Protein AF-A0A6L8DSC6-F1 (afdb_monomer)

Nearest PDB structures (foldseek):
  2uyc-assembly1_A  TM=8.800E-01  e=9.452E-11  Haemophilus haemolyticus
  2zcj-assembly1_A  TM=8.428E-01  e=7.486E-11  Haemophilus parahaemolyticus
  2i9k-assembly1_A  TM=8.200E-01  e=2.333E-11  Haemophilus haemolyticus
  2z6q-assembly1_A  TM=8.568E-01  e=1.507E-10  Haemophilus parahaemolyticus
  6w8w-assembly1_B  TM=7.945E-01  e=6.662E-09  Mus musculus

Solvent-accessible surface area (backbone atoms only — not comparable to full-atom values): 23889 Å² total; per-residue (Å²): 132,84,82,82,78,69,89,82,50,58,30,48,51,68,56,46,12,57,76,70,76,46,50,52,67,56,49,53,49,34,32,74,73,60,80,47,71,58,47,63,42,94,88,78,62,46,53,28,34,48,51,68,63,52,50,61,50,48,52,57,50,45,76,73,68,74,85,89,89,87,90,87,91,89,78,82,85,85,63,82,75,73,80,75,76,94,63,82,79,78,88,74,75,81,89,79,67,83,78,51,94,47,50,62,74,71,47,68,33,72,94,45,51,51,26,39,28,81,32,42,24,64,61,68,36,44,62,54,50,73,50,75,38,48,32,27,36,24,42,86,83,67,60,33,35,34,74,62,50,72,53,54,51,27,45,41,47,45,37,68,52,86,66,49,71,61,80,96,57,51,71,66,56,54,38,26,46,55,23,71,36,50,40,30,54,43,28,29,40,49,34,42,24,44,55,74,76,41,85,69,90,35,63,20,24,35,29,40,48,30,47,60,37,17,52,55,50,3,38,45,74,58,66,33,44,61,73,30,38,29,17,69,42,65,70,28,31,53,40,43,41,69,29,81,90,56,61,42,92,31,46,40,72,42,53,78,91,76,57,83,54,67,92,40,44,75,57,26,18,36,38,35,29,50,39,50,58,48,33,68,46,101,88,34,86,73,55,51,92,80,34,89,60,34,52,49,78,49,44,29,58,50,43,54,49,25,48,33,47,29,37,43,39,41,42,59,52,61,52,77,43,68,90,36,40,63,54,46,51,53,48,51,55,36,52,29,45,41,36,100,93,42,45,28,6,58,37,74,50,79,49,48,30,18,27,40,63,21,20,16,59,38,62,30,28,38,43,32,30,33,50,81,40,59,36,66,59,37,48,51,27,53,54,45,33,60,71,62,40,54,19,35,67,74,90,51,81,92,79,88,51,44,61,44,36,22,40,36,82,76,45,69,90,54,88,62,95,84,46,79,38,55,55,48,77,67,82,82,128

Secondary structure (DSSP, 8-state):
------TTSEEEHHHHHHHTTS-HHHHHHHHHHTSSPPEE-TTT--EEEEHHHHHHHHHHHHHTT----------TTS-PPP-----PPP---GGGSPP-SS-HHHHT-GGG--EETTSPEEPPPTTTTSSGGGGEEE-TTSSEEEE--HHHHHHHTT--GGGS--TT--HHHHHHHHHHSPPHHHHHHHHHHHHHH---SS-EEEEES-TTTHHHHHHHHTTPEEEEEEES-HHHHHHHHT-SSS-GGGEEES-TTTS--GGGTT--SEEEE---BTTTSTTS-S-GGG-TTBSSTTHHHHHHHH--SEEEEEE-GGGGSGGGHHHHHHHHHHHH-SBTTB-EEEEEEEEEGGGGT-SEE-EEEEEEEEET--HHHHHHHHHHHHHT--EE-TTSPP-SSEEPPPHHHHHTTS--TT--EEPSS----

Radius of gyration: 24.22 Å; Cα contacts (8 Å, |Δi|>4): 742; chains: 1; bounding box: 76×46×65 Å

Mean predicted aligned error: 13.81 Å

Sequence (429 aa):
MPNLVSGRDFLQIRDAARVLGVTPKTLRNWDRAGHLRAHRHPINGYRLYRVGDLHALLDRLAELTGHEAAPVEQLNFLLEPSAGPSGAPAEVTDAGLPPCHWTRAVALDPKHRPQRWDAPATTVRRDWRKFPQEAHVLDVEEKRYRRLAVDEVALLQGLDPRTFDWGGLTERQRIAALGDAVAPPLAAALVTAIGEEWQWEQRTAVEICAGIGGLARGAVAAGLEHLLLIDASDVCAEILRHQHPWTSSRVIEDDVRKFDFSAFAGRVGLLSGGPPCQPWSQSGHRRGQADRRDLLGMTPELLATIRPEVFLFENVPGLAMFDEGRYLNKLIECLRQPARTLRYGVLVAVLNAADFGVPQVRKRVFVLGFRNQPGSRAARCFERVAGLATHRDPSLPDDGRQPWRTVGEVLAEREDPGGWRRWIGGDPE

pLDDT: mean 79.58, std 20.3, range [24.72, 98.75]

Structure (mmCIF, N/CA/C/O backbone):
data_AF-A0A6L8DSC6-F1
#
_entry.id   AF-A0A6L8DSC6-F1
#
loop_
_atom_site.group_PDB
_atom_site.id
_atom_site.type_symbol
_atom_site.label_atom_id
_atom_site.label_alt_id
_atom_site.label_comp_id
_atom_site.label_asym_id
_atom_site.label_entity_id
_atom_site.label_seq_id
_atom_site.pdbx_PDB_ins_code
_atom_site.Cartn_x
_atom_site.Cartn_y
_atom_site.Cartn_z
_atom_site.occupancy
_atom_site.B_iso_or_equiv
_atom_site.auth_seq_id
_atom_site.auth_comp_id
_atom_site.auth_asym_id
_atom_site.auth_atom_id
_atom_site.pdbx_PDB_model_num
ATOM 1 N N . MET A 1 1 ? 53.290 21.180 -7.704 1.00 26.16 1 MET A N 1
ATOM 2 C CA . MET A 1 1 ? 52.106 20.730 -8.469 1.00 26.16 1 MET A CA 1
ATOM 3 C C . MET A 1 1 ? 50.996 20.433 -7.474 1.00 26.16 1 MET A C 1
ATOM 5 O O . MET A 1 1 ? 51.307 19.783 -6.482 1.00 26.16 1 MET A O 1
ATOM 9 N N . PRO A 1 2 ? 49.767 20.952 -7.628 1.00 28.98 2 PRO A N 1
ATOM 10 C CA . PRO A 1 2 ? 48.716 20.706 -6.649 1.00 28.98 2 PRO A CA 1
ATOM 11 C C . PRO A 1 2 ? 48.209 19.270 -6.804 1.00 28.98 2 PRO A C 1
ATOM 13 O O . PRO A 1 2 ? 47.841 18.863 -7.904 1.00 28.98 2 PRO A O 1
ATOM 16 N N . ASN A 1 3 ? 48.214 18.515 -5.705 1.00 24.72 3 ASN A N 1
ATOM 17 C CA . ASN A 1 3 ? 47.673 17.161 -5.622 1.00 24.72 3 ASN A CA 1
ATOM 18 C C . ASN A 1 3 ? 46.210 17.134 -6.092 1.00 24.72 3 ASN A C 1
ATOM 20 O O . ASN A 1 3 ? 45.346 17.746 -5.461 1.00 24.72 3 ASN A O 1
ATOM 24 N N . LEU A 1 4 ? 45.931 16.397 -7.171 1.00 26.53 4 LEU A N 1
ATOM 25 C CA . LEU A 1 4 ? 44.572 15.990 -7.516 1.00 26.53 4 LEU A CA 1
ATOM 26 C C . LEU A 1 4 ? 44.047 15.067 -6.408 1.00 26.53 4 LEU A C 1
ATOM 28 O O . LEU A 1 4 ? 44.555 13.969 -6.198 1.00 26.53 4 LEU A O 1
ATOM 32 N N . VAL A 1 5 ? 43.038 15.542 -5.683 1.00 30.91 5 VAL A N 1
ATOM 33 C CA . VAL A 1 5 ? 42.317 14.783 -4.657 1.00 30.91 5 VAL A CA 1
ATOM 34 C C . VAL A 1 5 ? 41.437 13.739 -5.352 1.00 30.91 5 VAL A C 1
ATOM 36 O O . VAL A 1 5 ? 40.608 14.093 -6.189 1.00 30.91 5 VAL A O 1
ATOM 39 N N . SER A 1 6 ? 41.619 12.456 -5.022 1.00 34.66 6 SER A N 1
ATOM 40 C CA . SER A 1 6 ? 40.798 11.360 -5.549 1.00 34.66 6 SER A CA 1
ATOM 41 C C . SER A 1 6 ? 39.360 11.451 -5.010 1.00 34.66 6 SER A C 1
ATOM 43 O O . SER A 1 6 ? 39.142 11.728 -3.830 1.00 34.66 6 SER A O 1
ATOM 45 N N . GLY A 1 7 ? 38.357 11.219 -5.862 1.00 42.44 7 GLY A N 1
ATOM 46 C CA . GLY A 1 7 ? 36.928 11.378 -5.547 1.00 42.44 7 GLY A CA 1
ATOM 47 C C . GLY A 1 7 ? 36.319 10.358 -4.571 1.00 42.44 7 GLY A C 1
ATOM 48 O O . GLY A 1 7 ? 35.099 10.241 -4.536 1.00 42.44 7 GLY A O 1
ATOM 49 N N . ARG A 1 8 ? 37.127 9.609 -3.805 1.00 53.66 8 ARG A N 1
ATOM 50 C CA . ARG A 1 8 ? 36.661 8.577 -2.853 1.00 53.66 8 ARG A CA 1
ATOM 51 C C . ARG A 1 8 ? 36.698 8.990 -1.378 1.00 53.66 8 ARG A C 1
ATOM 53 O O . ARG A 1 8 ? 36.137 8.282 -0.553 1.00 53.66 8 ARG A O 1
ATOM 60 N N . ASP A 1 9 ? 37.277 10.144 -1.046 1.00 68.06 9 ASP A N 1
ATOM 61 C CA . ASP A 1 9 ? 37.522 10.502 0.360 1.00 68.06 9 ASP A CA 1
ATOM 62 C C . ASP A 1 9 ? 36.523 11.507 0.947 1.00 68.06 9 ASP A C 1
ATOM 64 O O . ASP A 1 9 ? 36.569 11.779 2.147 1.00 68.06 9 ASP A O 1
ATOM 68 N N . PHE A 1 10 ? 35.619 12.075 0.139 1.00 76.38 10 PHE A N 1
ATOM 69 C CA . PHE A 1 10 ? 34.764 13.192 0.546 1.00 76.38 10 PHE A CA 1
ATOM 70 C C . PHE A 1 10 ? 33.310 13.052 0.078 1.00 76.38 10 PHE A C 1
ATOM 72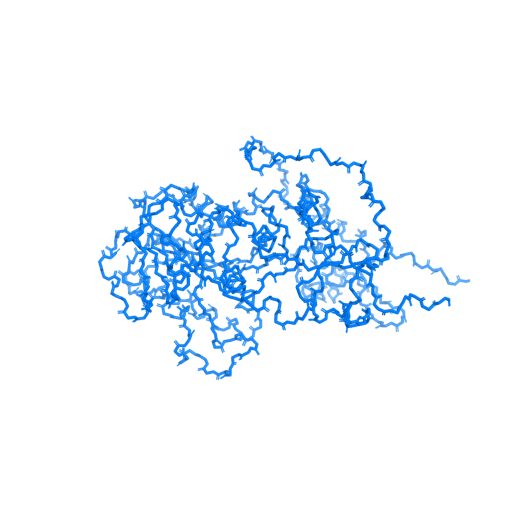 O O . PHE A 1 10 ? 33.044 12.805 -1.094 1.00 76.38 10 PHE A O 1
ATOM 79 N N . LEU A 1 11 ? 32.363 13.311 0.982 1.00 76.19 11 LEU A N 1
ATOM 80 C CA . LEU A 1 11 ? 30.922 13.317 0.727 1.00 76.19 11 LEU A CA 1
ATOM 81 C C . LEU A 1 11 ? 30.347 14.730 0.745 1.00 76.19 11 LEU A C 1
ATOM 83 O O . LEU A 1 11 ? 30.731 15.577 1.555 1.00 76.19 11 LEU A O 1
ATOM 87 N N . GLN A 1 12 ? 29.355 14.975 -0.109 1.00 82.50 12 GLN A N 1
ATOM 88 C CA . GLN A 1 12 ? 28.551 16.189 -0.024 1.00 82.50 12 GLN A CA 1
ATOM 89 C C . GLN A 1 12 ? 27.634 16.147 1.202 1.00 82.50 12 GLN A C 1
ATOM 91 O O . GLN A 1 12 ? 27.277 15.090 1.716 1.00 82.50 12 GLN A O 1
ATOM 96 N N . ILE A 1 13 ? 27.194 17.320 1.660 1.00 83.88 13 ILE A N 1
ATOM 97 C CA . ILE A 1 13 ? 26.449 17.459 2.919 1.00 83.88 13 ILE A CA 1
ATOM 98 C C . ILE A 1 13 ? 25.182 16.601 3.037 1.00 83.88 13 ILE A C 1
ATOM 100 O O . ILE A 1 13 ? 24.794 16.248 4.146 1.00 83.88 13 ILE A O 1
ATOM 104 N N . ARG A 1 14 ? 24.508 16.284 1.924 1.00 71.00 14 ARG A N 1
ATOM 105 C CA . ARG A 1 14 ? 23.310 15.428 1.952 1.00 71.00 14 ARG A CA 1
ATOM 106 C C . ARG A 1 14 ? 23.662 13.978 2.261 1.00 71.00 14 ARG A C 1
ATOM 108 O O . ARG A 1 14 ? 22.920 13.336 2.995 1.00 71.00 14 ARG A O 1
ATOM 115 N N . ASP A 1 15 ? 24.779 13.502 1.735 1.00 69.88 15 ASP A N 1
ATOM 116 C CA . ASP A 1 15 ? 25.212 12.116 1.885 1.00 69.88 15 ASP A CA 1
ATOM 117 C C . ASP A 1 15 ? 25.958 11.933 3.206 1.00 69.88 15 ASP A C 1
ATOM 119 O O . ASP A 1 15 ? 25.666 11.000 3.942 1.00 69.88 15 ASP A O 1
ATOM 123 N N . ALA A 1 16 ? 26.777 12.909 3.610 1.00 77.81 16 ALA A N 1
ATOM 124 C CA . ALA A 1 16 ? 27.388 12.932 4.939 1.00 77.81 16 ALA A CA 1
ATOM 125 C C . ALA A 1 16 ? 26.344 12.968 6.075 1.00 77.81 16 ALA A C 1
ATOM 127 O O . ALA A 1 16 ? 26.509 12.316 7.101 1.00 77.81 16 ALA A O 1
ATOM 128 N N . ALA A 1 17 ? 25.237 13.698 5.890 1.00 70.44 17 ALA A N 1
ATOM 129 C CA . ALA A 1 17 ? 24.150 13.734 6.869 1.00 70.44 17 ALA A CA 1
ATOM 130 C C . ALA A 1 17 ? 23.392 12.400 6.934 1.00 70.44 17 ALA A C 1
ATOM 132 O O . ALA A 1 17 ? 23.003 11.970 8.016 1.00 70.44 17 ALA A O 1
ATOM 133 N N . ARG A 1 18 ? 23.247 11.726 5.785 1.00 67.38 18 ARG A N 1
ATOM 134 C CA . ARG A 1 18 ? 22.664 10.383 5.694 1.00 67.38 18 ARG A CA 1
ATOM 135 C C . ARG A 1 18 ? 23.515 9.353 6.437 1.00 67.38 18 ARG A C 1
ATOM 137 O O . ARG A 1 18 ? 22.952 8.591 7.208 1.00 67.38 18 ARG A O 1
ATOM 144 N N . VAL A 1 19 ? 24.839 9.389 6.258 1.00 67.94 19 VAL A N 1
ATOM 145 C CA . VAL A 1 19 ? 25.795 8.512 6.962 1.00 67.94 19 VAL A CA 1
ATOM 146 C C . VAL A 1 19 ? 25.689 8.675 8.478 1.00 67.94 19 VAL A C 1
ATOM 148 O O . VAL A 1 19 ? 25.665 7.693 9.202 1.00 67.94 19 VAL A O 1
ATOM 151 N N . LEU A 1 20 ? 25.559 9.911 8.963 1.00 72.50 20 LEU A N 1
ATOM 152 C CA . LEU A 1 20 ? 25.471 10.201 10.397 1.00 72.50 20 LEU A CA 1
ATOM 153 C C . LEU A 1 20 ? 24.057 10.067 10.989 1.00 72.50 20 LEU A C 1
ATOM 155 O O . LEU A 1 20 ? 23.868 10.380 12.161 1.00 72.50 20 LEU A O 1
ATOM 159 N N . GLY A 1 21 ? 23.049 9.685 10.197 1.00 64.69 21 GLY A N 1
ATOM 160 C CA . GLY A 1 21 ? 21.664 9.581 10.670 1.00 64.69 21 GLY A CA 1
ATOM 161 C C . GLY A 1 21 ? 21.042 10.914 11.117 1.00 64.69 21 GLY A C 1
ATOM 162 O O . GLY A 1 21 ? 20.102 10.928 11.909 1.00 64.69 21 GLY A O 1
ATOM 163 N N . VAL A 1 22 ? 21.544 12.054 10.627 1.00 79.12 22 VAL A N 1
ATOM 164 C CA . VAL A 1 22 ? 21.067 13.400 10.997 1.00 79.12 22 VAL A CA 1
ATOM 165 C C . VAL A 1 22 ? 20.598 14.198 9.782 1.00 79.12 22 VAL A C 1
ATOM 167 O O . VAL A 1 22 ? 20.839 13.853 8.630 1.00 79.12 22 VAL A O 1
ATOM 170 N N . THR A 1 23 ? 19.919 15.325 10.003 1.00 79.81 23 THR A N 1
ATOM 171 C CA . THR A 1 23 ? 19.525 16.196 8.884 1.00 79.81 23 THR A CA 1
ATOM 172 C C . THR A 1 23 ? 20.722 16.994 8.340 1.00 79.81 23 THR A C 1
ATOM 174 O O . THR A 1 23 ? 21.613 17.370 9.109 1.00 79.81 23 THR A O 1
ATOM 177 N N . PRO A 1 24 ? 20.724 17.406 7.053 1.00 85.44 24 PRO A N 1
ATOM 178 C CA . PRO A 1 24 ? 21.750 18.310 6.527 1.00 85.44 24 PRO A CA 1
ATOM 179 C C . PRO A 1 24 ? 21.843 19.635 7.295 1.00 85.44 24 PRO A C 1
ATOM 181 O O . PRO A 1 24 ? 22.902 20.252 7.329 1.00 85.44 24 PRO A O 1
ATOM 184 N N . LYS A 1 25 ? 20.748 20.097 7.919 1.00 80.31 25 LYS A N 1
ATOM 185 C CA . LYS A 1 25 ? 20.746 21.294 8.777 1.00 80.31 25 LYS A CA 1
ATOM 186 C C . LYS A 1 25 ? 21.496 21.037 10.086 1.00 80.31 25 LYS A C 1
ATOM 188 O O . LYS A 1 25 ? 22.294 21.883 10.481 1.00 80.31 25 LYS A O 1
ATOM 193 N N . THR A 1 26 ? 21.284 19.878 10.709 1.00 79.31 26 THR A N 1
ATOM 194 C CA . THR A 1 26 ? 22.026 19.426 11.896 1.00 79.31 26 THR A CA 1
ATOM 195 C C . THR A 1 26 ? 23.520 19.367 11.594 1.00 79.31 26 THR A C 1
ATOM 197 O O . THR A 1 26 ? 24.312 19.984 12.301 1.00 79.31 26 THR A O 1
ATOM 200 N N . LEU A 1 27 ? 23.896 18.774 10.459 1.00 84.69 27 LEU A N 1
ATOM 201 C CA . LEU A 1 27 ? 25.294 18.685 10.044 1.00 84.69 27 LEU A CA 1
ATOM 202 C C . LEU A 1 27 ? 25.939 20.062 9.769 1.00 84.69 27 LEU A C 1
ATOM 204 O O . LEU A 1 27 ? 27.103 20.282 10.096 1.00 84.69 27 LEU A O 1
ATOM 208 N N . ARG A 1 28 ? 25.182 21.047 9.251 1.00 85.88 28 ARG A N 1
ATOM 209 C CA . ARG A 1 28 ? 25.649 22.453 9.133 1.00 85.88 28 ARG A CA 1
ATOM 210 C C . ARG A 1 28 ? 25.822 23.150 10.476 1.00 85.88 28 ARG A C 1
ATOM 212 O O . ARG A 1 28 ? 26.573 24.123 10.551 1.00 85.88 28 ARG A O 1
ATOM 219 N N . ASN A 1 29 ? 25.037 22.771 11.480 1.00 83.94 29 ASN A N 1
ATOM 220 C CA . ASN A 1 29 ? 25.172 23.320 12.825 1.00 83.94 29 ASN A CA 1
ATOM 221 C C . ASN A 1 29 ? 26.433 22.750 13.484 1.00 83.94 29 ASN A C 1
ATOM 223 O O . ASN A 1 29 ? 27.194 23.517 14.060 1.00 83.94 29 ASN A O 1
ATOM 227 N N . TRP A 1 30 ? 26.701 21.453 13.311 1.00 88.00 30 TRP A N 1
ATOM 228 C CA . TRP A 1 30 ? 27.926 20.800 13.785 1.00 88.00 30 TRP A CA 1
ATOM 229 C C . TRP A 1 30 ? 29.189 21.336 13.098 1.00 88.00 30 TRP A C 1
ATOM 231 O O . TRP A 1 30 ? 30.182 21.572 13.779 1.00 88.00 30 TRP A O 1
ATOM 241 N N . ASP A 1 31 ? 29.123 21.631 11.792 1.00 86.19 31 ASP A N 1
ATOM 242 C CA . ASP A 1 31 ? 30.188 22.336 11.051 1.00 86.19 31 ASP A CA 1
ATOM 243 C C . ASP A 1 31 ? 30.475 23.721 11.647 1.00 86.19 31 ASP A C 1
ATOM 245 O O . ASP A 1 31 ? 31.619 24.047 11.951 1.00 86.19 31 ASP A O 1
ATOM 249 N N . ARG A 1 32 ? 29.434 24.524 11.906 1.00 84.31 32 ARG A N 1
ATOM 250 C CA . ARG A 1 32 ? 29.586 25.857 12.521 1.00 84.31 32 ARG A CA 1
ATOM 251 C C . ARG A 1 32 ? 30.095 25.816 13.961 1.00 84.31 32 ARG A C 1
ATOM 253 O O . ARG A 1 32 ? 30.826 26.715 14.353 1.00 84.31 32 ARG A O 1
ATOM 260 N N . ALA A 1 33 ? 29.702 24.802 14.723 1.00 82.62 33 ALA A N 1
ATOM 261 C CA . ALA A 1 33 ? 30.143 24.596 16.099 1.00 82.62 33 ALA A CA 1
ATOM 262 C C . ALA A 1 33 ? 31.538 23.945 16.195 1.00 82.62 33 ALA A C 1
ATOM 264 O O . ALA A 1 33 ? 32.094 23.847 17.283 1.00 82.62 33 ALA A O 1
ATOM 265 N N . GLY A 1 34 ? 32.118 23.509 15.070 1.00 82.62 34 GLY A N 1
ATOM 266 C CA . GLY A 1 34 ? 33.456 22.921 15.012 1.00 82.62 34 GLY A CA 1
ATOM 267 C C . GLY A 1 34 ? 33.533 21.439 15.388 1.00 82.62 34 GLY A C 1
ATOM 268 O O . GLY A 1 34 ? 34.638 20.908 15.444 1.00 82.62 34 GLY A O 1
ATOM 269 N N . HIS A 1 35 ? 32.399 20.763 15.601 1.00 78.94 35 HIS A N 1
ATOM 270 C CA . HIS A 1 35 ? 32.353 19.332 1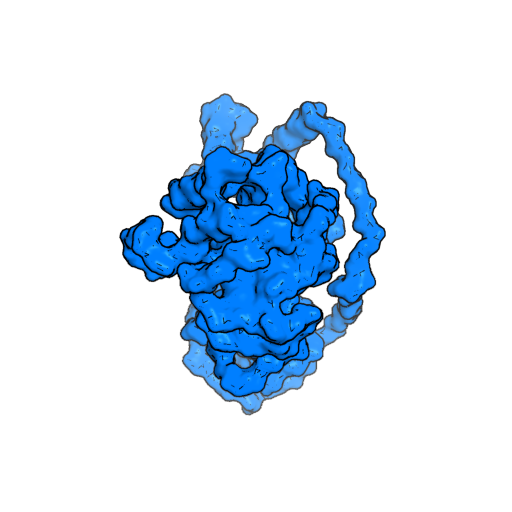5.934 1.00 78.94 35 HIS A CA 1
ATOM 271 C C . HIS A 1 35 ? 32.712 18.429 14.749 1.00 78.94 35 HIS A C 1
ATOM 273 O O . HIS A 1 35 ? 33.190 17.319 14.947 1.00 78.94 35 HIS A O 1
ATOM 279 N N . LEU A 1 36 ? 32.494 18.908 13.521 1.00 84.31 36 LEU A N 1
ATOM 280 C CA . LEU A 1 36 ? 32.878 18.215 12.295 1.00 84.31 36 LEU A CA 1
ATOM 281 C C . LEU A 1 36 ? 33.129 19.243 11.186 1.00 84.31 36 LEU A C 1
ATOM 283 O O . LEU A 1 36 ? 32.182 19.822 10.655 1.00 84.31 36 LEU A O 1
ATOM 287 N N . ARG A 1 37 ? 34.396 19.497 10.839 1.00 84.56 37 ARG A N 1
ATOM 288 C CA . ARG A 1 37 ? 34.756 20.564 9.890 1.00 84.56 37 ARG A CA 1
ATOM 289 C C . ARG A 1 37 ? 34.570 20.135 8.438 1.00 84.56 37 ARG A C 1
ATOM 291 O O . ARG A 1 37 ? 35.189 19.184 7.969 1.00 84.56 37 ARG A O 1
ATOM 298 N N . ALA A 1 38 ? 33.783 20.905 7.692 1.00 89.12 38 ALA A N 1
ATOM 299 C CA . ALA A 1 38 ? 33.638 20.708 6.257 1.00 89.12 38 ALA A CA 1
ATOM 300 C C . ALA A 1 38 ? 34.761 21.387 5.459 1.00 89.12 38 ALA A C 1
ATOM 302 O O . ALA A 1 38 ? 35.020 22.583 5.607 1.00 89.12 38 ALA A O 1
ATOM 303 N N . HIS A 1 39 ? 35.327 20.654 4.507 1.00 87.75 39 HIS A N 1
ATOM 304 C CA . HIS A 1 39 ? 36.191 21.179 3.457 1.00 87.75 39 HIS A CA 1
ATOM 305 C C . HIS A 1 39 ? 35.344 21.932 2.420 1.00 87.75 39 HIS A C 1
ATOM 307 O O . HIS A 1 39 ? 34.149 21.661 2.254 1.00 87.75 39 HIS A O 1
ATOM 313 N N . ARG A 1 40 ? 35.923 22.927 1.743 1.00 82.81 40 ARG A N 1
ATOM 314 C CA . ARG A 1 40 ? 35.235 23.680 0.683 1.00 82.81 40 ARG A CA 1
ATOM 315 C C . ARG A 1 40 ? 35.767 23.237 -0.670 1.00 82.81 40 ARG A C 1
ATOM 317 O O . ARG A 1 40 ? 36.972 23.276 -0.892 1.00 82.81 40 ARG A O 1
ATOM 324 N N . HIS A 1 41 ? 34.872 22.810 -1.559 1.00 77.88 41 HIS A N 1
ATOM 325 C CA . HIS A 1 41 ? 35.253 22.426 -2.913 1.00 77.88 41 HIS A CA 1
ATOM 326 C C . HIS A 1 41 ? 35.838 23.649 -3.647 1.00 77.88 41 HIS A C 1
ATOM 328 O O . HIS A 1 41 ? 35.183 24.695 -3.678 1.00 77.88 41 HIS A O 1
ATOM 334 N N . PRO A 1 42 ? 37.031 23.542 -4.254 1.00 60.31 42 PRO A N 1
ATOM 335 C CA . PRO A 1 42 ? 37.798 24.702 -4.718 1.00 60.31 42 PRO A CA 1
ATOM 336 C C . PRO A 1 42 ? 37.137 25.474 -5.869 1.00 60.31 42 PRO A C 1
ATOM 338 O O . PRO A 1 42 ? 37.437 26.645 -6.056 1.00 60.31 42 PRO A O 1
ATOM 341 N N . ILE A 1 43 ? 36.227 24.841 -6.621 1.00 49.09 43 ILE A N 1
ATOM 342 C CA . ILE A 1 43 ? 35.603 25.442 -7.815 1.00 49.09 43 ILE A CA 1
ATOM 343 C C . ILE A 1 43 ? 34.204 26.015 -7.533 1.00 49.09 43 ILE A C 1
ATOM 345 O O . ILE A 1 43 ? 33.826 27.029 -8.102 1.00 49.09 43 ILE A O 1
ATOM 349 N N . ASN A 1 44 ? 33.411 25.385 -6.662 1.00 65.75 44 ASN A N 1
ATOM 350 C CA . ASN A 1 44 ? 31.992 25.735 -6.465 1.00 65.75 44 ASN A CA 1
ATOM 351 C C . ASN A 1 44 ? 31.638 26.045 -5.000 1.00 65.75 44 ASN A C 1
ATOM 353 O O . ASN A 1 44 ? 30.486 26.330 -4.686 1.00 65.75 44 ASN A O 1
ATOM 357 N N . GLY A 1 45 ? 32.615 25.976 -4.090 1.00 69.88 45 GLY A N 1
ATOM 358 C CA . GLY A 1 45 ? 32.452 26.322 -2.680 1.00 69.88 45 GLY A CA 1
ATOM 359 C C . GLY A 1 45 ? 31.580 25.362 -1.866 1.00 69.88 45 GLY A C 1
ATOM 360 O O . GLY A 1 45 ? 31.297 25.652 -0.699 1.00 69.88 45 GLY A O 1
ATOM 361 N N . TYR A 1 46 ? 31.143 24.227 -2.423 1.00 77.94 46 TYR A N 1
ATOM 362 C CA . TYR A 1 46 ? 30.299 23.286 -1.688 1.00 77.94 46 TYR A CA 1
ATOM 363 C C . TYR A 1 46 ? 31.013 22.665 -0.488 1.00 77.94 46 TYR A C 1
ATOM 365 O O . TYR A 1 46 ? 32.232 22.496 -0.468 1.00 77.94 46 TYR A O 1
ATOM 373 N N . ARG A 1 47 ? 30.217 22.329 0.535 1.00 87.75 47 ARG A N 1
ATOM 374 C CA . ARG A 1 47 ? 30.689 21.660 1.750 1.00 87.75 47 ARG A CA 1
ATOM 375 C C . ARG A 1 47 ? 30.916 20.181 1.474 1.00 87.75 47 ARG A C 1
ATOM 377 O O . ARG A 1 47 ? 29.969 19.482 1.106 1.00 87.75 47 ARG A O 1
ATOM 384 N N . LEU A 1 48 ? 32.139 19.738 1.714 1.00 86.19 48 LEU A N 1
ATOM 385 C CA . LEU A 1 48 ? 32.577 18.359 1.597 1.00 86.19 48 LEU A CA 1
ATOM 386 C C . LEU A 1 48 ? 33.057 17.848 2.956 1.00 86.19 48 LEU A C 1
ATOM 388 O O . LEU A 1 48 ? 33.810 18.531 3.646 1.00 86.19 48 LEU A O 1
ATOM 392 N N . TYR A 1 49 ? 32.627 16.656 3.340 1.00 87.06 49 TYR A N 1
ATOM 393 C CA . TYR A 1 49 ? 32.972 16.016 4.607 1.00 87.06 49 TYR A CA 1
ATOM 394 C C . TYR A 1 49 ? 33.804 14.779 4.322 1.00 87.06 49 TYR A C 1
ATOM 396 O O . TYR A 1 49 ? 33.428 13.987 3.462 1.00 87.06 49 TYR A O 1
ATOM 404 N N . ARG A 1 50 ? 34.936 14.621 5.006 1.00 85.12 50 ARG A N 1
ATOM 405 C CA . ARG A 1 50 ? 35.806 13.470 4.780 1.00 85.12 50 ARG A CA 1
ATOM 406 C C . ARG A 1 50 ? 35.152 12.215 5.352 1.00 85.12 50 ARG A C 1
ATOM 408 O O . ARG A 1 50 ? 34.702 12.234 6.492 1.00 85.12 50 ARG A O 1
ATOM 415 N N . VAL A 1 51 ? 35.126 11.129 4.583 1.00 72.44 51 VAL A N 1
ATOM 416 C CA . VAL A 1 51 ? 34.493 9.860 4.988 1.00 72.44 51 VAL A CA 1
ATOM 417 C C . VAL A 1 51 ? 35.106 9.315 6.283 1.00 72.44 51 VAL A C 1
ATOM 419 O O . VAL A 1 51 ? 34.372 8.933 7.188 1.00 72.44 51 VAL A O 1
ATOM 422 N N . GLY A 1 52 ? 36.435 9.373 6.419 1.00 76.25 52 GLY A N 1
ATOM 423 C CA . GLY A 1 52 ? 37.130 8.945 7.639 1.00 76.25 52 GLY A CA 1
ATOM 424 C C . GLY A 1 52 ? 36.700 9.701 8.904 1.00 76.25 52 GLY A C 1
ATOM 425 O O . GLY A 1 52 ? 36.565 9.089 9.958 1.00 76.25 52 GLY A O 1
ATOM 426 N N . ASP A 1 53 ? 36.397 10.999 8.795 1.00 78.75 53 ASP A N 1
ATOM 427 C CA . ASP A 1 53 ? 35.947 11.806 9.938 1.00 78.75 53 ASP A CA 1
ATOM 428 C C . ASP A 1 53 ? 34.510 11.437 10.358 1.00 78.75 53 ASP A C 1
ATOM 430 O O . ASP A 1 53 ? 34.145 11.571 11.525 1.00 78.75 53 ASP A O 1
ATOM 434 N N . LEU A 1 54 ? 33.688 10.968 9.410 1.00 77.44 54 LEU A N 1
ATOM 435 C CA . LEU A 1 54 ? 32.322 10.504 9.672 1.00 77.44 54 LEU A CA 1
ATOM 436 C C . LEU A 1 54 ? 32.323 9.146 10.376 1.00 77.44 54 LEU A C 1
ATOM 438 O O . LEU A 1 54 ? 31.579 8.970 11.335 1.00 77.44 54 LEU A O 1
ATOM 442 N N . HIS A 1 55 ? 33.173 8.214 9.935 1.00 74.88 55 HIS A N 1
ATOM 443 C CA . HIS A 1 55 ? 33.315 6.907 10.583 1.00 74.88 55 HIS A CA 1
ATOM 444 C C . HIS A 1 55 ? 33.868 7.038 12.002 1.00 74.88 55 HIS A C 1
ATOM 446 O O . HIS A 1 55 ? 33.243 6.543 12.930 1.00 74.88 55 HIS A O 1
ATOM 452 N N . ALA A 1 56 ? 34.927 7.830 12.207 1.00 74.62 56 ALA A N 1
ATOM 453 C CA . ALA A 1 56 ? 35.467 8.071 13.547 1.00 74.62 56 ALA A CA 1
ATOM 454 C C . ALA A 1 56 ? 34.432 8.680 14.515 1.00 74.62 56 ALA A C 1
ATOM 456 O O . ALA A 1 56 ? 34.507 8.475 15.726 1.00 74.62 56 ALA A O 1
ATOM 457 N N . LEU A 1 57 ? 33.464 9.442 13.993 1.00 77.38 57 LEU A N 1
ATOM 458 C CA . LEU A 1 57 ? 32.359 9.981 14.780 1.00 77.38 57 LEU A CA 1
ATOM 459 C C . LEU A 1 57 ? 31.300 8.915 15.095 1.00 77.38 57 LEU A C 1
ATOM 461 O O . LEU A 1 57 ? 30.800 8.892 16.216 1.00 77.38 57 LEU A O 1
ATOM 465 N N . LEU A 1 58 ? 30.964 8.049 14.137 1.00 69.00 58 LEU A N 1
ATOM 466 C CA . LEU A 1 58 ? 30.023 6.942 14.336 1.00 69.00 58 LEU A CA 1
ATOM 467 C C . LEU A 1 58 ? 30.556 5.905 15.318 1.00 69.00 58 LEU A C 1
ATOM 469 O O . LEU A 1 58 ? 29.808 5.503 16.201 1.00 69.00 58 LEU A O 1
ATOM 473 N N . ASP A 1 59 ? 31.836 5.553 15.234 1.00 68.62 59 ASP A N 1
ATOM 474 C CA . ASP A 1 59 ? 32.470 4.612 16.161 1.00 68.62 59 ASP A CA 1
ATOM 475 C C . ASP A 1 59 ? 32.433 5.163 17.592 1.00 68.62 59 ASP A C 1
ATOM 477 O O . ASP A 1 59 ? 32.012 4.478 18.522 1.00 68.62 59 ASP A O 1
ATOM 481 N N . ARG A 1 60 ? 32.712 6.464 17.758 1.00 71.50 60 ARG A N 1
ATOM 482 C CA . ARG A 1 60 ? 32.539 7.161 19.043 1.00 71.50 60 ARG A CA 1
ATOM 483 C C . ARG A 1 60 ? 31.107 7.110 19.569 1.00 71.50 60 ARG A C 1
ATOM 485 O O . ARG A 1 60 ? 30.904 7.082 20.776 1.00 71.50 60 ARG A O 1
ATOM 492 N N . LEU A 1 61 ? 30.111 7.174 18.686 1.00 66.75 61 LEU A N 1
ATOM 493 C CA . LEU A 1 61 ? 28.693 7.124 19.054 1.00 66.75 61 LEU A CA 1
ATOM 494 C C . LEU A 1 61 ? 28.233 5.690 19.354 1.00 66.75 61 LEU A C 1
ATOM 496 O O . LEU A 1 61 ? 27.399 5.493 20.237 1.00 66.75 61 LEU A O 1
ATOM 500 N N . ALA A 1 62 ? 28.790 4.696 18.667 1.00 59.72 62 ALA A N 1
ATOM 501 C CA . ALA A 1 62 ? 28.537 3.277 18.894 1.00 59.72 62 ALA A CA 1
ATOM 502 C C . ALA A 1 62 ? 29.134 2.808 20.232 1.00 59.72 62 ALA A C 1
ATOM 504 O O . ALA A 1 62 ? 28.441 2.156 21.013 1.00 59.72 62 ALA A O 1
ATOM 505 N N . GLU A 1 63 ? 30.355 3.239 20.565 1.00 59.47 63 GLU A N 1
ATOM 506 C CA . GLU A 1 63 ? 30.979 3.020 21.882 1.00 59.47 63 GLU A CA 1
ATOM 507 C C . GLU A 1 63 ? 30.149 3.616 23.033 1.00 59.47 63 GLU A C 1
ATOM 509 O O . GLU A 1 63 ? 30.160 3.102 24.149 1.00 59.47 63 GLU A O 1
ATOM 514 N N . LEU A 1 64 ? 29.378 4.672 22.759 1.00 57.41 64 LEU A N 1
ATOM 515 C CA . LEU A 1 64 ? 28.466 5.292 23.722 1.00 57.41 64 LEU A CA 1
ATOM 516 C C . LEU A 1 64 ? 27.093 4.591 23.818 1.00 57.41 64 LEU A C 1
ATOM 518 O O . LEU A 1 64 ? 26.325 4.937 24.716 1.00 57.41 64 LEU A O 1
ATOM 522 N N . THR A 1 65 ? 26.751 3.653 22.916 1.00 52.81 65 THR A N 1
ATOM 523 C CA . THR A 1 65 ? 25.377 3.107 22.769 1.00 52.81 65 THR A CA 1
ATOM 524 C C . THR A 1 65 ? 25.242 1.570 22.776 1.00 52.81 65 THR A C 1
ATOM 526 O O . THR A 1 65 ? 24.181 1.082 23.152 1.00 52.81 65 THR A O 1
ATOM 529 N N . GLY A 1 66 ? 26.294 0.800 22.466 1.00 42.47 66 GLY A N 1
ATOM 530 C CA . GLY A 1 66 ? 26.527 -0.563 22.982 1.00 42.47 66 GLY A CA 1
ATOM 531 C C . GLY A 1 66 ? 25.685 -1.780 22.522 1.00 42.47 66 GLY A C 1
ATOM 532 O O . GLY A 1 66 ? 25.495 -2.652 23.367 1.00 42.47 66 GLY A O 1
ATOM 533 N N . HIS A 1 67 ? 25.211 -1.939 21.269 1.00 39.16 67 HIS A N 1
ATOM 534 C CA . HIS A 1 67 ? 24.453 -3.150 20.828 1.00 39.16 67 HIS A CA 1
ATOM 535 C C . HIS A 1 67 ? 24.838 -3.741 19.443 1.00 39.16 67 HIS A C 1
ATOM 537 O O . HIS A 1 67 ? 25.049 -2.992 18.492 1.00 39.16 67 HIS A O 1
ATOM 543 N N . GLU A 1 68 ? 24.828 -5.086 19.332 1.00 33.22 68 GLU A N 1
ATOM 544 C CA . GLU A 1 68 ? 24.966 -5.921 18.107 1.00 33.22 68 GLU A CA 1
ATOM 545 C C . GLU A 1 68 ? 23.665 -6.713 17.790 1.00 33.22 68 GLU A C 1
ATOM 547 O O . GLU A 1 68 ? 22.873 -6.986 18.693 1.00 33.22 68 GLU A O 1
ATOM 552 N N . ALA A 1 69 ? 23.438 -7.084 16.515 1.00 31.89 69 ALA A N 1
ATOM 553 C CA . ALA A 1 69 ? 22.177 -7.630 15.963 1.00 31.89 69 ALA A CA 1
ATOM 554 C C . ALA A 1 69 ? 22.240 -9.120 15.533 1.00 31.89 69 ALA A C 1
ATOM 556 O O . ALA A 1 69 ? 23.321 -9.649 15.285 1.00 31.89 69 ALA A O 1
ATOM 557 N N . ALA A 1 70 ? 21.076 -9.785 15.394 1.00 28.11 70 ALA A N 1
ATOM 558 C CA . ALA A 1 70 ? 20.940 -11.225 15.091 1.00 28.11 70 ALA A CA 1
ATOM 559 C C . ALA A 1 70 ? 19.927 -11.555 13.951 1.00 28.11 70 ALA A C 1
ATOM 561 O O . ALA A 1 70 ? 19.078 -10.711 13.658 1.00 28.11 70 ALA A O 1
ATOM 562 N N . PRO A 1 71 ? 19.974 -12.768 13.335 1.00 34.38 71 PRO A N 1
ATOM 563 C CA . PRO A 1 71 ? 19.285 -13.102 12.074 1.00 34.38 71 PRO A CA 1
ATOM 564 C C . PRO A 1 71 ? 18.137 -14.140 12.183 1.00 34.38 71 PRO A C 1
ATOM 566 O O . PRO A 1 71 ? 18.070 -14.912 13.140 1.00 34.38 71 PRO A O 1
ATOM 569 N N . VAL A 1 72 ? 17.252 -14.183 11.169 1.00 29.30 72 VAL A N 1
ATOM 570 C CA . VAL A 1 72 ? 16.068 -15.071 11.072 1.00 29.30 72 VAL A CA 1
ATOM 571 C C . VAL A 1 72 ? 15.895 -15.619 9.645 1.00 29.30 72 VAL A C 1
ATOM 573 O O . VAL A 1 72 ? 15.805 -14.852 8.690 1.00 29.30 72 VAL A O 1
ATOM 576 N N . GLU A 1 73 ? 15.770 -16.942 9.512 1.00 29.00 73 GLU A N 1
ATOM 577 C CA . GLU A 1 73 ? 15.407 -17.669 8.287 1.00 29.00 73 GLU A CA 1
ATOM 578 C C . GLU A 1 73 ? 14.038 -18.346 8.477 1.00 29.00 73 GLU A C 1
ATOM 580 O O . GLU A 1 73 ? 13.898 -19.151 9.393 1.00 29.00 73 GLU A O 1
ATOM 585 N N . GLN A 1 74 ? 13.048 -18.022 7.628 1.00 28.89 74 GLN A N 1
ATOM 586 C CA . GLN A 1 74 ? 11.953 -18.888 7.124 1.00 28.89 74 GLN A CA 1
ATOM 587 C C . GLN A 1 74 ? 10.814 -18.035 6.528 1.00 28.89 74 GLN A C 1
ATOM 589 O O . GLN A 1 74 ? 9.849 -17.708 7.207 1.00 28.89 74 GLN A O 1
ATOM 594 N N . LEU A 1 75 ? 10.914 -17.700 5.233 1.00 26.38 75 LEU A N 1
ATOM 595 C CA . LEU A 1 75 ? 9.820 -17.175 4.387 1.00 26.38 75 LEU A CA 1
ATOM 596 C C . LEU A 1 75 ? 10.076 -17.533 2.897 1.00 26.38 75 LEU A C 1
ATOM 598 O O . LEU A 1 75 ? 9.923 -16.721 1.989 1.00 26.38 75 LEU A O 1
ATOM 602 N N . ASN A 1 76 ? 10.488 -18.780 2.635 1.00 29.70 76 ASN A N 1
ATOM 603 C CA . ASN A 1 76 ? 10.929 -19.259 1.314 1.00 29.70 76 ASN A CA 1
ATOM 604 C C . ASN A 1 76 ? 9.835 -19.977 0.500 1.00 29.70 76 ASN A C 1
ATOM 606 O O . ASN A 1 76 ? 10.036 -21.096 0.046 1.00 29.70 76 ASN A O 1
ATOM 610 N N . PHE A 1 77 ? 8.682 -19.347 0.262 1.00 33.41 77 PHE A N 1
ATOM 611 C CA . PHE A 1 77 ? 7.743 -19.860 -0.759 1.00 33.41 77 PHE A CA 1
ATOM 612 C C . PHE A 1 77 ? 7.359 -18.831 -1.840 1.00 33.41 77 PHE A C 1
ATOM 614 O O . PHE A 1 77 ? 6.576 -19.122 -2.735 1.00 33.41 77 PHE A O 1
ATOM 621 N N . LEU A 1 78 ? 7.953 -17.632 -1.813 1.00 29.86 78 LEU A N 1
ATOM 622 C CA . LEU A 1 78 ? 7.803 -16.610 -2.867 1.00 29.86 78 LEU A CA 1
ATOM 623 C C . LEU A 1 78 ? 9.149 -16.038 -3.357 1.00 29.86 78 LEU A C 1
ATOM 625 O O . LEU A 1 78 ? 9.167 -15.048 -4.084 1.00 29.86 78 LEU A O 1
ATOM 629 N N . LEU A 1 79 ? 10.270 -16.645 -2.953 1.00 34.31 79 LEU A N 1
ATOM 630 C CA . LEU A 1 79 ? 11.631 -16.137 -3.169 1.00 34.31 79 LEU A CA 1
ATOM 631 C C . LEU A 1 79 ? 12.566 -17.167 -3.815 1.00 34.31 79 LEU A C 1
ATOM 633 O O . LEU A 1 79 ? 13.776 -17.047 -3.651 1.00 34.31 79 LEU A O 1
ATOM 637 N N . GLU A 1 80 ? 12.057 -18.179 -4.526 1.00 29.05 80 GLU A N 1
ATOM 638 C CA . GLU A 1 80 ? 12.981 -19.035 -5.274 1.00 29.05 80 GLU A CA 1
ATOM 639 C C . GLU A 1 80 ? 13.686 -18.203 -6.358 1.00 29.05 80 GLU A C 1
ATOM 641 O O . GLU A 1 80 ? 13.018 -17.648 -7.237 1.00 29.05 80 GLU A O 1
ATOM 646 N N . PRO A 1 81 ? 15.026 -18.080 -6.305 1.00 31.12 81 PRO A N 1
ATOM 647 C CA . PRO A 1 81 ? 15.785 -17.517 -7.399 1.00 31.12 81 PRO A CA 1
ATOM 648 C C . PRO A 1 81 ? 15.762 -18.550 -8.523 1.00 31.12 81 PRO A C 1
ATOM 650 O O . PRO A 1 81 ? 16.292 -19.651 -8.367 1.00 31.12 81 PRO A O 1
ATOM 653 N N . SER A 1 82 ? 15.200 -18.201 -9.679 1.00 29.41 82 SER A N 1
ATOM 654 C CA . SER A 1 82 ? 15.609 -18.866 -10.913 1.00 29.41 82 SER A CA 1
ATOM 655 C C . SER A 1 82 ? 17.118 -18.655 -11.036 1.00 29.41 82 SER A C 1
ATOM 657 O O . SER A 1 82 ? 17.582 -17.510 -11.049 1.00 29.41 82 SER A O 1
ATOM 659 N N . ALA A 1 83 ? 17.893 -19.740 -11.073 1.00 31.56 83 ALA A N 1
ATOM 660 C CA . ALA A 1 83 ? 19.306 -19.676 -11.413 1.00 31.56 83 ALA A CA 1
ATOM 661 C C . ALA A 1 83 ? 19.437 -18.879 -12.718 1.00 31.56 83 ALA A C 1
ATOM 663 O O . ALA A 1 83 ? 18.934 -19.301 -13.758 1.00 31.56 83 ALA A O 1
ATOM 664 N N . GLY A 1 84 ? 20.024 -17.684 -12.629 1.00 32.56 84 GLY A N 1
ATOM 665 C CA . GLY A 1 84 ? 20.085 -16.761 -13.752 1.00 32.56 84 GLY A CA 1
ATOM 666 C C . GLY A 1 84 ? 20.764 -17.427 -14.950 1.00 32.56 84 GLY A C 1
ATOM 667 O O . GLY A 1 84 ? 21.851 -17.991 -14.789 1.00 32.56 84 GLY A O 1
ATOM 668 N N . PRO A 1 85 ? 20.178 -17.377 -16.156 1.00 31.17 85 PRO A N 1
ATOM 669 C CA . PRO A 1 85 ? 20.889 -17.823 -17.333 1.00 31.17 85 PRO A CA 1
ATOM 670 C C . PRO A 1 85 ? 21.972 -16.794 -17.669 1.00 31.17 85 PRO A C 1
ATOM 672 O O . PRO A 1 85 ? 21.696 -15.639 -17.997 1.00 31.17 85 PRO A O 1
ATOM 675 N N . SER A 1 86 ? 23.229 -17.235 -17.646 1.00 32.53 86 SER A N 1
ATOM 676 C CA . SER A 1 86 ? 24.296 -16.628 -18.435 1.00 32.53 86 SER A CA 1
ATOM 677 C C . SER A 1 86 ? 24.011 -16.919 -19.912 1.00 32.53 86 SER A C 1
ATOM 679 O O . SER A 1 86 ? 24.499 -17.898 -20.475 1.00 32.53 86 SER A O 1
ATOM 681 N N . GLY A 1 87 ? 23.157 -16.116 -20.535 1.00 28.47 87 GLY A N 1
ATOM 682 C CA . GLY A 1 87 ? 22.826 -16.257 -21.947 1.00 28.47 87 GLY A CA 1
ATOM 683 C C . GLY A 1 87 ? 22.451 -14.907 -22.523 1.00 28.47 87 GLY A C 1
ATOM 684 O O . GLY A 1 87 ? 21.374 -14.389 -22.242 1.00 28.47 87 GLY A O 1
ATOM 685 N N . ALA A 1 88 ? 23.345 -14.325 -23.322 1.00 29.62 88 ALA A N 1
ATOM 686 C CA . ALA A 1 88 ? 22.981 -13.210 -24.184 1.00 29.62 88 ALA A CA 1
ATOM 687 C C . ALA A 1 88 ? 21.804 -13.649 -25.082 1.00 29.62 88 ALA A C 1
ATOM 689 O O . ALA A 1 88 ? 21.837 -14.770 -25.599 1.00 29.62 88 ALA A O 1
ATOM 690 N N . PRO A 1 89 ? 20.757 -12.823 -25.262 1.00 34.88 89 PRO A N 1
ATOM 691 C CA . PRO A 1 89 ? 19.651 -13.180 -26.139 1.00 34.88 89 PRO A CA 1
ATOM 692 C C . PRO A 1 89 ? 20.166 -13.400 -27.566 1.00 34.88 89 PRO A C 1
ATOM 694 O O . PRO A 1 89 ? 21.033 -12.661 -28.035 1.00 34.88 89 PRO A O 1
ATOM 697 N N . ALA A 1 90 ? 19.626 -14.423 -28.235 1.00 33.25 90 ALA A N 1
ATOM 698 C CA . ALA A 1 90 ? 19.946 -14.766 -29.616 1.00 33.25 90 ALA A CA 1
ATOM 699 C C . ALA A 1 90 ? 19.838 -13.538 -30.540 1.00 33.25 90 ALA A C 1
ATOM 701 O O . ALA A 1 90 ? 18.897 -12.747 -30.430 1.00 33.25 90 ALA A O 1
ATOM 702 N N . GLU A 1 91 ? 20.804 -13.390 -31.450 1.00 34.09 91 GLU A N 1
ATOM 703 C CA . GLU A 1 91 ? 20.827 -12.332 -32.461 1.00 34.09 91 GLU A CA 1
ATOM 704 C C . GLU A 1 91 ? 19.601 -12.439 -33.378 1.00 34.09 91 GLU A C 1
ATOM 706 O O . GLU A 1 91 ? 19.562 -13.221 -34.326 1.00 34.09 91 GLU A O 1
ATOM 711 N N . VAL A 1 92 ? 18.586 -11.620 -33.112 1.00 39.44 92 VAL A N 1
ATOM 712 C CA . VAL A 1 92 ? 17.550 -11.306 -34.095 1.00 39.44 92 VAL A CA 1
ATOM 713 C C . VAL A 1 92 ? 18.103 -10.185 -34.967 1.00 39.44 92 VAL A C 1
ATOM 715 O O . VAL A 1 92 ? 18.304 -9.065 -34.502 1.00 39.44 92 VAL A O 1
ATOM 718 N N . THR A 1 93 ? 18.391 -10.495 -36.230 1.00 38.53 93 THR A N 1
ATOM 719 C CA . THR A 1 93 ? 18.898 -9.529 -37.211 1.00 38.53 93 THR A CA 1
ATOM 720 C C . THR A 1 93 ? 17.909 -8.375 -37.413 1.00 38.53 93 THR A C 1
ATOM 722 O O . THR A 1 93 ? 16.719 -8.603 -37.629 1.00 38.53 93 THR A O 1
ATOM 725 N N . ASP A 1 94 ? 18.418 -7.140 -37.405 1.00 40.19 94 ASP A N 1
ATOM 726 C CA . ASP A 1 94 ? 17.678 -5.864 -37.326 1.00 40.19 94 ASP A CA 1
ATOM 727 C C . ASP A 1 94 ? 16.684 -5.560 -38.463 1.00 40.19 94 ASP A C 1
ATOM 729 O O . ASP A 1 94 ? 15.976 -4.553 -38.420 1.00 40.19 94 ASP A O 1
ATOM 733 N N . ALA A 1 95 ? 16.625 -6.393 -39.501 1.00 40.25 95 ALA A N 1
ATOM 734 C CA . ALA A 1 95 ? 15.987 -6.067 -40.775 1.00 40.25 95 ALA A CA 1
ATOM 735 C C . ALA A 1 95 ? 14.441 -6.081 -40.767 1.00 40.25 95 ALA A C 1
ATOM 737 O O . ALA A 1 95 ? 13.832 -5.744 -41.779 1.00 40.25 95 ALA A O 1
ATOM 738 N N . GLY A 1 96 ? 13.791 -6.465 -39.660 1.00 38.03 96 GLY A N 1
ATOM 739 C CA . GLY A 1 96 ? 12.338 -6.703 -39.615 1.00 38.03 96 GLY A CA 1
ATOM 740 C C . GLY A 1 96 ? 11.513 -5.809 -38.682 1.00 38.03 96 GLY A C 1
ATOM 741 O O . GLY A 1 96 ? 10.296 -5.974 -38.617 1.00 38.03 96 GLY A O 1
ATOM 742 N N . LEU A 1 97 ? 12.124 -4.889 -37.931 1.00 42.84 97 LEU A N 1
ATOM 743 C CA . LEU A 1 97 ? 11.417 -4.152 -36.876 1.00 42.84 97 LEU A CA 1
ATOM 744 C C . LEU A 1 97 ? 10.936 -2.767 -37.354 1.00 42.84 97 LEU A C 1
ATOM 746 O O . LEU A 1 97 ? 11.740 -1.997 -37.881 1.00 42.84 97 LEU A O 1
ATOM 750 N N . PRO A 1 98 ? 9.652 -2.395 -37.144 1.00 42.12 98 PRO A N 1
ATOM 751 C CA . PRO A 1 98 ? 9.144 -1.077 -37.519 1.00 42.12 98 PRO A CA 1
ATOM 752 C C . PRO A 1 98 ? 9.932 0.053 -36.835 1.00 42.12 98 PRO A C 1
ATOM 754 O O . PRO A 1 98 ? 10.166 -0.034 -35.620 1.00 42.12 98 PRO A O 1
ATOM 757 N N . PRO A 1 99 ? 10.297 1.123 -37.568 1.00 46.06 99 PRO A N 1
ATOM 758 C CA . PRO A 1 99 ? 11.134 2.196 -37.052 1.00 46.06 99 PRO A CA 1
ATOM 759 C C . PRO A 1 99 ? 10.429 3.009 -35.957 1.00 46.06 99 PRO A C 1
ATOM 761 O O . PRO A 1 99 ? 9.217 3.198 -35.942 1.00 46.06 99 PRO A O 1
ATOM 764 N N . CYS A 1 100 ? 11.238 3.509 -35.030 1.00 55.59 100 CYS A N 1
ATOM 765 C CA . CYS A 1 100 ? 10.857 4.003 -33.713 1.00 55.59 100 CYS A CA 1
ATOM 766 C C . CYS A 1 100 ? 9.939 5.247 -33.589 1.00 55.59 100 CYS A C 1
ATOM 768 O O . CYS A 1 100 ? 9.527 5.515 -32.487 1.00 55.59 100 CYS A O 1
ATOM 770 N N . HIS A 1 101 ? 9.525 6.029 -34.580 1.00 57.25 101 HIS A N 1
ATOM 771 C CA . HIS A 1 101 ? 8.850 7.350 -34.426 1.00 57.25 101 HIS A CA 1
ATOM 772 C C . HIS A 1 101 ? 9.491 8.406 -33.473 1.00 57.25 101 HIS A C 1
ATOM 774 O O . HIS A 1 101 ? 9.113 9.573 -33.564 1.00 57.25 101 HIS A O 1
ATOM 780 N N . TRP A 1 102 ? 10.449 8.067 -32.596 1.00 61.28 102 TRP A N 1
ATOM 781 C CA . TRP A 1 102 ? 11.035 8.957 -31.581 1.00 61.28 102 TRP A CA 1
ATOM 782 C C . TRP A 1 102 ? 12.566 9.032 -31.674 1.00 61.28 102 TRP A C 1
ATOM 784 O O . TRP A 1 102 ? 13.231 8.096 -32.113 1.00 61.28 102 TRP A O 1
ATOM 794 N N . THR A 1 103 ? 13.138 10.148 -31.215 1.00 69.44 103 THR A N 1
ATOM 795 C CA . THR A 1 103 ? 14.593 10.338 -31.123 1.00 69.44 103 THR A CA 1
ATOM 796 C C . THR A 1 103 ? 15.128 9.883 -29.762 1.00 69.44 103 THR A C 1
ATOM 798 O O . THR A 1 103 ? 14.441 9.999 -28.742 1.00 69.44 103 THR A O 1
ATOM 801 N N . ARG A 1 104 ? 16.392 9.435 -29.719 1.00 72.88 104 ARG A N 1
ATOM 802 C CA . ARG A 1 104 ? 17.098 9.033 -28.484 1.00 72.88 104 ARG A CA 1
ATOM 803 C C . ARG A 1 104 ? 17.041 10.115 -27.395 1.00 72.88 104 ARG A C 1
ATOM 805 O O . ARG A 1 104 ? 16.746 9.818 -26.243 1.00 72.88 104 ARG A O 1
ATOM 812 N N . ALA A 1 105 ? 17.232 11.382 -27.769 1.00 75.12 105 ALA A N 1
ATOM 813 C CA . ALA A 1 105 ? 17.199 12.517 -26.840 1.00 75.12 105 ALA A CA 1
ATOM 814 C C . ALA A 1 105 ? 15.851 12.674 -26.113 1.00 75.12 105 ALA A C 1
ATOM 816 O O . ALA A 1 105 ? 15.814 13.021 -24.937 1.00 75.12 105 ALA A O 1
ATOM 817 N N . VAL A 1 106 ? 14.739 12.402 -26.801 1.00 70.12 106 VAL A N 1
ATOM 818 C CA . VAL A 1 106 ? 13.398 12.481 -26.210 1.00 70.12 106 VAL A CA 1
ATOM 819 C C . VAL A 1 106 ? 13.148 11.311 -25.256 1.00 70.12 106 VAL A C 1
ATOM 821 O O . VAL A 1 106 ? 12.497 11.492 -24.228 1.00 70.12 106 VAL A O 1
ATOM 824 N N . ALA A 1 107 ? 13.647 10.120 -25.586 1.00 68.81 107 ALA A N 1
ATOM 825 C CA . ALA A 1 107 ? 13.426 8.918 -24.792 1.00 68.81 107 ALA A CA 1
ATOM 826 C C . ALA A 1 107 ? 14.284 8.848 -23.521 1.00 68.81 107 ALA A C 1
ATOM 828 O O . ALA A 1 107 ? 13.825 8.318 -22.512 1.00 68.81 107 ALA A O 1
ATOM 829 N N . LEU A 1 10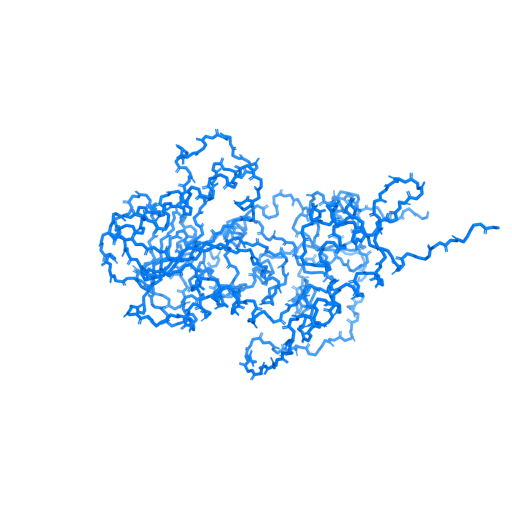8 ? 15.489 9.421 -23.552 1.00 76.44 108 LEU A N 1
ATOM 830 C CA . LEU A 1 108 ? 16.390 9.497 -22.398 1.00 76.44 108 LEU A CA 1
ATOM 831 C C . LEU A 1 108 ? 16.118 10.705 -21.487 1.00 76.44 108 LEU A C 1
ATOM 833 O O . LEU A 1 108 ? 16.811 10.878 -20.487 1.00 76.44 108 LEU A O 1
ATOM 837 N N . ASP A 1 109 ? 15.128 11.546 -21.807 1.00 76.94 109 ASP A N 1
ATOM 838 C CA . ASP A 1 109 ? 14.812 12.729 -21.006 1.00 76.94 109 ASP A CA 1
ATOM 839 C C . ASP A 1 109 ? 14.389 12.321 -19.576 1.00 76.94 109 ASP A C 1
ATOM 841 O O . ASP A 1 109 ? 13.334 11.694 -19.395 1.00 76.94 109 ASP A O 1
ATOM 845 N N . PRO A 1 110 ? 15.151 12.709 -18.531 1.00 73.69 110 PRO A N 1
ATOM 846 C CA . PRO A 1 110 ? 14.859 12.325 -17.152 1.00 73.69 110 PRO A CA 1
ATOM 847 C C . PRO A 1 110 ? 13.476 12.768 -16.665 1.00 73.69 110 PRO A C 1
ATOM 849 O O . PRO A 1 110 ? 12.923 12.156 -15.745 1.00 73.69 110 PRO A O 1
ATOM 852 N N . LYS A 1 111 ? 12.881 13.808 -17.273 1.00 72.94 111 LYS A N 1
ATOM 853 C CA . LYS A 1 111 ? 11.536 14.285 -16.906 1.00 72.94 111 LYS A CA 1
ATOM 854 C C . LYS A 1 111 ? 10.464 13.218 -17.130 1.00 72.94 111 LYS A C 1
ATOM 856 O O . LYS A 1 111 ? 9.454 13.217 -16.426 1.00 72.94 111 LYS A O 1
ATOM 861 N N . HIS A 1 112 ? 10.717 12.300 -18.061 1.00 69.19 112 HIS A N 1
ATOM 862 C CA . HIS A 1 112 ? 9.807 11.229 -18.445 1.00 69.19 112 HIS A CA 1
ATOM 863 C C . HIS A 1 112 ? 10.154 9.875 -17.830 1.00 69.19 112 HIS A C 1
ATOM 865 O O . HIS A 1 112 ? 9.484 8.895 -18.131 1.00 69.19 112 HIS A O 1
ATOM 871 N N . ARG A 1 113 ? 11.168 9.822 -16.955 1.00 74.50 113 ARG A N 1
ATOM 872 C CA . ARG A 1 113 ? 11.490 8.652 -16.123 1.00 74.50 113 ARG A CA 1
ATOM 873 C C . ARG A 1 113 ? 11.530 7.340 -16.926 1.00 74.50 113 ARG A C 1
ATOM 875 O O . ARG A 1 113 ? 10.720 6.455 -16.648 1.00 74.50 113 ARG A O 1
ATOM 882 N N . PRO A 1 114 ? 12.418 7.207 -17.925 1.00 80.38 114 PRO A N 1
ATOM 883 C CA . PRO A 1 114 ? 12.535 5.958 -18.672 1.00 80.38 114 PRO A CA 1
ATOM 884 C C . PRO A 1 114 ? 12.832 4.787 -17.725 1.00 80.38 114 PRO A C 1
ATOM 886 O O . PRO A 1 114 ? 13.573 4.948 -16.751 1.00 80.38 114 PRO A O 1
ATOM 889 N N . GLN A 1 115 ? 12.249 3.615 -17.994 1.00 88.62 115 GLN A N 1
ATOM 890 C CA . GLN A 1 115 ? 12.589 2.406 -17.241 1.00 88.62 115 GLN A CA 1
ATOM 891 C C . GLN A 1 115 ? 13.891 1.825 -17.794 1.00 88.62 115 GLN A C 1
ATOM 893 O O . GLN A 1 115 ? 14.127 1.886 -19.000 1.00 88.62 115 GLN A O 1
ATOM 898 N N . ARG A 1 116 ? 14.722 1.233 -16.937 1.00 90.69 116 ARG A N 1
ATOM 899 C CA . ARG A 1 116 ? 15.958 0.554 -17.348 1.00 90.69 116 ARG A CA 1
ATOM 900 C C . ARG A 1 116 ? 15.867 -0.924 -17.013 1.00 90.69 116 ARG A C 1
ATOM 902 O O . ARG A 1 116 ? 15.330 -1.273 -15.966 1.00 90.69 116 ARG A O 1
ATOM 909 N N . TRP A 1 117 ? 16.389 -1.771 -17.890 1.00 91.88 117 TRP A N 1
ATOM 910 C CA . TRP A 1 117 ? 16.389 -3.220 -17.706 1.00 91.88 117 TRP A CA 1
ATOM 911 C C . TRP A 1 117 ? 17.169 -3.652 -16.457 1.00 91.88 117 TRP A C 1
ATOM 913 O O . TRP A 1 117 ? 16.732 -4.538 -15.737 1.00 91.88 117 TRP A O 1
ATOM 923 N N . ASP A 1 118 ? 18.281 -2.987 -16.160 1.00 93.25 118 ASP A N 1
ATOM 924 C CA . ASP A 1 118 ? 19.201 -3.272 -15.052 1.00 93.25 118 ASP A CA 1
ATOM 925 C C . ASP A 1 118 ? 18.895 -2.494 -13.762 1.00 93.25 118 ASP A C 1
ATOM 927 O O . ASP A 1 118 ? 19.703 -2.479 -12.836 1.00 93.25 118 ASP A O 1
ATOM 931 N N . ALA A 1 119 ? 17.736 -1.840 -13.676 1.00 92.88 119 ALA A N 1
ATOM 932 C CA . ALA A 1 119 ? 17.322 -1.103 -12.487 1.00 92.88 119 ALA A CA 1
ATOM 933 C C . ALA A 1 119 ? 15.888 -1.465 -12.087 1.00 92.88 119 ALA A C 1
ATOM 935 O O . ALA A 1 119 ? 15.104 -1.908 -12.930 1.00 92.88 119 ALA A O 1
ATOM 936 N N . PRO A 1 120 ? 15.496 -1.260 -10.818 1.00 94.69 120 PRO A N 1
ATOM 937 C CA . PRO A 1 120 ? 14.093 -1.330 -10.439 1.00 94.69 120 PRO A CA 1
ATOM 938 C C . PRO A 1 120 ? 13.281 -0.284 -11.209 1.00 94.69 120 PRO A C 1
ATOM 940 O O . PRO A 1 120 ? 13.757 0.826 -11.474 1.00 94.69 120 PRO A O 1
ATOM 943 N N . ALA A 1 121 ? 12.029 -0.603 -11.524 1.00 92.94 121 ALA A N 1
ATOM 944 C CA . ALA A 1 121 ? 11.140 0.338 -12.185 1.00 92.94 121 ALA A CA 1
ATOM 945 C C . ALA A 1 121 ? 10.914 1.593 -11.324 1.00 92.94 121 ALA A C 1
ATOM 947 O O . ALA A 1 121 ? 10.888 1.570 -10.091 1.00 92.94 121 ALA A O 1
ATOM 948 N N . THR A 1 122 ? 10.679 2.725 -11.970 1.00 90.06 122 THR A N 1
ATOM 949 C CA . THR A 1 122 ? 10.089 3.887 -11.307 1.00 90.06 122 THR A CA 1
ATOM 950 C C . THR A 1 122 ? 8.614 3.634 -10.992 1.00 90.06 122 THR A C 1
ATOM 952 O O . THR A 1 122 ? 8.005 2.692 -11.491 1.00 90.06 122 THR A O 1
ATOM 955 N N . THR A 1 123 ? 8.019 4.492 -10.161 1.00 88.19 123 THR A N 1
ATOM 956 C CA . THR A 1 123 ? 6.633 4.320 -9.715 1.00 88.19 123 THR A CA 1
ATOM 957 C C . THR A 1 123 ? 5.629 4.175 -10.874 1.00 88.19 123 THR A C 1
ATOM 959 O O . THR A 1 123 ? 5.450 5.128 -11.633 1.00 88.19 123 THR A O 1
ATOM 962 N N . VAL A 1 124 ? 4.892 3.055 -10.913 1.00 86.38 124 VAL A N 1
ATOM 963 C CA . VAL A 1 124 ? 3.678 2.860 -11.729 1.00 86.38 124 VAL A CA 1
ATOM 964 C C . VAL A 1 124 ? 2.665 3.934 -11.342 1.00 86.38 124 VAL A C 1
ATOM 966 O O . VAL A 1 124 ? 2.206 3.975 -10.194 1.00 86.38 124 VAL A O 1
ATOM 969 N N . ARG A 1 125 ? 2.309 4.823 -12.268 1.00 83.81 125 ARG A N 1
ATOM 970 C CA . ARG A 1 125 ? 1.276 5.848 -12.048 1.00 83.81 125 ARG A CA 1
ATOM 971 C C . ARG A 1 125 ? -0.032 5.468 -12.729 1.00 83.81 125 ARG A C 1
ATOM 973 O O . ARG A 1 125 ? -0.051 4.662 -13.648 1.00 83.81 125 ARG A O 1
ATOM 980 N N . ARG A 1 126 ? -1.147 6.069 -12.314 1.00 84.38 126 ARG A N 1
ATOM 981 C CA . ARG A 1 126 ? -2.438 5.816 -12.976 1.00 84.38 126 ARG A CA 1
ATOM 982 C C . ARG A 1 126 ? -2.433 6.239 -14.449 1.00 84.38 126 ARG A C 1
ATOM 984 O O . ARG A 1 126 ? -3.163 5.707 -15.276 1.00 84.38 126 ARG A O 1
ATOM 991 N N . ASP A 1 127 ? -1.632 7.248 -14.763 1.00 77.00 127 ASP A N 1
ATOM 992 C CA . ASP A 1 127 ? -1.397 7.759 -16.103 1.00 77.00 127 ASP A CA 1
ATOM 993 C C . ASP A 1 127 ? -0.083 7.238 -16.685 1.00 77.00 127 ASP A C 1
ATOM 995 O O . ASP A 1 127 ? 0.432 7.822 -17.637 1.00 77.00 127 ASP A O 1
ATOM 999 N N . TRP A 1 128 ? 0.439 6.121 -16.157 1.00 72.50 128 TRP A N 1
ATOM 1000 C CA . TRP A 1 128 ? 1.568 5.446 -16.779 1.00 72.50 128 TRP A CA 1
ATOM 1001 C C . TRP A 1 128 ? 1.192 5.155 -18.234 1.00 72.50 128 TRP A C 1
ATOM 1003 O O . TRP A 1 128 ? 0.081 4.710 -18.516 1.00 72.50 128 TRP A O 1
ATOM 1013 N N . ARG A 1 129 ? 2.083 5.461 -19.180 1.00 68.62 129 ARG A N 1
ATOM 1014 C CA . ARG A 1 129 ? 1.830 5.431 -20.637 1.00 68.62 129 ARG A CA 1
ATOM 1015 C C . ARG A 1 129 ? 1.059 6.627 -21.225 1.00 68.62 129 ARG A C 1
ATOM 1017 O O . ARG A 1 129 ? 0.850 6.641 -22.436 1.00 68.62 129 ARG A O 1
ATOM 1024 N N . LYS A 1 130 ? 0.685 7.652 -20.444 1.00 65.94 130 LYS A N 1
ATOM 1025 C CA . LYS A 1 130 ? 0.164 8.931 -20.981 1.00 65.94 130 LYS A CA 1
ATOM 1026 C C . LYS A 1 130 ? 1.233 9.676 -21.773 1.00 65.94 130 LYS A C 1
ATOM 1028 O O . LYS A 1 130 ? 0.934 10.255 -22.815 1.00 65.94 130 LYS A O 1
ATOM 1033 N N . PHE A 1 131 ? 2.468 9.647 -21.281 1.00 61.06 131 PHE A N 1
ATOM 1034 C CA . PHE A 1 131 ? 3.637 10.059 -22.043 1.00 61.06 131 PHE A CA 1
ATOM 1035 C C . PHE A 1 131 ? 4.285 8.810 -22.642 1.00 61.06 131 PHE A C 1
ATOM 1037 O O . PHE A 1 131 ? 4.473 7.832 -21.910 1.00 61.06 131 PHE A O 1
ATOM 1044 N N . PRO A 1 132 ? 4.620 8.809 -23.945 1.00 54.72 132 PRO A N 1
ATOM 1045 C CA . PRO A 1 132 ? 5.148 7.630 -24.623 1.00 54.72 132 PRO A CA 1
ATOM 1046 C C . PRO A 1 132 ? 6.301 6.976 -23.857 1.00 54.72 132 PRO A C 1
ATOM 1048 O O . PRO A 1 132 ? 6.335 5.764 -23.723 1.00 54.72 132 PRO A O 1
ATOM 1051 N N . GLN A 1 133 ? 7.210 7.764 -23.288 1.00 59.94 133 GLN A N 1
ATOM 1052 C CA . GLN A 1 133 ? 8.473 7.318 -22.694 1.00 59.94 133 GLN A CA 1
ATOM 1053 C C . GLN A 1 133 ? 8.300 6.622 -21.342 1.00 59.94 133 GLN A C 1
ATOM 1055 O O . GLN A 1 133 ? 9.079 5.732 -21.019 1.00 59.94 133 GLN A O 1
ATOM 1060 N N . GLU A 1 134 ? 7.246 6.946 -20.588 1.00 61.84 134 GLU A N 1
ATOM 1061 C CA . GLU A 1 134 ? 6.984 6.249 -19.330 1.00 61.84 134 GLU A CA 1
ATOM 1062 C C . GLU A 1 134 ? 6.584 4.780 -19.588 1.00 61.84 134 GLU A C 1
ATOM 1064 O O . GLU A 1 134 ? 6.743 3.941 -18.713 1.00 61.84 134 GLU A O 1
ATOM 1069 N N . ALA A 1 135 ? 6.117 4.440 -20.797 1.00 61.38 135 ALA A N 1
ATOM 1070 C CA . ALA A 1 135 ? 5.678 3.092 -21.171 1.00 61.38 135 ALA A CA 1
ATOM 1071 C C . ALA A 1 135 ? 6.794 2.136 -21.625 1.00 61.38 135 ALA A C 1
ATOM 1073 O O . ALA A 1 135 ? 6.482 0.990 -21.974 1.00 61.38 135 ALA A O 1
ATOM 1074 N N . HIS A 1 136 ? 8.041 2.605 -21.717 1.00 79.12 136 HIS A N 1
ATOM 1075 C CA . HIS A 1 136 ? 9.136 1.845 -22.314 1.00 79.12 136 HIS A CA 1
ATOM 1076 C C . HIS A 1 136 ? 10.212 1.478 -21.299 1.00 79.12 136 HIS A C 1
ATOM 1078 O O . HIS A 1 136 ? 10.467 2.207 -20.339 1.00 79.12 136 HIS A O 1
ATOM 1084 N N . VAL A 1 137 ? 10.864 0.354 -21.573 1.00 86.69 137 VAL A N 1
ATOM 1085 C CA . VAL A 1 137 ? 12.091 -0.082 -20.918 1.00 86.69 137 VAL A CA 1
ATOM 1086 C C . VAL A 1 137 ? 13.241 -0.032 -21.913 1.00 86.69 137 VAL A C 1
ATOM 1088 O O . VAL A 1 137 ? 13.079 -0.410 -23.074 1.00 86.69 137 VAL A O 1
ATOM 1091 N N . LEU A 1 138 ? 14.374 0.482 -21.451 1.00 87.50 138 LEU A N 1
ATOM 1092 C CA . LEU A 1 138 ? 15.643 0.548 -22.162 1.00 87.50 138 LEU A CA 1
ATOM 1093 C C . LEU A 1 138 ? 16.489 -0.670 -21.810 1.00 87.50 138 LEU A C 1
ATOM 1095 O O . LEU A 1 138 ? 16.465 -1.108 -20.658 1.00 87.50 138 LEU A O 1
ATOM 1099 N N . ASP A 1 139 ? 17.244 -1.195 -22.770 1.00 86.19 139 ASP A N 1
ATOM 1100 C CA . ASP A 1 139 ? 18.249 -2.209 -22.474 1.00 86.19 139 ASP A CA 1
ATOM 1101 C C . ASP A 1 139 ? 19.424 -1.605 -21.691 1.00 86.19 139 ASP A C 1
ATOM 1103 O O . ASP A 1 139 ? 19.517 -0.390 -21.509 1.00 86.19 139 ASP A O 1
ATOM 1107 N N . VAL A 1 140 ? 20.317 -2.465 -21.201 1.00 86.56 140 VAL A N 1
ATOM 1108 C CA . VAL A 1 140 ? 21.441 -2.064 -20.334 1.00 86.56 140 VAL A CA 1
ATOM 1109 C C . VAL A 1 140 ? 22.337 -1.013 -21.003 1.00 86.56 140 VAL A C 1
ATOM 1111 O O . VAL A 1 140 ? 22.808 -0.085 -20.351 1.00 86.56 140 VAL A O 1
ATOM 1114 N N . GLU A 1 141 ? 22.530 -1.126 -22.319 1.00 83.12 141 GLU A N 1
ATOM 1115 C CA . GLU A 1 141 ? 23.358 -0.211 -23.115 1.00 83.12 141 GLU A CA 1
ATOM 1116 C C . GLU A 1 141 ? 22.614 1.055 -23.578 1.00 83.12 141 GLU A C 1
ATOM 1118 O O . GLU A 1 141 ? 23.215 1.914 -24.225 1.00 83.12 141 GLU A O 1
ATOM 1123 N N . GLU A 1 142 ? 21.315 1.178 -23.283 1.00 82.81 142 GLU A N 1
ATOM 1124 C CA . GLU A 1 142 ? 20.429 2.256 -23.749 1.00 82.81 142 GLU A CA 1
ATOM 1125 C C . GLU A 1 142 ? 20.384 2.403 -25.288 1.00 82.81 142 GLU A C 1
ATOM 1127 O O . GLU A 1 142 ? 20.091 3.476 -25.833 1.00 82.81 142 GLU A O 1
ATOM 1132 N N . LYS A 1 143 ? 20.669 1.318 -26.013 1.00 78.00 143 LYS A N 1
ATOM 1133 C CA . LYS A 1 143 ? 20.664 1.254 -27.486 1.00 78.00 143 LYS A CA 1
ATOM 1134 C C . LYS A 1 143 ? 19.348 0.735 -28.035 1.00 78.00 143 LYS A C 1
ATOM 1136 O O . LYS A 1 143 ? 18.982 1.052 -29.171 1.00 78.00 143 LYS A O 1
ATOM 1141 N N . ARG A 1 144 ? 18.652 -0.077 -27.245 1.00 79.81 144 ARG A N 1
ATOM 1142 C CA . ARG A 1 144 ? 17.366 -0.661 -27.600 1.00 79.81 144 ARG A CA 1
ATOM 1143 C C . ARG A 1 144 ? 16.318 -0.307 -26.565 1.00 79.81 144 ARG A C 1
ATOM 1145 O O . ARG A 1 144 ? 16.611 -0.071 -25.396 1.00 79.81 144 ARG A O 1
ATOM 1152 N N . TYR A 1 145 ? 15.073 -0.309 -27.004 1.00 81.56 145 TYR A N 1
ATOM 1153 C CA . TYR A 1 145 ? 13.927 -0.099 -26.139 1.00 81.56 145 TYR A CA 1
ATOM 1154 C C . TYR A 1 145 ? 12.773 -1.019 -26.538 1.00 81.56 145 TYR A C 1
ATOM 1156 O O . TYR A 1 145 ? 12.663 -1.432 -27.692 1.00 81.56 145 TYR A O 1
ATOM 1164 N N . ARG A 1 146 ? 11.879 -1.317 -25.599 1.00 82.44 146 ARG A N 1
ATOM 1165 C CA . ARG A 1 146 ? 10.602 -1.987 -25.880 1.00 82.44 146 ARG A CA 1
ATOM 1166 C C . ARG A 1 146 ? 9.494 -1.446 -24.993 1.00 82.44 146 ARG A C 1
ATOM 1168 O O . ARG A 1 146 ? 9.759 -0.776 -23.997 1.00 82.44 146 ARG A O 1
ATOM 1175 N N . ARG A 1 147 ? 8.240 -1.700 -25.365 1.00 79.88 147 ARG A N 1
ATOM 1176 C CA . ARG A 1 147 ? 7.064 -1.243 -24.611 1.00 79.88 147 ARG A CA 1
ATOM 1177 C C . ARG A 1 147 ? 6.632 -2.333 -23.627 1.00 79.88 147 ARG A C 1
ATOM 1179 O O . ARG A 1 147 ? 6.486 -3.477 -24.034 1.00 79.88 147 ARG A O 1
ATOM 1186 N N . LEU A 1 148 ? 6.383 -1.973 -22.369 1.00 83.75 148 LEU A N 1
ATOM 1187 C CA . LEU A 1 148 ? 5.995 -2.925 -21.314 1.00 83.75 148 LEU A CA 1
ATOM 1188 C C . LEU A 1 148 ? 4.516 -3.294 -21.400 1.00 83.75 148 LEU A C 1
ATOM 1190 O O . LEU A 1 148 ? 3.697 -2.415 -21.142 1.00 83.75 148 LEU A O 1
ATOM 1194 N N . ALA A 1 149 ? 4.135 -4.525 -21.724 1.00 84.25 149 ALA A N 1
ATOM 1195 C CA . ALA A 1 149 ? 2.731 -4.951 -21.735 1.00 84.25 149 ALA A CA 1
ATOM 1196 C C . ALA A 1 149 ? 2.036 -4.714 -20.375 1.00 84.25 149 ALA A C 1
ATOM 1198 O O . ALA A 1 149 ? 2.688 -4.613 -19.339 1.00 84.25 149 ALA A O 1
ATOM 1199 N N . VAL A 1 150 ? 0.700 -4.621 -20.359 1.00 84.81 150 VAL A N 1
ATOM 1200 C CA . VAL A 1 150 ? -0.063 -4.384 -19.111 1.00 84.81 150 VAL A CA 1
ATOM 1201 C C . VAL A 1 150 ? 0.237 -5.448 -18.055 1.00 84.81 150 VAL A C 1
ATOM 1203 O O . VAL A 1 150 ? 0.401 -5.121 -16.884 1.00 84.81 150 VAL A O 1
ATOM 1206 N N . ASP A 1 151 ? 0.376 -6.702 -18.473 1.00 87.44 151 ASP A N 1
ATOM 1207 C CA . ASP A 1 151 ? 0.695 -7.809 -17.574 1.00 87.44 151 ASP A CA 1
ATOM 1208 C C . ASP A 1 151 ? 2.090 -7.659 -16.956 1.00 87.44 151 ASP A C 1
ATOM 1210 O O . ASP A 1 151 ? 2.287 -7.934 -15.776 1.00 87.44 151 ASP A O 1
ATOM 1214 N N . GLU A 1 152 ? 3.055 -7.156 -17.729 1.00 89.81 152 GLU A N 1
ATOM 1215 C CA . GLU A 1 152 ? 4.390 -6.833 -17.221 1.00 89.81 152 GLU A CA 1
ATOM 1216 C C . GLU A 1 152 ? 4.327 -5.664 -16.235 1.00 89.81 152 GLU A C 1
ATOM 1218 O O . GLU A 1 152 ? 4.975 -5.696 -15.195 1.00 89.81 152 GLU A O 1
ATOM 1223 N N . VAL A 1 153 ? 3.491 -4.658 -16.505 1.00 89.69 153 VAL A N 1
ATOM 1224 C CA . VAL A 1 153 ? 3.230 -3.553 -15.571 1.00 89.69 153 VAL A CA 1
ATOM 1225 C C . VAL A 1 153 ? 2.625 -4.058 -14.256 1.00 89.69 153 VAL A C 1
ATOM 1227 O O . VAL A 1 153 ? 3.006 -3.569 -13.191 1.00 89.69 153 VAL A O 1
ATOM 1230 N N . ALA A 1 154 ? 1.726 -5.045 -14.302 1.00 90.44 154 ALA A N 1
ATOM 1231 C CA . ALA A 1 154 ? 1.175 -5.671 -13.102 1.00 90.44 154 ALA A CA 1
ATOM 1232 C C . ALA A 1 154 ? 2.270 -6.369 -12.281 1.00 90.44 154 ALA A C 1
ATOM 1234 O O . ALA A 1 154 ? 2.380 -6.118 -11.078 1.00 90.44 154 ALA A O 1
ATOM 1235 N N . LEU A 1 155 ? 3.148 -7.136 -12.936 1.00 91.94 155 LEU A N 1
ATOM 1236 C CA . LEU A 1 155 ? 4.300 -7.769 -12.285 1.00 91.94 155 LEU A CA 1
ATOM 1237 C C . LEU A 1 155 ? 5.233 -6.737 -11.647 1.00 91.94 155 LEU A C 1
ATOM 1239 O O . LEU A 1 155 ? 5.670 -6.920 -10.511 1.00 91.94 155 LEU A O 1
ATOM 1243 N N . LEU A 1 156 ? 5.481 -5.612 -12.326 1.00 92.19 156 LEU A N 1
ATOM 1244 C CA . LEU A 1 156 ? 6.293 -4.529 -11.770 1.00 92.19 156 LEU A CA 1
ATOM 1245 C C . LEU A 1 156 ? 5.660 -3.877 -10.530 1.00 92.19 156 LEU A C 1
ATOM 1247 O O . LEU A 1 156 ? 6.369 -3.334 -9.683 1.00 92.19 156 LEU A O 1
ATOM 1251 N N . GLN A 1 157 ? 4.336 -3.946 -10.396 1.00 90.69 157 GLN A N 1
ATOM 1252 C CA . GLN A 1 157 ? 3.582 -3.504 -9.219 1.00 90.69 157 GLN A CA 1
ATOM 1253 C C . GLN A 1 157 ? 3.494 -4.585 -8.120 1.00 90.69 157 GLN A C 1
ATOM 1255 O O . GLN A 1 157 ? 2.923 -4.341 -7.057 1.00 90.69 157 GLN A O 1
ATOM 1260 N N . GLY A 1 158 ? 4.082 -5.766 -8.341 1.00 90.88 158 GLY A N 1
ATOM 1261 C CA . GLY A 1 158 ? 4.014 -6.901 -7.418 1.00 90.88 158 GLY A CA 1
ATOM 1262 C C . GLY A 1 158 ? 2.662 -7.618 -7.440 1.00 90.88 158 GLY A C 1
ATOM 1263 O O . GLY A 1 158 ? 2.280 -8.227 -6.443 1.00 90.88 158 GLY A O 1
ATOM 1264 N N . LEU A 1 159 ? 1.919 -7.512 -8.545 1.00 89.12 159 LEU A N 1
ATOM 1265 C CA . LEU A 1 159 ? 0.622 -8.151 -8.754 1.00 89.12 159 LEU A CA 1
ATOM 1266 C C . LEU A 1 159 ? 0.761 -9.261 -9.802 1.00 89.12 159 LEU A C 1
ATOM 1268 O O . LEU A 1 159 ? 1.365 -9.055 -10.852 1.00 89.12 159 LEU A O 1
ATOM 1272 N N . ASP A 1 160 ? 0.171 -10.429 -9.543 1.00 87.06 160 ASP A N 1
ATOM 1273 C CA . ASP A 1 160 ? 0.115 -11.505 -10.536 1.00 87.06 160 ASP A CA 1
ATOM 1274 C C . ASP A 1 160 ? -0.982 -11.190 -11.569 1.00 87.06 160 ASP A C 1
ATOM 1276 O O . ASP A 1 160 ? -2.165 -11.201 -11.207 1.00 87.06 160 ASP A O 1
ATOM 1280 N N . PRO A 1 161 ? -0.641 -10.928 -12.846 1.00 83.94 161 PRO A N 1
ATOM 1281 C CA . PRO A 1 161 ? -1.616 -10.556 -13.869 1.00 83.94 161 PRO A CA 1
ATOM 1282 C C . PRO A 1 161 ? -2.697 -11.618 -14.100 1.00 83.94 161 PRO A C 1
ATOM 1284 O O . PRO A 1 161 ? -3.786 -11.266 -14.544 1.00 83.94 161 PRO A O 1
ATOM 1287 N N . ARG A 1 162 ? -2.439 -12.888 -13.753 1.00 83.31 162 ARG A N 1
ATOM 1288 C CA . ARG A 1 162 ? -3.405 -13.997 -13.872 1.00 83.31 162 ARG A CA 1
ATOM 1289 C C . ARG A 1 162 ? -4.529 -13.925 -12.841 1.00 83.31 162 ARG A C 1
ATOM 1291 O O . ARG A 1 162 ? -5.530 -14.614 -12.984 1.00 83.31 162 ARG A O 1
ATOM 1298 N N . THR A 1 163 ? -4.368 -13.113 -11.796 1.00 77.81 163 THR A N 1
ATOM 1299 C CA . THR A 1 163 ? -5.368 -12.951 -10.726 1.00 77.81 163 THR A CA 1
ATOM 1300 C C . THR A 1 163 ? -6.452 -11.925 -11.055 1.00 77.81 163 THR A C 1
ATOM 1302 O O . THR A 1 163 ? -7.274 -11.605 -10.198 1.00 77.81 163 THR A O 1
ATOM 1305 N N . PHE A 1 164 ? -6.451 -11.389 -12.273 1.00 81.75 164 PHE A N 1
ATOM 1306 C CA . PHE A 1 164 ? -7.379 -10.365 -12.726 1.00 81.75 164 PHE A CA 1
ATOM 1307 C C . PHE A 1 164 ? -8.112 -10.854 -13.967 1.00 81.75 164 PHE A C 1
ATOM 1309 O O . PHE A 1 164 ? -7.478 -11.228 -14.955 1.00 81.75 164 PHE A O 1
ATOM 1316 N N . ASP A 1 165 ? -9.439 -10.777 -13.942 1.00 79.00 165 ASP A N 1
ATOM 1317 C CA . ASP A 1 165 ? -10.202 -10.788 -15.181 1.00 79.00 165 ASP A CA 1
ATOM 1318 C C . ASP A 1 165 ? -10.153 -9.386 -15.792 1.00 79.00 165 ASP A C 1
ATOM 1320 O O . ASP A 1 165 ? -10.751 -8.430 -15.298 1.00 79.00 165 ASP A O 1
ATOM 1324 N N . TRP A 1 166 ? -9.369 -9.249 -16.857 1.00 79.69 166 TRP A N 1
ATOM 1325 C CA . TRP A 1 166 ? -9.224 -7.990 -17.578 1.00 79.69 166 TRP A CA 1
ATOM 1326 C C . TRP A 1 166 ? -10.230 -7.831 -18.731 1.00 79.69 166 TRP A C 1
ATOM 1328 O O . TRP A 1 166 ? -10.129 -6.861 -19.499 1.00 79.69 166 TRP A O 1
ATOM 1338 N N . GLY A 1 167 ? -11.150 -8.784 -18.908 1.00 77.75 167 GLY A N 1
ATOM 1339 C CA . GLY A 1 167 ? -12.147 -8.800 -19.974 1.00 77.75 167 GLY A CA 1
ATOM 1340 C C . GLY A 1 167 ? -12.917 -7.481 -20.073 1.00 77.75 167 GLY A C 1
ATOM 1341 O O . GLY A 1 167 ? -13.314 -6.890 -19.077 1.00 77.75 167 GLY A O 1
ATOM 1342 N N . GLY A 1 168 ? -13.071 -6.955 -21.291 1.00 80.69 168 GLY A N 1
ATOM 1343 C CA . GLY A 1 168 ? -13.816 -5.711 -21.542 1.00 80.69 168 GLY A CA 1
ATOM 1344 C C . GLY A 1 168 ? -13.129 -4.404 -21.111 1.00 80.69 168 GLY A C 1
ATOM 1345 O O . GLY A 1 168 ? -13.540 -3.337 -21.565 1.00 80.69 168 GLY A O 1
ATOM 1346 N N . LEU A 1 169 ? -12.056 -4.447 -20.311 1.00 85.50 169 LEU A N 1
ATOM 1347 C CA . LEU A 1 169 ? -11.340 -3.247 -19.866 1.00 85.50 169 LEU A CA 1
ATOM 1348 C C . LEU A 1 169 ? -10.321 -2.762 -20.898 1.00 85.50 169 LEU A C 1
ATOM 1350 O O . LEU A 1 169 ? -9.488 -3.533 -21.385 1.00 85.50 169 LEU A O 1
ATOM 1354 N N . THR A 1 170 ? -10.311 -1.455 -21.158 1.00 86.69 170 THR A N 1
ATOM 1355 C CA . THR A 1 170 ? -9.281 -0.808 -21.984 1.00 86.69 170 THR A CA 1
ATOM 1356 C C . THR A 1 170 ? -7.920 -0.830 -21.293 1.00 86.69 170 THR A C 1
ATOM 1358 O O . THR A 1 170 ? -7.822 -0.773 -20.069 1.00 86.69 170 THR A O 1
ATOM 1361 N N . GLU A 1 171 ? -6.842 -0.807 -22.076 1.00 82.88 171 GLU A N 1
ATOM 1362 C CA . GLU A 1 171 ? -5.469 -0.726 -21.559 1.00 82.88 171 GLU A CA 1
ATOM 1363 C C . GLU A 1 171 ? -5.285 0.413 -20.539 1.00 82.88 171 GLU A C 1
ATOM 1365 O O . GLU A 1 171 ? -4.678 0.234 -19.485 1.00 82.88 171 GLU A O 1
ATOM 1370 N N . ARG A 1 172 ? -5.882 1.579 -20.820 1.00 84.06 172 ARG A N 1
ATOM 1371 C CA . ARG A 1 172 ? -5.834 2.753 -19.943 1.00 84.06 172 ARG A CA 1
ATOM 1372 C C . ARG A 1 172 ? -6.516 2.503 -18.598 1.00 84.06 172 ARG A C 1
ATOM 1374 O O . ARG A 1 172 ? -5.992 2.945 -17.581 1.00 84.06 172 ARG A O 1
ATOM 1381 N N . GLN A 1 173 ? -7.663 1.821 -18.586 1.00 87.81 173 GLN A N 1
ATOM 1382 C CA . GLN A 1 173 ? -8.359 1.460 -17.345 1.00 87.81 173 GLN A CA 1
ATOM 1383 C C . GLN A 1 173 ? -7.520 0.493 -16.509 1.00 87.81 173 GLN A C 1
ATOM 1385 O O . GLN A 1 173 ? -7.351 0.719 -15.314 1.00 87.81 173 GLN A O 1
ATOM 1390 N N . ARG A 1 174 ? -6.923 -0.524 -17.142 1.00 89.06 174 ARG A N 1
ATOM 1391 C CA . ARG A 1 174 ? -6.062 -1.500 -16.454 1.00 89.06 174 ARG A CA 1
ATOM 1392 C C . ARG A 1 174 ? -4.849 -0.824 -15.815 1.00 89.06 174 ARG A C 1
ATOM 1394 O O . ARG A 1 174 ? -4.578 -1.025 -14.638 1.00 89.06 174 ARG A O 1
ATOM 1401 N N . ILE A 1 175 ? -4.153 0.039 -16.556 1.00 86.88 175 ILE A N 1
ATOM 1402 C CA . ILE A 1 175 ? -2.995 0.775 -16.030 1.00 86.88 175 ILE A CA 1
ATOM 1403 C C . ILE A 1 175 ? -3.392 1.747 -14.916 1.00 86.88 175 ILE A C 1
ATOM 1405 O O . ILE A 1 175 ? -2.675 1.848 -13.922 1.00 86.88 175 ILE A O 1
ATOM 1409 N N . ALA A 1 176 ? -4.534 2.430 -15.043 1.00 88.06 176 ALA A N 1
ATOM 1410 C CA . ALA A 1 176 ? -5.038 3.297 -13.983 1.00 88.06 176 ALA A CA 1
ATOM 1411 C C . ALA A 1 176 ? -5.261 2.518 -12.680 1.00 88.06 176 ALA A C 1
ATOM 1413 O O . ALA A 1 176 ? -4.761 2.922 -11.630 1.00 88.06 176 ALA A O 1
ATOM 1414 N N . ALA A 1 177 ? -5.926 1.367 -12.780 1.00 90.69 177 ALA A N 1
ATOM 1415 C CA . ALA A 1 177 ? -6.198 0.474 -11.663 1.00 90.69 177 ALA A CA 1
ATOM 1416 C C . ALA A 1 177 ? -4.905 -0.059 -11.010 1.00 90.69 177 ALA A C 1
ATOM 1418 O O . ALA A 1 177 ? -4.760 -0.020 -9.789 1.00 90.69 177 ALA A O 1
ATOM 1419 N N . LEU A 1 178 ? -3.921 -0.472 -11.818 1.00 91.12 178 LEU A N 1
ATOM 1420 C CA . LEU A 1 178 ? -2.600 -0.896 -11.338 1.00 91.12 178 LEU A CA 1
ATOM 1421 C C . LEU A 1 178 ? -1.842 0.247 -10.652 1.00 91.12 178 LEU A C 1
ATOM 1423 O O . LEU A 1 178 ? -1.267 0.055 -9.583 1.00 91.12 178 LEU A O 1
ATOM 1427 N N . GLY A 1 179 ? -1.843 1.443 -11.243 1.00 89.31 179 GLY A N 1
ATOM 1428 C CA . GLY A 1 179 ? -1.118 2.615 -10.752 1.00 89.31 179 GLY A CA 1
ATOM 1429 C C . GLY A 1 179 ? -1.581 3.111 -9.387 1.00 89.31 179 GLY A C 1
ATOM 1430 O O . GLY A 1 179 ? -0.747 3.558 -8.589 1.00 89.31 179 GLY A O 1
ATOM 1431 N N . ASP A 1 180 ? -2.877 2.988 -9.107 1.00 89.50 180 ASP A N 1
ATOM 1432 C CA . ASP A 1 180 ? -3.488 3.389 -7.837 1.00 89.50 180 ASP A CA 1
ATOM 1433 C C . ASP A 1 180 ? -3.356 2.306 -6.746 1.00 89.50 180 ASP A C 1
ATOM 1435 O O . ASP A 1 180 ? -3.440 2.619 -5.563 1.00 89.50 180 ASP A O 1
ATOM 1439 N N . ALA A 1 181 ? -3.061 1.053 -7.106 1.00 90.38 181 ALA A N 1
ATOM 1440 C CA . ALA A 1 181 ? -2.937 -0.043 -6.147 1.00 90.38 181 ALA A CA 1
ATOM 1441 C C . ALA A 1 181 ? -1.743 0.108 -5.184 1.00 90.38 181 ALA A C 1
ATOM 1443 O O . ALA A 1 181 ? -0.661 0.586 -5.546 1.00 90.38 181 ALA A O 1
ATOM 1444 N N . VAL A 1 182 ? -1.907 -0.382 -3.955 1.00 92.25 182 VAL A N 1
ATOM 1445 C CA . VAL A 1 182 ? -0.784 -0.651 -3.047 1.00 92.25 182 VAL A CA 1
ATOM 1446 C C . VAL A 1 182 ? -0.144 -1.980 -3.440 1.00 92.25 182 VAL A C 1
ATOM 1448 O O . VAL A 1 182 ? -0.844 -2.934 -3.769 1.00 92.25 182 VAL A O 1
ATOM 1451 N N . ALA A 1 183 ? 1.187 -2.050 -3.423 1.00 92.81 183 ALA A N 1
ATOM 1452 C CA . ALA A 1 183 ? 1.891 -3.274 -3.784 1.00 92.81 183 ALA A CA 1
ATOM 1453 C C . ALA A 1 183 ? 1.644 -4.369 -2.719 1.00 92.81 183 ALA A C 1
ATOM 1455 O O . ALA A 1 183 ? 1.959 -4.129 -1.546 1.00 92.81 183 ALA A O 1
ATOM 1456 N N . PRO A 1 184 ? 1.126 -5.558 -3.087 1.00 90.94 184 PRO A N 1
ATOM 1457 C CA . PRO A 1 184 ? 0.762 -6.596 -2.122 1.00 90.94 184 PRO A CA 1
ATOM 1458 C C . PRO A 1 184 ? 1.891 -7.056 -1.194 1.00 90.94 184 PRO A C 1
ATOM 1460 O O . PRO A 1 184 ? 1.599 -7.232 -0.016 1.00 90.94 184 PRO A O 1
ATOM 1463 N N . PRO A 1 185 ? 3.162 -7.206 -1.632 1.00 92.31 185 PRO A N 1
ATOM 1464 C CA . PRO A 1 185 ? 4.232 -7.612 -0.715 1.00 92.31 185 PRO A CA 1
ATOM 1465 C C . PRO A 1 185 ? 4.441 -6.621 0.439 1.00 92.31 185 PRO A C 1
ATOM 1467 O O . PRO A 1 185 ? 4.570 -7.018 1.595 1.00 92.31 185 PRO A O 1
ATOM 1470 N N . LEU A 1 186 ? 4.380 -5.319 0.143 1.00 94.75 186 LEU A N 1
ATOM 1471 C CA . LEU A 1 186 ? 4.457 -4.267 1.157 1.00 94.75 186 LEU A CA 1
ATOM 1472 C C . LEU A 1 186 ? 3.209 -4.256 2.056 1.00 94.75 186 LEU A C 1
ATOM 1474 O O . LEU A 1 186 ? 3.330 -4.107 3.271 1.00 94.75 186 LEU A O 1
ATOM 1478 N N . ALA A 1 187 ? 2.016 -4.435 1.481 1.00 94.44 187 ALA A N 1
ATOM 1479 C CA . ALA A 1 187 ? 0.779 -4.539 2.254 1.00 94.44 187 ALA A CA 1
ATOM 1480 C C . ALA A 1 187 ? 0.797 -5.745 3.208 1.00 94.44 187 ALA A C 1
ATOM 1482 O O . ALA A 1 187 ? 0.419 -5.616 4.369 1.00 94.44 187 ALA A O 1
ATOM 1483 N N . ALA A 1 188 ? 1.280 -6.900 2.748 1.00 91.81 188 ALA A N 1
ATOM 1484 C CA . ALA A 1 188 ? 1.417 -8.101 3.561 1.00 91.81 188 ALA A CA 1
ATOM 1485 C C . ALA A 1 188 ? 2.397 -7.889 4.723 1.00 91.81 188 ALA A C 1
ATOM 1487 O O . ALA A 1 188 ? 2.057 -8.221 5.856 1.00 91.81 188 ALA A O 1
ATOM 1488 N N . ALA A 1 189 ? 3.560 -7.272 4.482 1.00 94.62 189 ALA A N 1
ATOM 1489 C CA . ALA A 1 189 ? 4.513 -6.946 5.546 1.00 94.62 189 ALA A CA 1
ATOM 1490 C C . ALA A 1 189 ? 3.905 -6.001 6.599 1.00 94.62 189 ALA A C 1
ATOM 1492 O O . ALA A 1 189 ? 4.047 -6.234 7.799 1.00 94.62 189 ALA A O 1
ATOM 1493 N N . LEU A 1 190 ? 3.167 -4.976 6.157 1.00 96.56 190 LEU A N 1
ATOM 1494 C CA . LEU A 1 190 ? 2.447 -4.054 7.040 1.00 96.56 190 LEU A CA 1
ATOM 1495 C C . LEU A 1 190 ? 1.440 -4.779 7.931 1.00 96.56 190 LEU A C 1
ATOM 1497 O O . LEU A 1 190 ? 1.496 -4.633 9.150 1.00 96.56 190 LEU A O 1
ATOM 1501 N N . VAL A 1 191 ? 0.524 -5.560 7.353 1.00 94.44 191 VAL A N 1
ATOM 1502 C CA . VAL A 1 191 ? -0.529 -6.201 8.154 1.00 94.44 191 VAL A CA 1
ATOM 1503 C C . VAL A 1 191 ? 0.017 -7.355 9.002 1.00 94.44 191 VAL A C 1
ATOM 1505 O O . VAL A 1 191 ? -0.457 -7.552 10.120 1.00 94.44 191 VAL A O 1
ATOM 1508 N N . THR A 1 192 ? 1.065 -8.048 8.551 1.00 91.81 192 THR A N 1
ATOM 1509 C CA . THR A 1 192 ? 1.781 -9.047 9.368 1.00 91.81 192 THR A CA 1
ATOM 1510 C C . THR A 1 192 ? 2.359 -8.401 10.625 1.00 91.81 192 THR A C 1
ATOM 1512 O O . THR A 1 192 ? 2.053 -8.836 11.733 1.00 91.81 192 THR A O 1
ATOM 1515 N N . ALA A 1 193 ? 3.096 -7.296 10.481 1.00 95.62 193 ALA A N 1
ATOM 1516 C CA . ALA A 1 193 ? 3.646 -6.567 11.621 1.00 95.62 193 ALA A CA 1
ATOM 1517 C C . ALA A 1 193 ? 2.557 -6.022 12.564 1.00 95.62 193 ALA A C 1
ATOM 1519 O O . ALA A 1 193 ? 2.747 -6.004 13.781 1.00 95.62 193 ALA A O 1
ATOM 1520 N N . ILE A 1 194 ? 1.400 -5.612 12.024 1.00 96.38 194 ILE A N 1
ATOM 1521 C CA . ILE A 1 194 ? 0.239 -5.230 12.840 1.00 96.38 194 ILE A CA 1
ATOM 1522 C C . ILE A 1 194 ? -0.247 -6.429 13.660 1.00 96.38 194 ILE A C 1
ATOM 1524 O O . ILE A 1 194 ? -0.455 -6.281 14.861 1.00 96.38 194 ILE A O 1
ATOM 1528 N N . GLY A 1 195 ? -0.406 -7.603 13.041 1.00 93.00 195 GLY A N 1
ATOM 1529 C CA . GLY A 1 195 ? -0.845 -8.828 13.717 1.00 93.00 195 GLY A CA 1
ATOM 1530 C C . GLY A 1 195 ? 0.131 -9.339 14.784 1.00 93.00 195 GLY A C 1
ATOM 1531 O O . GLY A 1 195 ? -0.297 -9.978 15.740 1.00 93.00 195 GLY A O 1
ATOM 1532 N N . GLU A 1 196 ? 1.421 -9.021 14.670 1.00 91.44 196 GLU A N 1
ATOM 1533 C CA . GLU A 1 196 ? 2.416 -9.306 15.714 1.00 91.44 196 GLU A CA 1
ATOM 1534 C C . GLU A 1 196 ? 2.335 -8.340 16.909 1.00 91.44 196 GLU A C 1
ATOM 1536 O O . GLU A 1 196 ? 2.608 -8.731 18.044 1.00 91.44 196 GLU A O 1
ATOM 1541 N N . GLU A 1 197 ? 1.954 -7.078 16.683 1.00 92.19 197 GLU A N 1
ATOM 1542 C CA . GLU A 1 197 ? 1.795 -6.063 17.741 1.00 92.19 197 GLU A CA 1
ATOM 1543 C C . GLU A 1 197 ? 0.374 -5.998 18.327 1.00 92.19 197 GLU A C 1
ATOM 1545 O O . GLU A 1 197 ? 0.133 -5.289 19.317 1.00 92.19 197 GLU A O 1
ATOM 1550 N N . TRP A 1 198 ? -0.584 -6.704 17.722 1.00 94.50 198 TRP A N 1
ATOM 15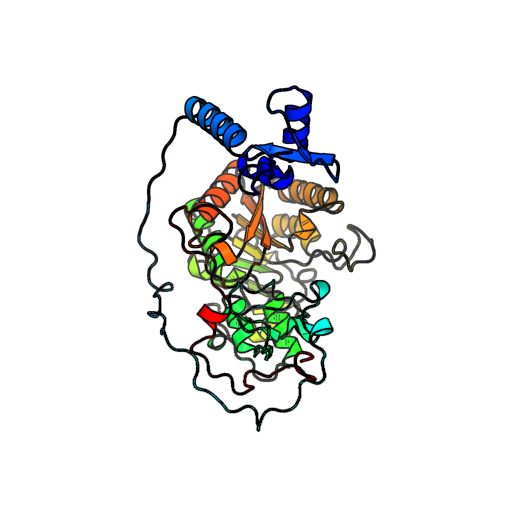51 C CA . TRP A 1 198 ? -1.995 -6.603 18.063 1.00 94.50 198 TRP A CA 1
ATOM 1552 C C . TRP A 1 198 ? -2.718 -7.943 18.027 1.00 94.50 198 TRP A C 1
ATOM 1554 O O . TRP A 1 198 ? -2.776 -8.631 17.013 1.00 94.50 198 TRP A O 1
ATOM 1564 N N . GLN A 1 199 ? -3.349 -8.273 19.152 1.00 92.94 199 GLN A N 1
ATOM 1565 C CA . GLN A 1 199 ? -4.266 -9.399 19.238 1.00 92.94 199 GLN A CA 1
ATOM 1566 C C . GLN A 1 199 ? -5.663 -8.932 18.835 1.00 92.94 199 GLN A C 1
ATOM 1568 O O . GLN A 1 199 ? -6.298 -8.177 19.566 1.00 92.94 199 GLN A O 1
ATOM 1573 N N . TRP A 1 200 ? -6.113 -9.381 17.666 1.00 94.38 200 TRP A N 1
ATOM 1574 C CA . TRP A 1 200 ? -7.422 -9.046 17.111 1.00 94.38 200 TRP A CA 1
ATOM 1575 C C . TRP A 1 200 ? -8.565 -9.574 17.986 1.00 94.38 200 TRP A C 1
ATOM 1577 O O . TRP A 1 200 ? -8.698 -10.789 18.152 1.00 94.38 200 TRP A O 1
ATOM 1587 N N . GLU A 1 201 ? -9.424 -8.682 18.483 1.00 95.50 201 GLU A N 1
ATOM 1588 C CA . GLU A 1 201 ? -10.720 -9.074 19.062 1.00 95.50 201 GLU A CA 1
ATOM 1589 C C . GLU A 1 201 ? -11.694 -9.451 17.933 1.00 95.50 201 GLU A C 1
ATOM 1591 O O . GLU A 1 201 ? -12.441 -10.425 18.031 1.00 95.50 201 GLU A O 1
ATOM 1596 N N . GLN A 1 202 ? -11.647 -8.700 16.833 1.00 96.19 202 GLN A N 1
ATOM 1597 C CA . GLN A 1 202 ? -12.396 -8.907 15.603 1.00 96.19 202 GLN A CA 1
ATOM 1598 C C . GLN A 1 202 ? -11.432 -9.294 14.476 1.00 96.19 202 GLN A C 1
ATOM 1600 O O . GLN A 1 202 ? -10.611 -8.493 14.030 1.00 96.19 202 GLN A O 1
ATOM 1605 N N . ARG A 1 203 ? -11.554 -10.516 13.945 1.00 96.38 203 ARG A N 1
ATOM 1606 C CA . ARG A 1 203 ? -10.770 -10.983 12.781 1.00 96.38 203 ARG A CA 1
ATOM 1607 C C . ARG A 1 203 ? -11.382 -10.541 11.450 1.00 96.38 203 ARG A C 1
ATOM 1609 O O . ARG A 1 203 ? -11.530 -11.325 10.517 1.00 96.38 203 ARG A O 1
ATOM 1616 N N . THR A 1 204 ? -11.770 -9.277 11.382 1.00 97.81 204 THR A N 1
ATOM 1617 C CA . THR A 1 204 ? -12.532 -8.702 10.275 1.00 97.81 204 THR A CA 1
ATOM 1618 C C . THR A 1 204 ? -11.898 -7.413 9.773 1.00 97.81 204 THR A C 1
ATOM 1620 O O . THR A 1 204 ? -11.256 -6.676 10.525 1.00 97.81 204 THR A O 1
ATOM 1623 N N . ALA A 1 205 ? -12.118 -7.111 8.498 1.00 98.12 205 ALA A N 1
ATOM 1624 C CA . ALA A 1 205 ? -11.616 -5.920 7.839 1.00 98.12 205 ALA A CA 1
ATOM 1625 C C . ALA A 1 205 ? -12.715 -5.179 7.066 1.00 98.12 205 ALA A C 1
ATOM 1627 O O . ALA A 1 205 ? -13.665 -5.778 6.557 1.00 98.12 205 ALA A O 1
ATOM 1628 N N . VAL A 1 206 ? -12.563 -3.863 6.964 1.00 98.56 206 VAL A N 1
ATOM 1629 C CA . VAL A 1 206 ? -13.278 -3.005 6.014 1.00 98.56 206 VAL A CA 1
ATOM 1630 C C . VAL A 1 206 ? -12.231 -2.232 5.226 1.00 98.56 206 VAL A C 1
ATOM 1632 O O . VAL A 1 206 ? -11.336 -1.632 5.823 1.00 98.56 206 VAL A O 1
ATOM 1635 N N . GLU A 1 207 ? -12.346 -2.227 3.901 1.00 98.19 207 GLU A N 1
ATOM 1636 C CA . GLU A 1 207 ? -11.453 -1.464 3.031 1.00 98.19 207 GLU A CA 1
ATOM 1637 C C . GLU A 1 207 ? -12.218 -0.399 2.249 1.00 98.19 207 GLU A C 1
ATOM 1639 O O . GLU A 1 207 ? -13.153 -0.708 1.509 1.00 98.19 207 GLU A O 1
ATOM 1644 N N . ILE A 1 208 ? -11.819 0.860 2.431 1.00 98.00 208 ILE A N 1
ATOM 1645 C CA . ILE A 1 208 ? -12.363 2.018 1.716 1.00 98.00 208 ILE A CA 1
ATOM 1646 C C . ILE A 1 208 ? -11.424 2.437 0.590 1.00 98.00 208 ILE A C 1
ATOM 1648 O O . ILE A 1 208 ? -10.207 2.404 0.761 1.00 98.00 208 ILE A O 1
ATOM 1652 N N . CYS A 1 209 ? -11.976 2.904 -0.533 1.00 96.31 209 CYS A N 1
ATOM 1653 C CA . CYS A 1 209 ? -11.169 3.218 -1.721 1.00 96.31 209 CYS A CA 1
ATOM 1654 C C . CYS A 1 209 ? -10.261 2.024 -2.073 1.00 96.31 209 CYS A C 1
ATOM 1656 O O . CYS A 1 209 ? -9.041 2.170 -2.181 1.00 96.31 209 CYS A O 1
ATOM 1658 N N . ALA A 1 210 ? -10.866 0.833 -2.121 1.00 95.94 210 ALA A N 1
ATOM 1659 C CA . ALA A 1 210 ? -10.161 -0.446 -2.170 1.00 95.94 210 ALA A CA 1
ATOM 1660 C C . ALA A 1 210 ? -9.339 -0.648 -3.454 1.00 95.94 210 ALA A C 1
ATOM 1662 O O . ALA A 1 210 ? -8.441 -1.495 -3.504 1.00 95.94 210 ALA A O 1
ATOM 1663 N N . GLY A 1 211 ? -9.623 0.122 -4.509 1.00 94.50 211 GLY A N 1
ATOM 1664 C CA . GLY A 1 211 ? -8.998 -0.042 -5.810 1.00 94.50 211 GLY A CA 1
ATOM 1665 C C . GLY A 1 211 ? -9.137 -1.487 -6.280 1.00 94.50 211 GLY A C 1
ATOM 1666 O O . GLY A 1 211 ? -10.219 -2.058 -6.263 1.00 94.50 211 GLY A O 1
ATOM 1667 N N . ILE A 1 212 ? -8.019 -2.105 -6.646 1.00 93.44 212 ILE A N 1
ATOM 1668 C CA . ILE A 1 212 ? -7.972 -3.518 -7.047 1.00 93.44 212 ILE A CA 1
ATOM 1669 C C . ILE A 1 212 ? -7.512 -4.466 -5.925 1.00 93.44 212 ILE A C 1
ATOM 1671 O O . ILE A 1 212 ? -7.006 -5.553 -6.202 1.00 93.44 212 ILE A O 1
ATOM 1675 N N . GLY A 1 213 ? -7.628 -4.045 -4.660 1.00 92.75 213 GLY A N 1
ATOM 1676 C CA . GLY A 1 213 ? -7.434 -4.916 -3.494 1.00 92.75 213 GLY A CA 1
ATOM 1677 C C . GLY A 1 213 ? -5.978 -5.142 -3.090 1.00 92.75 213 GLY A C 1
ATOM 1678 O O . GLY A 1 213 ? -5.637 -6.192 -2.547 1.00 92.75 213 GLY A O 1
ATOM 1679 N N . GLY A 1 214 ? -5.094 -4.181 -3.365 1.00 92.06 214 GLY A N 1
ATOM 1680 C CA . GLY A 1 214 ? -3.681 -4.267 -2.984 1.00 92.06 214 GLY A CA 1
ATOM 1681 C C . GLY A 1 214 ? -3.469 -4.374 -1.468 1.00 92.06 214 GLY A C 1
ATOM 1682 O O . GLY A 1 214 ? -2.743 -5.257 -1.011 1.00 92.06 214 GLY A O 1
ATOM 1683 N N . LEU A 1 215 ? -4.141 -3.514 -0.687 1.00 93.75 215 LEU A N 1
ATOM 1684 C CA . LEU A 1 215 ? -4.154 -3.595 0.781 1.00 93.75 215 LEU A CA 1
ATOM 1685 C C . LEU A 1 215 ? -4.984 -4.791 1.265 1.00 93.75 215 LEU A C 1
ATOM 1687 O O . LEU A 1 215 ? -4.532 -5.508 2.161 1.00 93.75 215 LEU A O 1
ATOM 1691 N N . ALA A 1 216 ? -6.112 -5.070 0.604 1.00 94.12 216 ALA A N 1
ATOM 1692 C CA . ALA A 1 216 ? -7.014 -6.165 0.963 1.00 94.12 216 ALA A CA 1
ATOM 1693 C C . ALA A 1 216 ? -6.302 -7.518 0.977 1.00 94.12 216 ALA A C 1
ATOM 1695 O O . ALA A 1 216 ? -6.478 -8.327 1.888 1.00 94.12 216 ALA A O 1
ATOM 1696 N N . ARG A 1 217 ? -5.425 -7.761 -0.002 1.00 91.31 217 ARG A N 1
ATOM 1697 C CA . ARG A 1 217 ? -4.590 -8.971 -0.052 1.00 91.31 217 ARG A CA 1
ATOM 1698 C C . ARG A 1 217 ? -3.647 -9.083 1.147 1.00 91.31 217 ARG A C 1
ATOM 1700 O O . ARG A 1 217 ? -3.438 -10.189 1.637 1.00 91.31 217 ARG A O 1
ATOM 1707 N N . GLY A 1 218 ? -3.128 -7.965 1.653 1.00 90.00 218 GLY A N 1
ATOM 1708 C CA . GLY A 1 218 ? -2.351 -7.939 2.895 1.00 90.00 218 GLY A CA 1
ATOM 1709 C C . GLY A 1 218 ? -3.192 -8.327 4.115 1.00 90.00 218 GLY A C 1
ATOM 1710 O O . GLY A 1 218 ? -2.759 -9.138 4.928 1.00 90.00 218 GLY A O 1
ATOM 1711 N N . ALA A 1 219 ? -4.425 -7.820 4.210 1.00 91.44 219 ALA A N 1
ATOM 1712 C CA . ALA A 1 219 ? -5.354 -8.184 5.283 1.00 91.44 219 ALA A CA 1
ATOM 1713 C C . ALA A 1 219 ? -5.754 -9.668 5.245 1.00 91.44 219 ALA A C 1
ATOM 1715 O O . ALA A 1 219 ? -5.761 -10.337 6.279 1.00 91.44 219 ALA A O 1
ATOM 1716 N N . VAL A 1 220 ? -5.993 -10.206 4.048 1.00 90.50 220 VAL A N 1
ATOM 1717 C CA . VAL A 1 220 ? -6.215 -11.642 3.824 1.00 90.50 220 VAL A CA 1
ATOM 1718 C C . VAL A 1 220 ? -5.016 -12.473 4.279 1.00 90.50 220 VAL A C 1
ATOM 1720 O O . VAL A 1 220 ? -5.205 -13.478 4.960 1.00 90.50 220 VAL A O 1
ATOM 1723 N N . ALA A 1 221 ? -3.791 -12.062 3.935 1.00 84.31 221 ALA A N 1
ATOM 1724 C CA . ALA A 1 221 ? -2.573 -12.774 4.327 1.00 84.31 221 ALA A CA 1
ATOM 1725 C C . ALA A 1 221 ? -2.392 -12.834 5.857 1.00 84.31 221 ALA A C 1
ATOM 1727 O O . ALA A 1 221 ? -1.833 -13.797 6.372 1.00 84.31 221 ALA A O 1
ATOM 1728 N N . ALA A 1 222 ? -2.931 -11.851 6.586 1.00 83.06 222 ALA A N 1
ATOM 1729 C CA . ALA A 1 222 ? -2.978 -11.835 8.048 1.00 83.06 222 ALA A CA 1
ATOM 1730 C C . ALA A 1 222 ? -4.190 -12.584 8.649 1.00 83.06 222 ALA A C 1
ATOM 1732 O O . ALA A 1 222 ? -4.405 -12.552 9.863 1.00 83.06 222 ALA A O 1
ATOM 1733 N N . GLY A 1 223 ? -4.994 -13.257 7.821 1.00 89.88 223 GLY A N 1
ATOM 1734 C CA . GLY A 1 223 ? -6.151 -14.041 8.250 1.00 89.88 223 GLY A CA 1
ATOM 1735 C C . GLY A 1 223 ? -7.372 -13.209 8.653 1.00 89.88 223 GLY A C 1
ATOM 1736 O O . GLY A 1 223 ? -8.163 -13.676 9.476 1.00 89.88 223 GLY A O 1
ATOM 1737 N N . LEU A 1 224 ? -7.521 -11.988 8.122 1.00 93.38 224 LEU A N 1
ATOM 1738 C CA . LEU A 1 224 ? -8.702 -11.144 8.330 1.00 93.38 224 LEU A CA 1
ATOM 1739 C C . LEU A 1 224 ? -9.746 -11.357 7.224 1.00 93.38 224 LEU A C 1
ATOM 1741 O O . LEU A 1 224 ? -9.422 -11.388 6.034 1.00 93.38 224 LEU A O 1
ATOM 1745 N N . GLU A 1 225 ? -11.018 -11.442 7.612 1.00 95.69 225 GLU A N 1
ATOM 1746 C CA . GLU A 1 225 ? -12.150 -11.552 6.686 1.00 95.69 225 GLU A CA 1
ATOM 1747 C C . GLU A 1 225 ? -12.720 -10.170 6.334 1.00 95.69 225 GLU A C 1
ATOM 1749 O O . GLU A 1 225 ? -13.053 -9.377 7.214 1.00 95.69 225 GLU A O 1
ATOM 1754 N N . HIS A 1 226 ? -12.904 -9.872 5.047 1.00 97.56 226 HIS A N 1
ATOM 1755 C CA . HIS A 1 226 ? -13.490 -8.596 4.636 1.00 97.56 226 HIS A CA 1
ATOM 1756 C C . HIS A 1 226 ? -15.013 -8.587 4.813 1.00 97.56 226 HIS A C 1
ATOM 1758 O O . HIS A 1 226 ? -15.743 -9.314 4.138 1.00 97.56 226 HIS A O 1
ATOM 1764 N N . LEU A 1 227 ? -15.504 -7.695 5.675 1.00 98.06 227 LEU A N 1
ATOM 1765 C CA . LEU A 1 227 ? -16.929 -7.388 5.810 1.00 98.06 227 LEU A CA 1
ATOM 1766 C C . LEU A 1 227 ? -17.427 -6.446 4.711 1.00 98.06 227 LEU A C 1
ATOM 1768 O O . LEU A 1 227 ? -18.627 -6.439 4.431 1.00 98.06 227 LEU A O 1
ATOM 1772 N N . LEU A 1 228 ? -16.524 -5.651 4.133 1.00 98.44 228 LEU A N 1
ATOM 1773 C CA . LEU A 1 228 ? -16.797 -4.698 3.063 1.00 98.44 228 LEU A CA 1
ATOM 1774 C C . LEU A 1 228 ? -15.498 -4.335 2.331 1.00 98.44 228 LEU A C 1
ATOM 1776 O O . LEU A 1 228 ? -14.505 -3.989 2.974 1.00 98.44 228 LEU A O 1
ATOM 1780 N N . LEU A 1 229 ? -15.542 -4.348 1.002 1.00 98.44 229 LEU A N 1
ATOM 1781 C CA . LEU A 1 229 ? -14.614 -3.625 0.135 1.00 98.44 229 LEU A CA 1
ATOM 1782 C C . LEU A 1 229 ? -15.440 -2.620 -0.669 1.00 98.44 229 LEU A C 1
ATOM 1784 O O . LEU A 1 229 ? -16.343 -3.026 -1.398 1.00 98.44 229 LEU A O 1
ATOM 1788 N N . ILE A 1 230 ? -15.172 -1.326 -0.515 1.00 97.94 230 ILE A N 1
ATOM 1789 C CA . ILE A 1 230 ? -15.933 -0.264 -1.185 1.00 97.94 230 ILE A CA 1
ATOM 1790 C C . ILE A 1 230 ? -15.020 0.609 -2.044 1.00 97.94 230 ILE A C 1
ATOM 1792 O O . ILE A 1 230 ? -13.997 1.122 -1.577 1.00 97.94 230 ILE A O 1
ATOM 1796 N N . ASP A 1 231 ? -15.411 0.805 -3.300 1.00 97.00 231 ASP A N 1
ATOM 1797 C CA . ASP A 1 231 ? -14.754 1.718 -4.232 1.00 97.00 231 ASP A CA 1
ATOM 1798 C C . ASP A 1 231 ? -15.792 2.421 -5.116 1.00 97.00 231 ASP A C 1
ATOM 1800 O O . ASP A 1 231 ? -16.829 1.852 -5.440 1.00 97.00 231 ASP A O 1
ATOM 1804 N N . ALA A 1 232 ? -15.519 3.665 -5.509 1.00 95.06 232 ALA A N 1
ATOM 1805 C CA . ALA A 1 232 ? -16.424 4.442 -6.357 1.00 95.06 232 ALA A CA 1
ATOM 1806 C C . ALA A 1 232 ? -16.232 4.155 -7.857 1.00 95.06 232 ALA A C 1
ATOM 1808 O O . ALA A 1 232 ? -17.007 4.648 -8.677 1.00 95.06 232 ALA A O 1
ATOM 1809 N N . SER A 1 233 ? -15.170 3.439 -8.235 1.00 93.19 233 SER A N 1
ATOM 1810 C CA . SER A 1 233 ? -14.917 3.036 -9.613 1.00 93.19 233 SER A CA 1
ATOM 1811 C C . SER A 1 233 ? -15.561 1.686 -9.908 1.00 93.19 233 SER A C 1
ATOM 1813 O O . SER A 1 233 ? -15.160 0.666 -9.352 1.00 93.19 233 SER A O 1
ATOM 1815 N N . ASP A 1 234 ? -16.461 1.689 -10.886 1.00 92.62 234 ASP A N 1
ATOM 1816 C CA . ASP A 1 234 ? -17.017 0.504 -11.546 1.00 92.62 234 ASP A CA 1
ATOM 1817 C C . ASP A 1 234 ? -15.931 -0.499 -11.975 1.00 92.62 234 ASP A C 1
ATOM 1819 O O . ASP A 1 234 ? -16.029 -1.684 -11.674 1.00 92.62 234 ASP A O 1
ATOM 1823 N N . VAL A 1 235 ? -14.841 -0.026 -12.592 1.00 91.75 235 VAL A N 1
ATOM 1824 C CA . VAL A 1 235 ? -13.691 -0.851 -13.005 1.00 91.75 235 VAL A CA 1
ATOM 1825 C C . VAL A 1 235 ? -13.053 -1.577 -11.820 1.00 91.75 235 VAL A C 1
ATOM 1827 O O . VAL A 1 235 ? -12.790 -2.775 -11.898 1.00 91.75 235 VAL A O 1
ATOM 1830 N N . CYS A 1 236 ? -12.774 -0.859 -10.730 1.00 93.62 236 CYS A N 1
ATOM 1831 C CA . CYS A 1 236 ? -12.159 -1.433 -9.535 1.00 93.62 236 CYS A CA 1
ATOM 1832 C C . CYS A 1 236 ? -13.095 -2.435 -8.854 1.00 93.62 236 CYS A C 1
ATOM 1834 O O . CYS A 1 236 ? -12.674 -3.546 -8.534 1.00 93.62 236 CYS A O 1
ATOM 1836 N N . ALA A 1 237 ? -14.367 -2.064 -8.681 1.00 93.44 237 ALA A N 1
ATOM 1837 C CA . ALA A 1 237 ? -15.378 -2.930 -8.090 1.00 93.44 237 ALA A CA 1
ATOM 1838 C C . ALA A 1 237 ? -15.573 -4.210 -8.913 1.00 93.44 237 ALA A C 1
ATOM 1840 O O . ALA A 1 237 ? -15.629 -5.297 -8.343 1.00 93.44 237 ALA A O 1
ATOM 1841 N N . GLU A 1 238 ? -15.612 -4.107 -10.241 1.00 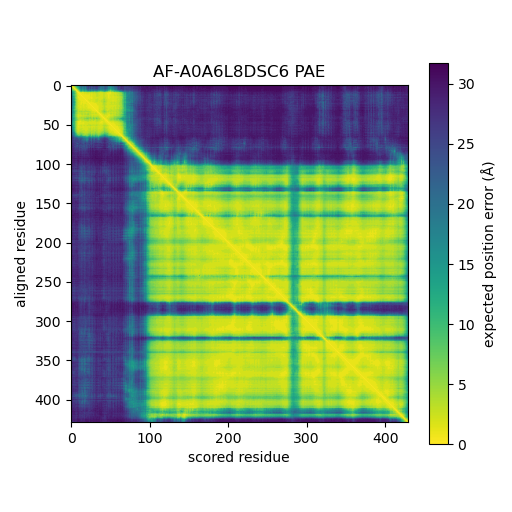91.50 238 GLU A N 1
ATOM 1842 C CA . GLU A 1 238 ? -15.740 -5.271 -11.113 1.00 91.50 238 GLU A CA 1
ATOM 1843 C C . GLU A 1 238 ? -14.529 -6.199 -10.998 1.00 91.50 238 GLU A C 1
ATOM 1845 O O . GLU A 1 238 ? -14.698 -7.389 -10.747 1.00 91.50 238 GLU A O 1
ATOM 1850 N N . ILE A 1 239 ? -13.307 -5.658 -11.052 1.00 91.31 239 ILE A N 1
ATOM 1851 C CA . ILE A 1 239 ? -12.085 -6.445 -10.825 1.00 91.31 239 ILE A CA 1
ATOM 1852 C C . ILE A 1 239 ? -12.140 -7.164 -9.471 1.00 91.31 239 ILE A C 1
ATOM 1854 O O . ILE A 1 239 ? -11.851 -8.356 -9.395 1.00 91.31 239 ILE A O 1
ATOM 1858 N N . LEU A 1 240 ? -12.518 -6.461 -8.402 1.00 92.81 240 LEU A N 1
ATOM 1859 C CA . LEU A 1 240 ? -12.609 -7.034 -7.061 1.00 92.81 240 LEU A CA 1
ATOM 1860 C C . LEU A 1 240 ? -13.654 -8.155 -6.970 1.00 92.81 240 LEU A C 1
ATOM 1862 O O . LEU A 1 240 ? -13.416 -9.131 -6.262 1.00 92.81 240 LEU A O 1
ATOM 1866 N N . ARG A 1 241 ? -14.796 -8.058 -7.665 1.00 92.06 241 ARG A N 1
ATOM 1867 C CA . ARG A 1 241 ? -15.843 -9.100 -7.643 1.00 92.06 241 ARG A CA 1
ATOM 1868 C C . ARG A 1 241 ? -15.368 -10.433 -8.218 1.00 92.06 241 ARG A C 1
ATOM 1870 O O . ARG A 1 241 ? -15.839 -11.471 -7.758 1.00 92.06 241 ARG A O 1
ATOM 1877 N N . HIS A 1 242 ? -14.434 -10.403 -9.168 1.00 88.19 242 HIS A N 1
ATOM 1878 C CA . HIS A 1 242 ? -13.832 -11.595 -9.784 1.00 88.19 242 HIS A CA 1
ATOM 1879 C C . HIS A 1 242 ? -12.564 -12.076 -9.070 1.00 88.19 242 HIS A C 1
ATOM 1881 O O . HIS A 1 242 ? -11.882 -12.982 -9.545 1.00 88.19 242 HIS A O 1
ATOM 1887 N N . GLN A 1 243 ? -12.232 -11.484 -7.921 1.00 84.38 243 GLN A N 1
ATOM 1888 C CA . GLN A 1 243 ? -11.075 -11.864 -7.121 1.00 84.38 243 GLN A CA 1
ATOM 1889 C C . GLN A 1 243 ? -11.455 -12.662 -5.878 1.00 84.38 243 GLN A C 1
ATOM 1891 O O . GLN A 1 243 ? -12.495 -12.468 -5.256 1.00 84.38 243 GLN A O 1
ATOM 1896 N N . HIS A 1 244 ? -10.539 -13.544 -5.492 1.00 78.19 244 HIS A N 1
ATOM 1897 C CA . HIS A 1 244 ? -10.590 -14.334 -4.268 1.00 78.19 244 HIS A CA 1
ATOM 1898 C C . HIS A 1 244 ? -9.480 -13.879 -3.308 1.00 78.19 244 HIS A C 1
ATOM 1900 O O . HIS A 1 244 ? -8.440 -13.393 -3.771 1.00 78.19 244 HIS A O 1
ATOM 1906 N N . PRO A 1 245 ? -9.656 -14.043 -1.980 1.00 85.25 245 PRO A N 1
ATOM 1907 C CA . PRO A 1 245 ? -10.638 -14.912 -1.310 1.00 85.25 245 PRO A CA 1
ATOM 1908 C C . PRO A 1 245 ? -11.875 -14.231 -0.707 1.00 85.25 245 PRO A C 1
ATOM 1910 O O . PRO A 1 245 ? -12.659 -14.907 -0.044 1.00 85.25 245 PRO A O 1
ATOM 1913 N N . TRP A 1 246 ? -12.085 -12.927 -0.891 1.00 90.62 246 TRP A N 1
ATOM 1914 C CA . TRP A 1 246 ? -13.321 -12.300 -0.409 1.00 90.62 246 TRP A CA 1
ATOM 1915 C C . TRP A 1 246 ? -14.534 -12.721 -1.249 1.00 90.62 246 TRP A C 1
ATOM 1917 O O . TRP A 1 246 ? -14.423 -13.147 -2.398 1.00 90.62 246 TRP A O 1
ATOM 1927 N N . THR A 1 247 ? -15.722 -12.616 -0.658 1.00 89.31 247 THR A N 1
ATOM 1928 C CA . THR A 1 247 ? -16.979 -12.887 -1.363 1.00 89.31 247 THR A CA 1
ATOM 1929 C C . THR A 1 247 ? -17.383 -11.670 -2.189 1.00 89.31 247 THR A C 1
ATOM 1931 O O . THR A 1 247 ? -17.381 -10.553 -1.677 1.00 89.31 247 THR A O 1
ATOM 1934 N N . SER A 1 248 ? -17.801 -11.873 -3.439 1.00 90.81 248 SER A N 1
ATOM 1935 C CA . SER A 1 248 ? -18.219 -10.789 -4.342 1.00 90.81 248 SER A CA 1
ATOM 1936 C C . SER A 1 248 ? -19.355 -9.921 -3.782 1.00 90.81 248 SER A C 1
ATOM 1938 O O . SER A 1 248 ? -19.375 -8.718 -4.018 1.00 90.81 248 SER A O 1
ATOM 1940 N N . SER A 1 249 ? -20.252 -10.482 -2.962 1.00 94.12 249 SER A N 1
ATOM 1941 C CA . SER A 1 249 ? -21.324 -9.740 -2.273 1.00 94.12 249 SER A CA 1
ATOM 1942 C C . SER A 1 249 ? -20.830 -8.752 -1.208 1.00 94.12 249 SER A C 1
ATOM 1944 O O . SER A 1 249 ? -21.603 -7.921 -0.736 1.00 94.12 249 SER A O 1
ATOM 1946 N N . ARG A 1 250 ? -19.551 -8.829 -0.820 1.00 96.44 250 ARG A N 1
ATOM 1947 C CA . ARG A 1 250 ? -18.883 -7.869 0.071 1.00 96.44 250 ARG A CA 1
ATOM 1948 C C . ARG A 1 250 ? -18.282 -6.688 -0.692 1.00 96.44 250 ARG A C 1
ATOM 1950 O O . ARG A 1 250 ? -17.817 -5.751 -0.050 1.00 96.44 250 ARG A O 1
ATOM 1957 N N . VAL A 1 251 ? -18.271 -6.734 -2.026 1.00 97.69 251 VAL A N 1
ATOM 1958 C CA . VAL A 1 251 ? -17.726 -5.682 -2.888 1.00 97.69 251 VAL A CA 1
ATOM 1959 C C . VAL A 1 251 ? -18.847 -4.734 -3.302 1.00 97.69 251 VAL A C 1
ATOM 1961 O O . VAL A 1 251 ? -19.762 -5.117 -4.035 1.00 97.69 251 VAL A O 1
ATOM 1964 N N . ILE A 1 252 ? -18.765 -3.487 -2.847 1.00 97.81 252 ILE A N 1
ATOM 1965 C CA . ILE A 1 252 ? -19.765 -2.450 -3.100 1.00 97.81 252 ILE A CA 1
ATOM 1966 C C . ILE A 1 252 ? -19.163 -1.362 -3.985 1.00 97.81 252 ILE A C 1
ATOM 1968 O O . ILE A 1 252 ? -18.122 -0.787 -3.673 1.00 97.81 252 ILE A O 1
ATOM 1972 N N . GLU A 1 253 ? -19.848 -1.076 -5.089 1.00 97.50 253 GLU A N 1
ATOM 1973 C CA . GLU A 1 253 ? -19.554 0.075 -5.936 1.00 97.50 253 GLU A CA 1
ATOM 1974 C C . GLU A 1 253 ? -20.365 1.267 -5.427 1.00 97.50 253 GLU A C 1
ATOM 1976 O O . GLU A 1 253 ? -21.547 1.401 -5.743 1.00 97.50 253 GLU A O 1
ATOM 1981 N N . ASP A 1 254 ? -19.762 2.092 -4.576 1.00 96.56 254 ASP A N 1
ATOM 1982 C CA . ASP A 1 254 ? -20.416 3.288 -4.053 1.00 96.56 254 ASP A CA 1
ATOM 1983 C C . ASP A 1 254 ? -19.387 4.330 -3.596 1.00 96.56 254 ASP A C 1
ATOM 1985 O O . ASP A 1 254 ? -18.211 4.063 -3.334 1.00 96.56 254 ASP A O 1
ATOM 1989 N N . ASP A 1 255 ? -19.851 5.565 -3.499 1.00 94.06 255 ASP A N 1
ATOM 1990 C CA . ASP A 1 255 ? -19.119 6.675 -2.929 1.00 94.06 255 ASP A CA 1
ATOM 1991 C C . ASP A 1 255 ? -19.093 6.554 -1.402 1.00 94.06 255 ASP A C 1
ATOM 1993 O O . ASP A 1 255 ? -20.120 6.679 -0.733 1.00 94.06 255 ASP A O 1
ATOM 1997 N N . VAL A 1 256 ? -17.895 6.410 -0.834 1.00 94.94 256 VAL A N 1
ATOM 1998 C CA . VAL A 1 256 ? -17.678 6.303 0.620 1.00 94.94 256 VAL A CA 1
ATOM 1999 C C . VAL A 1 256 ? -18.289 7.458 1.425 1.00 94.94 256 VAL A C 1
ATOM 2001 O O . VAL A 1 256 ? -18.532 7.310 2.614 1.00 94.94 256 VAL A O 1
ATOM 2004 N N . ARG A 1 257 ? -18.571 8.614 0.811 1.00 90.75 257 ARG A N 1
ATOM 2005 C CA . ARG A 1 257 ? -19.242 9.750 1.477 1.00 90.75 257 ARG A CA 1
ATOM 2006 C C . ARG A 1 257 ? -20.743 9.544 1.679 1.00 90.75 257 ARG A C 1
ATOM 2008 O O . ARG A 1 257 ? -21.348 10.276 2.455 1.00 90.75 257 ARG A O 1
ATOM 2015 N N . LYS A 1 258 ? -21.353 8.640 0.915 1.00 93.50 258 LYS A N 1
ATOM 2016 C CA . LYS A 1 258 ? -22.804 8.398 0.888 1.00 93.50 258 LYS A CA 1
ATOM 2017 C C . LYS A 1 258 ? -23.185 7.085 1.556 1.00 93.50 258 LYS A C 1
ATOM 2019 O O . LYS A 1 258 ? -24.337 6.919 1.942 1.00 93.50 258 LYS A O 1
ATOM 2024 N N . PHE A 1 259 ? -22.225 6.179 1.673 1.00 96.44 259 PHE A N 1
ATOM 2025 C CA . PHE A 1 259 ? -22.427 4.869 2.253 1.00 96.44 259 PHE A CA 1
ATOM 2026 C C . PHE A 1 259 ? -22.572 4.944 3.781 1.00 96.44 259 PHE A C 1
ATOM 2028 O O . PHE A 1 259 ? -21.788 5.609 4.461 1.00 96.44 259 PHE A O 1
ATOM 2035 N N . ASP A 1 260 ? -23.569 4.248 4.333 1.00 96.56 260 ASP A N 1
ATOM 2036 C CA . ASP A 1 260 ? -23.771 4.174 5.780 1.00 96.56 260 ASP A CA 1
ATOM 2037 C C . ASP A 1 260 ? -22.890 3.084 6.406 1.00 96.56 260 ASP A C 1
ATOM 2039 O O . ASP A 1 260 ? -23.109 1.883 6.235 1.00 96.56 260 ASP A O 1
ATOM 2043 N N . PHE A 1 261 ? -21.903 3.514 7.191 1.00 98.12 261 PHE A N 1
ATOM 2044 C CA . PHE A 1 261 ? -20.990 2.620 7.897 1.00 98.12 261 PHE A CA 1
ATOM 2045 C C . PHE A 1 261 ? -21.484 2.190 9.289 1.00 98.12 261 PHE A C 1
ATOM 2047 O O . PHE A 1 261 ? -20.782 1.445 9.981 1.00 98.12 261 PHE A O 1
ATOM 2054 N N . SER A 1 262 ? -22.674 2.620 9.724 1.00 97.12 262 SER A N 1
ATOM 2055 C CA . SER A 1 262 ? -23.214 2.323 11.059 1.00 97.12 262 SER A CA 1
ATOM 2056 C C . SER A 1 262 ? -23.309 0.818 11.350 1.00 97.12 262 SER A C 1
ATOM 2058 O O . SER A 1 262 ? -23.020 0.383 12.466 1.00 97.12 262 SER A O 1
ATOM 2060 N N . ALA A 1 263 ? -23.595 -0.000 10.331 1.00 97.12 263 ALA A N 1
ATOM 2061 C CA . ALA A 1 263 ? -23.693 -1.460 10.431 1.00 97.12 263 ALA A CA 1
ATOM 2062 C C . ALA A 1 263 ? -22.369 -2.172 10.796 1.00 97.12 263 ALA A C 1
ATOM 2064 O O . ALA A 1 263 ? -22.377 -3.354 11.171 1.00 97.12 263 ALA A O 1
ATOM 2065 N N . PHE A 1 264 ? -21.236 -1.469 10.692 1.00 98.06 264 PHE A N 1
ATOM 2066 C CA . PHE A 1 264 ? -19.893 -1.978 10.988 1.00 98.06 264 PHE A CA 1
ATOM 2067 C C . PHE A 1 264 ? -19.365 -1.507 12.351 1.00 98.06 264 PHE A C 1
ATOM 2069 O O . PHE A 1 264 ? -18.285 -1.931 12.766 1.00 98.06 264 PHE A O 1
ATOM 2076 N N . ALA A 1 265 ? -20.112 -0.662 13.069 1.00 97.50 265 ALA A N 1
ATOM 2077 C CA . ALA A 1 265 ? -19.697 -0.115 14.356 1.00 97.50 265 ALA A CA 1
ATOM 2078 C C . ALA A 1 265 ? -19.322 -1.226 15.355 1.00 97.50 265 ALA A C 1
ATOM 2080 O O . ALA A 1 265 ? -20.138 -2.081 15.696 1.00 97.50 265 ALA A O 1
ATOM 2081 N N . GLY A 1 266 ? -18.069 -1.214 15.823 1.00 95.31 266 GLY A N 1
ATOM 2082 C CA . GLY A 1 266 ? -17.553 -2.174 16.806 1.00 95.31 266 GLY A CA 1
ATOM 2083 C C . GLY A 1 266 ? -17.301 -3.592 16.277 1.00 95.31 266 GLY A C 1
ATOM 2084 O O . GLY A 1 266 ? -16.977 -4.471 17.068 1.00 95.31 266 GLY A O 1
ATOM 2085 N N . ARG A 1 267 ? -17.429 -3.822 14.964 1.00 97.94 267 ARG A N 1
ATOM 2086 C CA . ARG A 1 267 ? -17.275 -5.142 14.324 1.00 97.94 267 ARG A CA 1
ATOM 2087 C C . ARG A 1 267 ? -16.036 -5.257 13.444 1.00 97.94 267 ARG A C 1
ATOM 2089 O O . ARG A 1 267 ? -15.918 -6.238 12.719 1.00 97.94 267 ARG A O 1
ATOM 2096 N N . VAL A 1 268 ? -15.171 -4.244 13.434 1.00 98.56 268 VAL A N 1
ATOM 2097 C CA . VAL A 1 268 ? -14.044 -4.132 12.499 1.00 98.56 268 VAL A CA 1
ATOM 2098 C C . VAL A 1 268 ? -12.731 -4.185 13.264 1.00 98.56 268 VAL A C 1
ATOM 2100 O O . VAL A 1 268 ? -12.443 -3.292 14.061 1.00 98.56 268 VAL A O 1
ATOM 2103 N N . GLY A 1 269 ? -11.924 -5.205 12.981 1.00 98.31 269 GLY A N 1
ATOM 2104 C CA . GLY A 1 269 ? -10.539 -5.264 13.436 1.00 98.31 269 GLY A CA 1
ATOM 2105 C C . GLY A 1 269 ? -9.713 -4.211 12.710 1.00 98.31 269 GLY A C 1
ATOM 2106 O O . GLY A 1 269 ? -9.213 -3.271 13.326 1.00 98.31 269 GLY A O 1
ATOM 2107 N N . LEU A 1 270 ? -9.637 -4.318 11.383 1.00 98.62 270 LEU A N 1
ATOM 2108 C CA . LEU A 1 270 ? -8.849 -3.423 10.535 1.00 98.62 270 LEU A CA 1
ATOM 2109 C C . LEU A 1 270 ? -9.733 -2.563 9.625 1.00 98.62 270 LEU A C 1
ATOM 2111 O O . LEU A 1 270 ? -10.435 -3.083 8.762 1.00 98.62 270 LEU A O 1
ATOM 2115 N N . LEU A 1 271 ? -9.648 -1.239 9.757 1.00 98.75 271 LEU A N 1
ATOM 2116 C CA . LEU A 1 271 ? -10.095 -0.316 8.709 1.00 98.75 271 LEU A CA 1
ATOM 2117 C C . LEU A 1 271 ? -8.892 0.088 7.858 1.00 98.75 271 LEU A C 1
ATOM 2119 O O . LEU A 1 271 ? -7.960 0.701 8.375 1.00 98.75 271 LEU A O 1
ATOM 2123 N N . SER A 1 272 ? -8.903 -0.205 6.564 1.00 98.38 272 SER A N 1
ATOM 2124 C CA . SER A 1 272 ? -7.807 0.188 5.676 1.00 98.38 272 SER A CA 1
ATOM 2125 C C . SER A 1 272 ? -8.281 0.912 4.421 1.00 98.38 272 SER A C 1
ATOM 2127 O O . SER A 1 272 ? -9.479 0.966 4.146 1.00 98.38 272 SER A O 1
ATOM 2129 N N . GLY A 1 273 ? -7.357 1.537 3.695 1.00 96.94 273 GLY A N 1
ATOM 2130 C CA . GLY A 1 273 ? -7.666 2.161 2.411 1.00 96.94 273 GLY A CA 1
ATOM 2131 C C . GLY A 1 273 ? -6.587 3.106 1.900 1.00 96.94 273 GLY A C 1
ATOM 2132 O O . GLY A 1 273 ? -5.758 3.593 2.670 1.00 96.94 273 GLY A O 1
ATOM 2133 N N . GLY A 1 274 ? -6.634 3.417 0.605 1.00 94.00 274 GLY A N 1
ATOM 2134 C CA . GLY A 1 274 ? -5.817 4.459 -0.031 1.00 94.00 274 GLY A CA 1
ATOM 2135 C C . GLY A 1 274 ? -6.647 5.688 -0.422 1.00 94.00 274 GLY A C 1
ATOM 2136 O O . GLY A 1 274 ? -6.769 5.975 -1.615 1.00 94.00 274 GLY A O 1
ATOM 2137 N N . PRO A 1 275 ? -7.291 6.402 0.525 1.00 92.06 275 PRO A N 1
ATOM 2138 C CA . PRO A 1 275 ? -8.204 7.479 0.173 1.00 92.06 275 PRO A CA 1
ATOM 2139 C C . PRO A 1 275 ? -7.454 8.653 -0.492 1.00 92.06 275 PRO A C 1
ATOM 2141 O O . PRO A 1 275 ? -6.441 9.132 0.029 1.00 92.06 275 PRO A O 1
ATOM 2144 N N . PRO A 1 276 ? -7.935 9.171 -1.635 1.00 83.19 276 PRO A N 1
ATOM 2145 C CA . PRO A 1 276 ? -7.280 10.270 -2.336 1.00 83.19 276 PRO A CA 1
ATOM 2146 C C . PRO A 1 276 ? -7.245 11.567 -1.507 1.00 83.19 276 PRO A C 1
ATOM 2148 O O . PRO A 1 276 ? -8.238 11.965 -0.900 1.00 83.19 276 PRO A O 1
ATOM 2151 N N . CYS A 1 277 ? -6.107 12.271 -1.565 1.00 66.56 277 CYS A N 1
ATOM 2152 C CA . CYS A 1 277 ? -5.851 13.563 -0.904 1.00 66.56 277 CYS A CA 1
ATOM 2153 C C . CYS A 1 277 ? -5.736 14.718 -1.934 1.00 66.56 277 CYS A C 1
ATOM 2155 O O . CYS A 1 277 ? -4.834 15.560 -1.908 1.00 66.56 277 CYS A O 1
ATOM 2157 N N . GLN A 1 278 ? -6.635 14.754 -2.926 1.00 53.34 278 GLN A N 1
ATOM 2158 C CA . GLN A 1 278 ? -6.491 15.608 -4.118 1.00 53.34 278 GLN A CA 1
ATOM 2159 C C . GLN A 1 278 ? -6.408 17.145 -3.931 1.00 53.34 278 GLN A C 1
ATOM 2161 O O . GLN A 1 278 ? -5.926 17.778 -4.878 1.00 53.34 278 GLN A O 1
ATOM 2166 N N . PRO A 1 279 ? -6.784 17.808 -2.811 1.00 48.97 279 PRO A N 1
ATOM 2167 C CA . PRO A 1 279 ? -6.560 19.256 -2.702 1.00 48.97 279 PRO A CA 1
ATOM 2168 C C . PRO A 1 279 ? -5.096 19.708 -2.598 1.00 48.97 279 PRO A C 1
ATOM 2170 O O . PRO A 1 279 ? -4.862 20.914 -2.716 1.00 48.97 279 PRO A O 1
ATOM 2173 N N . TRP A 1 280 ? -4.135 18.798 -2.397 1.00 49.47 280 TRP A N 1
ATOM 2174 C CA . TRP A 1 280 ? -2.756 19.179 -2.059 1.00 49.47 280 TRP A CA 1
ATOM 2175 C C . TRP A 1 280 ? -1.679 18.709 -3.044 1.00 49.47 280 TRP A C 1
ATOM 2177 O O . TRP A 1 280 ? -0.675 19.398 -3.198 1.00 49.47 280 TRP A O 1
ATOM 2187 N N . SER A 1 281 ? -1.934 17.646 -3.818 1.00 39.47 281 SER A N 1
ATOM 2188 C CA . SER A 1 281 ? -1.011 17.201 -4.875 1.00 39.47 281 SER A CA 1
ATOM 2189 C C . SER A 1 281 ? -0.681 18.330 -5.870 1.00 39.47 281 SER A C 1
ATOM 2191 O O . SER A 1 281 ? -1.528 19.180 -6.142 1.00 39.47 281 SER A O 1
ATOM 2193 N N . GLN A 1 282 ? 0.513 18.311 -6.484 1.00 38.09 282 GLN A N 1
ATOM 2194 C CA . GLN A 1 282 ? 1.010 19.330 -7.440 1.00 38.09 282 GLN A CA 1
ATOM 2195 C C . GLN A 1 282 ? 0.044 19.715 -8.589 1.00 38.09 282 GLN A C 1
ATOM 2197 O O . GLN A 1 282 ? 0.282 20.701 -9.281 1.00 38.09 282 GLN A O 1
ATOM 2202 N N . SER A 1 283 ? -1.034 18.957 -8.808 1.00 38.38 283 SER A N 1
ATOM 2203 C CA . SER A 1 283 ? -2.063 19.172 -9.833 1.00 38.38 283 SER A CA 1
ATOM 2204 C C . SER A 1 283 ? -3.404 19.735 -9.303 1.00 38.38 283 SER A C 1
ATOM 2206 O O . SER A 1 283 ? -4.301 20.028 -10.097 1.00 38.38 283 SER A O 1
ATOM 2208 N N . GLY A 1 284 ? -3.567 19.937 -7.987 1.00 39.84 284 GLY A N 1
ATOM 2209 C CA . GLY A 1 284 ? -4.796 20.426 -7.345 1.00 39.84 284 GLY A CA 1
ATOM 2210 C C . GLY A 1 284 ? -4.804 21.941 -7.092 1.00 39.84 284 GLY A C 1
ATOM 2211 O O . GLY A 1 284 ? -3.932 22.490 -6.427 1.00 39.84 284 GLY A O 1
ATOM 2212 N N . HIS A 1 285 ? -5.819 22.648 -7.595 1.00 39.19 285 HIS A N 1
ATOM 2213 C CA . HIS A 1 285 ? -5.997 24.100 -7.435 1.00 39.19 285 HIS A CA 1
ATOM 2214 C C . HIS A 1 285 ? -6.429 24.516 -6.006 1.00 39.19 285 HIS A C 1
ATOM 2216 O O . HIS A 1 285 ? -7.553 24.974 -5.822 1.00 39.19 285 HIS A O 1
ATOM 2222 N N . ARG A 1 286 ? -5.553 24.356 -4.999 1.00 43.16 286 ARG A N 1
ATOM 2223 C CA . ARG A 1 286 ? -5.550 25.017 -3.666 1.00 43.16 286 ARG A CA 1
ATOM 2224 C C . ARG A 1 286 ? -6.926 25.413 -3.081 1.00 43.16 286 ARG A C 1
ATOM 2226 O O . ARG A 1 286 ? -7.141 26.576 -2.747 1.00 43.16 286 ARG A O 1
ATOM 2233 N N . ARG A 1 287 ? -7.855 24.464 -2.915 1.00 41.91 287 ARG A N 1
ATOM 2234 C CA . ARG A 1 287 ? -9.119 24.681 -2.164 1.00 41.91 287 ARG A CA 1
ATOM 2235 C C . ARG A 1 287 ? -9.074 24.174 -0.717 1.00 41.91 287 ARG A C 1
ATOM 2237 O O . ARG A 1 287 ? -10.033 24.356 0.028 1.00 41.91 287 ARG A O 1
ATOM 2244 N N . GLY A 1 288 ? -7.945 23.603 -0.297 1.00 52.53 288 GLY A N 1
ATOM 2245 C CA . GLY A 1 288 ? -7.718 23.162 1.077 1.00 52.53 288 GLY A CA 1
ATOM 2246 C C . GLY A 1 288 ? -8.730 22.115 1.557 1.00 52.53 288 GLY A C 1
ATOM 2247 O O . GLY A 1 288 ? -9.183 21.285 0.779 1.00 52.53 288 GLY A O 1
ATOM 2248 N N . GLN A 1 289 ? -9.098 22.170 2.842 1.00 46.38 289 GLN A N 1
ATOM 2249 C CA . GLN A 1 289 ? -9.989 21.199 3.507 1.00 46.38 289 GLN A CA 1
ATOM 2250 C C . GLN A 1 289 ? -11.462 21.249 3.062 1.00 46.38 289 GLN A C 1
ATOM 2252 O O . GLN A 1 289 ? -12.229 20.365 3.416 1.00 46.38 289 GLN A O 1
ATOM 2257 N N . ALA A 1 290 ? -11.874 22.269 2.303 1.00 50.19 290 ALA A N 1
ATOM 2258 C CA . ALA A 1 290 ? -13.239 22.381 1.779 1.00 50.19 290 ALA A CA 1
ATOM 2259 C C . ALA A 1 290 ? -13.413 21.684 0.414 1.00 50.19 290 ALA A C 1
ATOM 2261 O O . ALA A 1 290 ? -14.476 21.768 -0.208 1.00 50.19 290 ALA A O 1
ATOM 2262 N N . ASP A 1 291 ? -12.365 21.033 -0.100 1.00 57.06 291 ASP A N 1
ATOM 2263 C CA . ASP A 1 291 ? -12.431 20.327 -1.370 1.00 57.06 291 ASP A CA 1
ATOM 2264 C C . ASP A 1 291 ? -13.136 18.981 -1.197 1.00 57.06 291 ASP A C 1
ATOM 2266 O O . ASP A 1 291 ? -12.650 18.080 -0.520 1.00 57.06 291 ASP A O 1
ATOM 2270 N N . ARG A 1 292 ? -14.271 18.822 -1.882 1.00 56.94 292 ARG A N 1
ATOM 2271 C CA . ARG A 1 292 ? -15.065 17.585 -1.878 1.00 56.94 292 ARG A CA 1
ATOM 2272 C C . ARG A 1 292 ? -14.269 16.355 -2.337 1.00 56.94 292 ARG A C 1
ATOM 2274 O O . ARG A 1 292 ? -14.758 15.246 -2.160 1.00 56.94 292 ARG A O 1
ATOM 2281 N N . ARG A 1 293 ? -13.098 16.521 -2.959 1.00 64.81 293 ARG A N 1
ATOM 2282 C CA . ARG A 1 293 ? -12.217 15.436 -3.424 1.00 64.81 293 ARG A CA 1
ATOM 2283 C C . ARG A 1 293 ? -11.226 14.941 -2.361 1.00 64.81 293 ARG A C 1
ATOM 2285 O O . ARG A 1 293 ? -10.440 14.048 -2.664 1.00 64.81 293 ARG A O 1
ATOM 2292 N N . ASP A 1 294 ? -11.234 15.517 -1.158 1.00 77.75 294 ASP A N 1
ATOM 2293 C CA . ASP A 1 294 ? -10.458 15.027 -0.017 1.00 77.75 294 ASP A CA 1
ATOM 2294 C C . ASP A 1 294 ? -11.200 13.902 0.713 1.00 77.75 294 ASP A C 1
ATOM 2296 O O . ASP A 1 294 ? -12.018 14.152 1.599 1.00 77.75 294 ASP A O 1
ATOM 2300 N N . LEU A 1 295 ? -10.927 12.654 0.333 1.00 88.19 295 LEU A N 1
ATOM 2301 C CA . LEU A 1 295 ? -11.473 11.493 1.042 1.00 88.19 295 LEU A CA 1
ATOM 2302 C C . LEU A 1 295 ? -10.615 11.107 2.251 1.00 88.19 295 LEU A C 1
ATOM 2304 O O . LEU A 1 295 ? -11.085 10.414 3.148 1.00 88.19 295 LEU A O 1
ATOM 2308 N N . LEU A 1 296 ? -9.365 11.569 2.316 1.00 90.06 296 LEU A N 1
ATOM 2309 C CA . LEU A 1 296 ? -8.526 11.340 3.485 1.00 90.06 296 LEU A CA 1
ATOM 2310 C C . LEU A 1 296 ? -9.021 12.183 4.677 1.00 90.06 296 LEU A C 1
ATOM 2312 O O . LEU A 1 296 ? -9.060 11.695 5.806 1.00 90.06 296 LEU A O 1
ATOM 2316 N N . GLY A 1 297 ? -9.499 13.404 4.429 1.00 89.44 297 GLY A N 1
ATOM 2317 C CA . GLY A 1 297 ? -10.018 14.321 5.449 1.00 89.44 297 GLY A CA 1
ATOM 2318 C C . GLY A 1 297 ? -11.282 13.851 6.183 1.00 89.44 297 GLY A C 1
ATOM 2319 O O . GLY A 1 297 ? -11.494 14.263 7.320 1.00 89.44 297 GLY A O 1
ATOM 2320 N N . MET A 1 298 ? -12.089 12.964 5.587 1.00 91.56 298 MET A N 1
ATOM 2321 C CA . MET A 1 298 ? -13.290 12.387 6.226 1.00 91.56 298 MET A CA 1
ATOM 2322 C C . MET A 1 298 ? -12.997 11.152 7.090 1.00 91.56 298 MET A C 1
ATOM 2324 O O . MET A 1 298 ? -13.863 10.682 7.826 1.00 91.56 298 MET A O 1
ATOM 2328 N N . THR A 1 299 ? -11.775 10.614 7.034 1.00 96.25 299 THR A N 1
ATOM 2329 C CA . THR A 1 299 ? -11.418 9.407 7.793 1.00 96.25 299 THR A CA 1
ATOM 2330 C C . THR A 1 299 ? -11.616 9.528 9.313 1.00 96.25 299 THR A C 1
ATOM 2332 O O . THR A 1 299 ? -12.024 8.527 9.902 1.00 96.25 299 THR A O 1
ATOM 2335 N N . PRO A 1 300 ? -11.459 10.693 9.985 1.00 97.00 300 PRO A N 1
ATOM 2336 C CA . PRO A 1 300 ? -11.816 10.815 11.401 1.00 97.00 300 PRO A CA 1
ATOM 2337 C C . PRO A 1 300 ? -13.302 10.534 11.684 1.00 97.00 300 PRO A C 1
ATOM 2339 O O . PRO A 1 300 ? -13.620 9.900 12.688 1.00 97.00 300 PRO A O 1
ATOM 2342 N N . GLU A 1 301 ? -14.215 10.938 10.796 1.00 96.12 301 GLU A N 1
ATOM 2343 C CA . GLU A 1 301 ? -15.656 10.671 10.940 1.00 96.12 301 GLU A CA 1
ATOM 2344 C C . GLU A 1 301 ? -15.973 9.182 10.741 1.00 96.12 301 GLU A C 1
ATOM 2346 O O . GLU A 1 301 ? -16.761 8.598 11.494 1.00 96.12 301 GLU A O 1
ATOM 2351 N N . LEU A 1 302 ? -15.291 8.534 9.789 1.00 97.62 302 LEU A N 1
ATOM 2352 C CA . LEU A 1 302 ? -15.366 7.082 9.615 1.00 97.62 302 LEU A CA 1
ATOM 2353 C C . LEU A 1 302 ? -14.856 6.346 10.859 1.00 97.62 302 LEU A C 1
ATOM 2355 O O . LEU A 1 302 ? -15.509 5.412 11.319 1.00 97.62 302 LEU A O 1
ATOM 2359 N N . LEU A 1 303 ? -13.746 6.786 11.462 1.00 98.50 303 LEU A N 1
ATOM 2360 C CA . LEU A 1 303 ? -13.245 6.207 12.713 1.00 98.50 303 LEU A CA 1
ATOM 2361 C C . LEU A 1 303 ? -14.224 6.401 13.875 1.00 98.50 303 LEU A C 1
ATOM 2363 O O . LEU A 1 303 ? -14.406 5.481 14.670 1.00 98.50 303 LEU A O 1
ATOM 2367 N N . ALA A 1 304 ? -14.878 7.561 13.978 1.00 98.12 304 ALA A N 1
ATOM 2368 C CA . ALA A 1 304 ? -15.886 7.818 15.007 1.00 98.12 304 ALA A CA 1
ATOM 2369 C C . ALA A 1 304 ? -17.108 6.885 14.889 1.00 98.12 304 ALA A C 1
ATOM 2371 O O . ALA A 1 304 ? -17.663 6.469 15.916 1.00 98.12 304 ALA A O 1
ATOM 2372 N N . THR A 1 305 ? -17.481 6.547 13.650 1.00 98.25 305 THR A N 1
ATOM 2373 C CA . THR A 1 305 ? -18.614 5.676 13.302 1.00 98.25 305 THR A CA 1
ATOM 2374 C C . THR A 1 305 ? -18.267 4.192 13.446 1.00 98.25 305 THR A C 1
ATOM 2376 O O . THR A 1 305 ? -18.904 3.481 14.218 1.00 98.25 305 THR A O 1
ATOM 2379 N N . ILE A 1 306 ? -17.224 3.727 12.754 1.00 98.56 306 ILE A N 1
ATOM 2380 C CA . ILE A 1 306 ? -16.833 2.309 12.670 1.00 98.56 306 ILE A CA 1
ATOM 2381 C C . ILE A 1 306 ? -16.139 1.848 13.959 1.00 98.56 306 ILE A C 1
ATOM 2383 O O . ILE A 1 306 ? -16.340 0.722 14.415 1.00 98.56 306 ILE A O 1
ATOM 2387 N N . ARG A 1 307 ? -15.341 2.731 14.574 1.00 98.38 307 ARG A N 1
ATOM 2388 C CA . ARG A 1 307 ? -14.531 2.467 15.777 1.00 98.38 307 ARG A CA 1
ATOM 2389 C C . ARG A 1 307 ? -13.638 1.222 15.654 1.00 98.38 307 ARG A C 1
ATOM 2391 O O . ARG A 1 307 ? -13.665 0.391 16.568 1.00 98.38 307 ARG A O 1
ATOM 2398 N N . PRO A 1 308 ? -12.850 1.075 14.570 1.00 98.56 308 PRO A N 1
ATOM 2399 C CA . PRO A 1 308 ? -12.038 -0.119 14.353 1.00 98.56 308 PRO A CA 1
ATOM 2400 C C . PRO A 1 308 ? -10.962 -0.280 15.436 1.00 98.56 308 PRO A C 1
ATOM 2402 O O . PRO A 1 308 ? -10.558 0.708 16.059 1.00 98.56 308 PRO A O 1
ATOM 2405 N N . GLU A 1 309 ? -10.476 -1.497 15.665 1.00 98.56 309 GLU A N 1
ATOM 2406 C CA . GLU A 1 309 ? -9.340 -1.731 16.574 1.00 98.56 309 GLU A CA 1
ATOM 2407 C C . GLU A 1 309 ? -8.054 -1.082 16.057 1.00 98.56 309 GLU A C 1
ATOM 2409 O O . GLU A 1 309 ? -7.337 -0.418 16.811 1.00 98.56 309 GLU A O 1
ATOM 2414 N N . VAL A 1 310 ? -7.801 -1.228 14.759 1.00 98.69 310 VAL A N 1
ATOM 2415 C CA . VAL A 1 310 ? -6.635 -0.697 14.057 1.00 98.69 310 VAL A CA 1
ATOM 2416 C C . VAL A 1 310 ? -7.096 -0.029 12.768 1.00 98.69 310 VAL A C 1
ATOM 2418 O O . VAL A 1 310 ? -8.027 -0.499 12.111 1.00 98.69 310 VAL A O 1
ATOM 2421 N N . PHE A 1 311 ? -6.443 1.062 12.377 1.00 98.75 311 PHE A N 1
ATOM 2422 C CA . PHE A 1 311 ? -6.602 1.609 11.034 1.00 98.75 311 PHE A CA 1
ATOM 2423 C C . PHE A 1 311 ? -5.264 1.768 10.315 1.00 98.75 311 PHE A C 1
ATOM 2425 O O . PHE A 1 311 ? -4.255 2.084 10.947 1.00 98.75 311 PHE A O 1
ATOM 2432 N N . LEU A 1 312 ? -5.272 1.586 8.994 1.00 98.62 312 LEU A N 1
ATOM 2433 C CA . LEU A 1 312 ? -4.112 1.735 8.115 1.00 98.62 312 LEU A CA 1
ATOM 2434 C C . LEU A 1 312 ? -4.508 2.489 6.842 1.00 98.62 312 LEU A C 1
ATOM 2436 O O . LEU A 1 312 ? -5.182 1.936 5.976 1.00 98.62 312 LEU A O 1
ATOM 2440 N N . PHE A 1 313 ? -4.053 3.732 6.701 1.00 97.94 313 PHE A N 1
ATOM 2441 C CA . PHE A 1 313 ? -4.288 4.520 5.491 1.00 97.94 313 PHE A CA 1
ATOM 2442 C C . PHE A 1 313 ? -3.007 4.717 4.691 1.00 97.94 313 PHE A C 1
ATOM 2444 O O . PHE A 1 313 ? -1.972 5.075 5.254 1.00 97.94 313 PHE A O 1
ATOM 2451 N N . GLU A 1 314 ? -3.087 4.514 3.381 1.00 95.56 314 GLU A N 1
ATOM 2452 C CA . GLU A 1 314 ? -1.996 4.748 2.437 1.00 95.56 314 GLU A CA 1
ATOM 2453 C C . GLU A 1 314 ? -2.166 6.092 1.713 1.00 95.56 314 GLU A C 1
ATOM 2455 O O . GLU A 1 314 ? -3.280 6.584 1.498 1.00 95.56 314 GLU A O 1
ATOM 2460 N N . ASN A 1 315 ? -1.041 6.729 1.377 1.00 91.69 315 ASN A N 1
ATOM 2461 C CA . ASN A 1 315 ? -1.025 7.857 0.456 1.00 91.69 315 ASN A CA 1
ATOM 2462 C C . ASN A 1 315 ? 0.318 8.056 -0.256 1.00 91.69 315 ASN A C 1
ATOM 2464 O O . ASN A 1 315 ? 1.345 7.451 0.068 1.00 91.69 315 ASN A O 1
ATOM 2468 N N . VAL A 1 316 ? 0.348 8.992 -1.207 1.00 87.06 316 VAL A N 1
ATOM 2469 C CA . VAL A 1 316 ? 1.574 9.367 -1.922 1.00 87.06 316 VAL A CA 1
ATOM 2470 C C . VAL A 1 316 ? 2.580 10.093 -1.010 1.00 87.06 316 VAL A C 1
ATOM 2472 O O . VAL A 1 316 ? 2.177 10.805 -0.091 1.00 87.06 316 VAL A O 1
ATOM 2475 N N . PRO A 1 317 ? 3.901 10.019 -1.291 1.00 81.75 317 PRO A N 1
ATOM 2476 C CA . PRO A 1 317 ? 4.932 10.695 -0.494 1.00 81.75 317 PRO A CA 1
ATOM 2477 C C . PRO A 1 317 ? 4.757 12.206 -0.353 1.00 81.75 317 PRO A C 1
ATOM 2479 O O . PRO A 1 317 ? 5.227 12.771 0.628 1.00 81.75 317 PRO A O 1
ATOM 2482 N N . GLY A 1 318 ? 4.088 12.849 -1.319 1.00 77.56 318 GLY A N 1
ATOM 2483 C CA . GLY A 1 318 ? 3.778 14.282 -1.281 1.00 77.56 318 GLY A CA 1
ATOM 2484 C C . GLY A 1 318 ? 3.076 14.708 0.010 1.00 77.56 318 GLY A C 1
ATOM 2485 O O . GLY A 1 318 ? 3.437 15.746 0.551 1.00 77.56 318 GLY A O 1
ATOM 2486 N N . LEU A 1 319 ? 2.228 13.836 0.574 1.00 76.44 319 LEU A N 1
ATOM 2487 C CA . LEU A 1 319 ? 1.483 14.083 1.813 1.00 76.44 319 LEU A CA 1
ATOM 2488 C C . LEU A 1 319 ? 2.383 14.437 3.006 1.00 76.44 319 LEU A C 1
ATOM 2490 O O . LEU A 1 319 ? 2.004 15.225 3.870 1.00 76.44 319 LEU A O 1
ATOM 2494 N N . ALA A 1 320 ? 3.581 13.852 3.058 1.00 71.56 320 ALA A N 1
ATOM 2495 C CA . ALA A 1 320 ? 4.554 14.075 4.125 1.00 71.56 320 ALA A CA 1
ATOM 2496 C C . ALA A 1 320 ? 5.599 15.159 3.783 1.00 71.56 320 ALA A C 1
ATOM 2498 O O . ALA A 1 320 ? 6.506 15.410 4.579 1.00 71.56 320 ALA A O 1
ATOM 2499 N N . MET A 1 321 ? 5.510 15.798 2.610 1.00 63.50 321 MET A N 1
ATOM 2500 C CA . MET A 1 321 ? 6.524 16.711 2.072 1.00 63.50 321 MET A CA 1
ATOM 2501 C C . MET A 1 321 ? 5.956 18.137 1.889 1.00 63.50 321 MET A C 1
ATOM 2503 O O . MET A 1 321 ? 4.895 18.329 1.314 1.00 63.50 321 MET A O 1
ATOM 2507 N N . PHE A 1 322 ? 6.702 19.169 2.308 1.00 52.97 322 PHE A N 1
ATOM 2508 C CA . PHE A 1 322 ? 6.373 20.603 2.117 1.00 52.97 322 PHE A CA 1
ATOM 2509 C C . PHE A 1 322 ? 4.979 21.042 2.644 1.00 52.97 322 PHE A C 1
ATOM 2511 O O . PHE A 1 322 ? 4.569 20.546 3.685 1.00 52.97 322 PHE A O 1
ATOM 2518 N N . ASP A 1 323 ? 4.317 22.051 2.046 1.00 51.19 323 ASP A N 1
ATOM 2519 C CA . ASP A 1 323 ? 3.173 22.837 2.590 1.00 51.19 323 ASP A CA 1
ATOM 2520 C C . ASP A 1 323 ? 1.964 21.983 3.063 1.00 51.19 323 ASP A C 1
ATOM 2522 O O . ASP A 1 323 ? 1.135 22.443 3.853 1.00 51.19 323 ASP A O 1
ATOM 2526 N N . GLU A 1 324 ? 1.920 20.708 2.661 1.00 58.25 324 GLU A N 1
ATOM 2527 C CA . GLU A 1 324 ? 0.974 19.672 3.101 1.00 58.25 324 GLU A CA 1
ATOM 2528 C C . GLU A 1 324 ? 1.213 19.190 4.544 1.00 58.25 324 GLU A C 1
ATOM 2530 O O . GLU A 1 324 ? 0.302 18.666 5.181 1.00 58.25 324 GLU A O 1
ATOM 2535 N N . GLY A 1 325 ? 2.394 19.430 5.126 1.00 65.50 325 GLY A N 1
ATOM 2536 C CA . GLY A 1 325 ? 2.707 19.037 6.504 1.00 65.50 325 GLY A CA 1
ATOM 2537 C C . GLY A 1 325 ? 1.754 19.649 7.536 1.00 65.50 325 GLY A C 1
ATOM 2538 O O . GLY A 1 325 ? 1.441 19.013 8.539 1.00 65.50 325 GLY A O 1
ATOM 2539 N N . ARG A 1 326 ? 1.209 20.849 7.275 1.00 75.44 326 ARG A N 1
ATOM 2540 C CA . ARG A 1 326 ? 0.148 21.427 8.124 1.00 75.44 326 ARG A CA 1
ATOM 2541 C C . ARG A 1 326 ? -1.154 20.633 8.034 1.00 75.44 326 ARG A C 1
ATOM 2543 O O . ARG A 1 326 ? -1.813 20.445 9.053 1.00 75.44 326 ARG A O 1
ATOM 2550 N N . TYR A 1 327 ? -1.518 20.180 6.835 1.00 81.31 327 TYR A N 1
ATOM 2551 C CA . TYR A 1 327 ? -2.696 19.344 6.632 1.00 81.31 327 TYR A CA 1
ATOM 2552 C C . TYR A 1 327 ? -2.519 17.990 7.320 1.00 81.31 327 TYR A C 1
ATOM 2554 O O . TYR A 1 327 ? -3.368 17.616 8.126 1.00 81.31 327 TYR A O 1
ATOM 2562 N N . LEU A 1 328 ? -1.395 17.308 7.078 1.00 83.94 328 LEU A N 1
ATOM 2563 C CA . LEU A 1 328 ? -1.109 16.011 7.684 1.00 83.94 328 LEU A CA 1
ATOM 2564 C C . LEU A 1 328 ? -1.085 16.098 9.216 1.00 83.94 328 LEU A C 1
ATOM 2566 O O . LEU A 1 328 ? -1.691 15.261 9.875 1.00 83.94 328 LEU A O 1
ATOM 2570 N N . ASN A 1 329 ? -0.468 17.133 9.795 1.00 85.81 329 ASN A N 1
ATOM 2571 C CA . ASN A 1 329 ? -0.463 17.326 11.249 1.00 85.81 329 ASN A CA 1
ATOM 2572 C C . ASN A 1 329 ? -1.880 17.493 11.813 1.00 85.81 329 ASN A C 1
ATOM 2574 O O . ASN A 1 329 ? -2.235 16.811 12.773 1.00 85.81 329 ASN A O 1
ATOM 2578 N N . LYS A 1 330 ? -2.710 18.338 11.186 1.00 88.19 330 LYS A N 1
ATOM 2579 C CA . LYS A 1 330 ? -4.107 18.526 11.603 1.00 88.19 330 LYS A CA 1
ATOM 2580 C C . LYS A 1 330 ? -4.924 17.241 11.450 1.00 88.19 330 LYS A C 1
ATOM 2582 O O . LYS A 1 330 ? -5.709 16.905 12.329 1.00 88.19 330 LYS A O 1
ATOM 2587 N N . LEU A 1 331 ? -4.725 16.503 10.360 1.00 90.31 331 LEU A N 1
ATOM 2588 C CA . LEU A 1 331 ? -5.357 15.204 10.161 1.00 90.31 331 LEU A CA 1
ATOM 2589 C C . LEU A 1 331 ? -4.949 14.222 11.267 1.00 90.31 331 LEU A C 1
ATOM 2591 O O . LEU A 1 331 ? -5.821 13.599 11.860 1.00 90.31 331 LEU A O 1
ATOM 2595 N N . ILE A 1 332 ? -3.657 14.115 11.594 1.00 93.25 332 ILE A N 1
ATOM 2596 C CA . ILE A 1 332 ? -3.161 13.246 12.674 1.00 93.25 332 ILE A CA 1
ATOM 2597 C C . ILE A 1 332 ? -3.800 13.619 14.017 1.00 93.25 332 ILE A C 1
ATOM 2599 O O . ILE A 1 332 ? -4.170 12.725 14.775 1.00 93.25 332 ILE A O 1
ATOM 2603 N N . GLU A 1 333 ? -3.959 14.907 14.325 1.00 93.38 333 GLU A N 1
ATOM 2604 C CA . GLU A 1 333 ? -4.660 15.358 15.537 1.00 93.38 333 GLU A CA 1
ATOM 2605 C C . GLU A 1 333 ? -6.116 14.871 15.563 1.00 93.38 333 GLU A C 1
ATOM 2607 O O . GLU A 1 333 ? -6.551 14.294 16.563 1.00 93.38 333 GLU A O 1
ATOM 2612 N N . CYS A 1 334 ? -6.843 15.012 14.452 1.00 96.25 334 CYS A N 1
ATOM 2613 C CA . CYS A 1 334 ? -8.208 14.499 14.324 1.00 96.25 334 CYS A CA 1
ATOM 2614 C C . CYS A 1 334 ? -8.266 12.965 14.413 1.00 96.25 334 CYS A C 1
ATOM 2616 O O . CYS A 1 334 ? -9.144 12.426 15.078 1.00 96.25 334 CYS A O 1
ATOM 2618 N N . LEU A 1 335 ? -7.317 12.248 13.808 1.00 97.56 335 LEU A N 1
ATOM 2619 C CA . LEU A 1 335 ? -7.235 10.785 13.865 1.00 97.56 335 LEU A CA 1
ATOM 2620 C C . LEU A 1 335 ? -6.879 10.264 15.264 1.00 97.56 335 LEU A C 1
ATOM 2622 O O . LEU A 1 335 ? -7.319 9.183 15.648 1.00 97.56 335 LEU A O 1
ATOM 2626 N N . ARG A 1 336 ? -6.101 11.018 16.053 1.00 97.75 336 ARG A N 1
ATOM 2627 C CA . ARG A 1 336 ? -5.797 10.684 17.456 1.00 97.75 336 ARG A CA 1
ATOM 2628 C C . ARG A 1 336 ? -7.018 10.803 18.357 1.00 97.75 336 ARG A C 1
ATOM 2630 O O . ARG A 1 336 ? -7.101 10.082 19.352 1.00 97.75 336 ARG A O 1
ATOM 2637 N N . GLN A 1 337 ? -7.950 11.693 18.027 1.00 97.50 337 GLN A N 1
ATOM 2638 C CA . GLN A 1 337 ? -9.173 11.933 18.789 1.00 97.50 337 GLN A CA 1
ATOM 2639 C C . GLN A 1 337 ? -10.381 12.164 17.856 1.00 97.50 337 GLN A C 1
ATOM 2641 O O . GLN A 1 337 ? -10.915 13.271 17.793 1.00 97.50 337 GLN A O 1
ATOM 2646 N N . PRO A 1 338 ? -10.856 11.120 17.152 1.00 97.25 338 PRO A N 1
ATOM 2647 C CA . PRO A 1 338 ? -11.951 11.253 16.186 1.00 97.25 338 PRO A CA 1
ATOM 2648 C C . PRO A 1 338 ? -13.310 11.503 16.857 1.00 97.25 338 PRO A C 1
ATOM 2650 O O . PRO A 1 338 ? -14.224 12.041 16.245 1.00 97.25 338 PRO A O 1
ATOM 2653 N N . ALA A 1 339 ? -13.451 11.141 18.137 1.00 96.69 339 ALA A N 1
ATOM 2654 C CA . ALA A 1 339 ? -14.626 11.435 18.952 1.00 96.69 339 ALA A CA 1
ATOM 2655 C C . ALA A 1 339 ? -14.226 11.695 20.412 1.00 96.69 339 ALA A C 1
ATOM 2657 O O . ALA A 1 339 ? -13.140 11.318 20.859 1.00 96.69 339 ALA A O 1
ATOM 2658 N N . ARG A 1 340 ? -15.125 12.298 21.205 1.00 95.44 340 ARG A N 1
ATOM 2659 C CA . ARG A 1 340 ? -14.859 12.658 22.614 1.00 95.44 340 ARG A CA 1
ATOM 2660 C C . ARG A 1 340 ? -14.350 11.479 23.451 1.00 95.44 340 ARG A C 1
ATOM 2662 O O . ARG A 1 340 ? -13.439 11.667 24.256 1.00 95.44 340 ARG A O 1
ATOM 2669 N N . THR A 1 341 ? -14.895 10.286 23.235 1.00 95.62 341 THR A N 1
ATOM 2670 C CA . THR A 1 341 ? -14.600 9.057 23.991 1.00 95.62 341 THR A CA 1
ATOM 2671 C C . THR A 1 341 ? -13.687 8.077 23.253 1.00 95.62 341 THR A C 1
ATOM 2673 O O . THR A 1 341 ? -13.444 6.988 23.759 1.00 95.62 341 THR A O 1
ATOM 2676 N N . LEU A 1 342 ? -13.175 8.442 22.074 1.00 97.69 342 LEU A N 1
ATOM 2677 C CA . LEU A 1 342 ? -12.358 7.562 21.242 1.00 97.69 342 LEU A CA 1
ATOM 2678 C C . LEU A 1 342 ? -10.955 8.146 21.080 1.00 97.69 342 LEU A C 1
ATOM 2680 O O . LEU A 1 342 ? -10.804 9.350 20.853 1.00 97.69 342 LEU A O 1
ATOM 2684 N N . ARG A 1 343 ? -9.930 7.307 21.237 1.00 98.38 343 ARG A N 1
ATOM 2685 C CA . ARG A 1 343 ? -8.524 7.691 21.075 1.00 98.38 343 ARG A CA 1
ATOM 2686 C C . ARG A 1 343 ? -7.759 6.647 20.281 1.00 98.38 343 ARG A C 1
ATOM 2688 O O . ARG A 1 343 ? -8.012 5.453 20.434 1.00 98.38 343 ARG A O 1
ATOM 2695 N N . TYR A 1 344 ? -6.783 7.111 19.508 1.00 98.69 344 TYR A N 1
ATOM 2696 C CA . TYR A 1 344 ? -5.836 6.261 18.794 1.00 98.69 344 TYR A CA 1
ATOM 2697 C C . TYR A 1 344 ? -4.397 6.724 19.016 1.00 98.69 344 TYR A C 1
ATOM 2699 O O . TYR A 1 344 ? -4.096 7.920 19.010 1.00 98.69 344 TYR A O 1
ATOM 2707 N N . GLY A 1 345 ? -3.491 5.761 19.154 1.00 97.25 345 GLY A N 1
ATOM 2708 C CA . GLY A 1 345 ? -2.054 5.988 19.073 1.00 97.25 345 GLY A CA 1
ATOM 2709 C C . GLY A 1 345 ? -1.629 6.002 17.616 1.00 97.25 345 GLY A C 1
ATOM 2710 O O . GLY A 1 345 ? -1.484 4.932 17.036 1.00 97.25 345 GLY A O 1
ATOM 2711 N N . VAL A 1 346 ? -1.459 7.195 17.038 1.00 96.00 346 VAL A N 1
ATOM 2712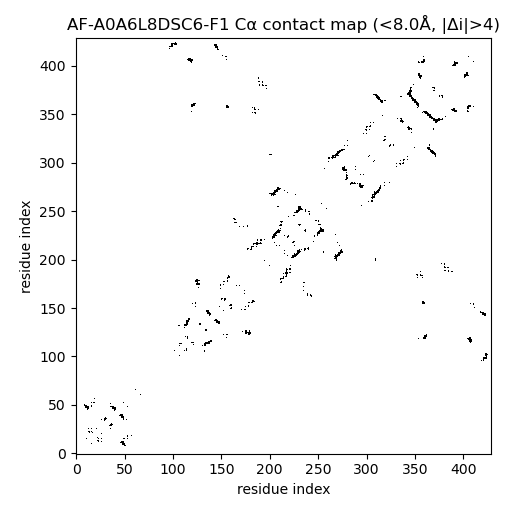 C CA . VAL A 1 346 ? -1.237 7.383 15.591 1.00 96.00 346 VAL A CA 1
ATOM 2713 C C . VAL A 1 346 ? 0.192 7.814 15.282 1.00 96.00 346 VAL A C 1
ATOM 2715 O O . VAL A 1 346 ? 0.644 8.836 15.820 1.00 96.00 346 VAL A O 1
ATOM 2718 N N . LEU A 1 347 ? 0.845 7.084 14.375 1.00 93.81 347 LEU A N 1
ATOM 2719 C CA . LEU A 1 347 ? 2.143 7.405 13.767 1.00 93.81 347 LEU A CA 1
ATOM 2720 C C . LEU A 1 347 ? 2.050 7.364 12.238 1.00 93.81 347 LEU A C 1
ATOM 2722 O O . LEU A 1 347 ? 1.122 6.800 11.659 1.00 93.81 347 LEU A O 1
ATOM 2726 N N . VAL A 1 348 ? 3.054 7.962 11.598 1.00 92.75 348 VAL A N 1
ATOM 2727 C CA . VAL A 1 348 ? 3.200 7.996 10.144 1.00 92.75 348 VAL A CA 1
ATOM 2728 C C . VAL A 1 348 ? 4.602 7.544 9.764 1.00 92.75 348 VAL A C 1
ATOM 2730 O O . VAL A 1 348 ? 5.569 7.976 10.391 1.00 92.75 348 VAL A O 1
ATOM 2733 N N . ALA A 1 349 ? 4.715 6.725 8.721 1.00 90.69 349 ALA A N 1
ATOM 2734 C CA . ALA A 1 349 ? 5.993 6.318 8.145 1.00 90.69 349 ALA A CA 1
ATOM 2735 C C . ALA A 1 349 ? 5.967 6.391 6.616 1.00 90.69 349 ALA A C 1
ATOM 2737 O O . ALA A 1 349 ? 4.905 6.348 5.995 1.00 90.69 349 ALA A O 1
ATOM 2738 N N . VAL A 1 350 ? 7.151 6.492 6.010 1.00 92.56 350 VAL A N 1
ATOM 2739 C CA . VAL A 1 350 ? 7.335 6.343 4.563 1.00 92.56 350 VAL A CA 1
ATOM 2740 C C . VAL A 1 350 ? 8.060 5.031 4.314 1.00 92.56 350 VAL A C 1
ATOM 2742 O O . VAL A 1 350 ? 9.172 4.855 4.800 1.00 92.56 350 VAL A O 1
ATOM 2745 N N . LEU A 1 351 ? 7.451 4.145 3.533 1.00 94.69 351 LEU A N 1
ATOM 2746 C CA . LEU A 1 351 ? 8.009 2.837 3.186 1.00 94.69 351 LEU A CA 1
ATOM 2747 C C . LEU A 1 351 ? 8.206 2.739 1.676 1.00 94.69 351 LEU A C 1
ATOM 2749 O O . LEU A 1 351 ? 7.468 3.372 0.915 1.00 94.69 351 LEU A O 1
ATOM 2753 N N . ASN A 1 352 ? 9.199 1.967 1.237 1.00 96.62 352 ASN A N 1
ATOM 2754 C CA . ASN A 1 352 ? 9.472 1.721 -0.174 1.00 96.62 352 ASN A CA 1
ATOM 2755 C C . ASN A 1 352 ? 9.140 0.270 -0.525 1.00 96.62 352 ASN A C 1
ATOM 2757 O O . ASN A 1 352 ? 9.690 -0.645 0.072 1.00 96.62 352 ASN A O 1
ATOM 2761 N N . ALA A 1 353 ? 8.279 0.052 -1.520 1.00 96.44 353 ALA A N 1
ATOM 2762 C CA . ALA A 1 353 ? 7.910 -1.301 -1.941 1.00 96.44 353 ALA A CA 1
ATOM 2763 C C . ALA A 1 353 ? 9.119 -2.130 -2.418 1.00 96.44 353 ALA A C 1
ATOM 2765 O O . ALA A 1 353 ? 9.111 -3.351 -2.273 1.00 96.44 353 ALA A O 1
ATOM 2766 N N . ALA A 1 354 ? 10.164 -1.464 -2.928 1.00 97.19 354 ALA A N 1
ATOM 2767 C CA . ALA A 1 354 ? 11.402 -2.115 -3.341 1.00 97.19 354 ALA A CA 1
ATOM 2768 C C . ALA A 1 354 ? 12.080 -2.893 -2.207 1.00 97.19 354 ALA A C 1
ATOM 2770 O O . ALA A 1 354 ? 12.638 -3.955 -2.462 1.00 97.19 354 ALA A O 1
ATOM 2771 N N . ASP A 1 355 ? 11.961 -2.424 -0.959 1.00 97.44 355 ASP A N 1
ATOM 2772 C CA . ASP A 1 355 ? 12.540 -3.081 0.221 1.00 97.44 355 ASP A CA 1
ATOM 2773 C C . ASP A 1 355 ? 11.870 -4.441 0.517 1.00 97.44 355 ASP A C 1
ATOM 2775 O O . ASP A 1 355 ? 12.407 -5.264 1.253 1.00 97.44 355 ASP A O 1
ATOM 2779 N N . PHE A 1 356 ? 10.712 -4.711 -0.097 1.00 96.25 356 PHE A N 1
ATOM 2780 C CA . PHE A 1 356 ? 9.902 -5.921 0.084 1.00 96.25 356 PHE A CA 1
ATOM 2781 C C . PHE A 1 356 ? 9.834 -6.777 -1.190 1.00 96.25 356 PHE A C 1
ATOM 2783 O O . PHE A 1 356 ? 8.884 -7.533 -1.388 1.00 96.25 356 PHE A O 1
ATOM 2790 N N . GLY A 1 357 ? 10.818 -6.642 -2.086 1.00 95.00 357 GLY A N 1
ATOM 2791 C CA . GLY A 1 357 ? 10.954 -7.484 -3.280 1.00 95.00 357 GLY A CA 1
ATOM 2792 C C . GLY A 1 357 ? 10.047 -7.119 -4.453 1.00 95.00 357 GLY A C 1
ATOM 2793 O O . GLY A 1 357 ? 9.973 -7.861 -5.432 1.00 95.00 357 GLY A O 1
ATOM 2794 N N . VAL A 1 358 ? 9.373 -5.970 -4.395 1.00 95.94 358 VAL A N 1
ATOM 2795 C CA . VAL A 1 358 ? 8.683 -5.406 -5.562 1.00 95.94 358 VAL A CA 1
ATOM 2796 C C . VAL A 1 358 ? 9.746 -4.771 -6.467 1.00 95.94 358 VAL A C 1
ATOM 2798 O O . VAL A 1 358 ? 10.532 -3.969 -5.969 1.00 95.94 358 VAL A O 1
ATOM 2801 N N . PRO A 1 359 ? 9.799 -5.056 -7.780 1.00 94.69 359 PRO A N 1
ATOM 2802 C CA . PRO A 1 359 ? 10.845 -4.548 -8.681 1.00 94.69 359 PRO A CA 1
ATOM 2803 C C . PRO A 1 359 ? 10.608 -3.079 -9.074 1.00 94.69 359 PRO A C 1
ATOM 2805 O O . PRO A 1 359 ? 10.600 -2.710 -10.249 1.00 94.69 359 PRO A O 1
ATOM 2808 N N . GLN A 1 360 ? 10.329 -2.228 -8.085 1.00 94.25 360 GLN A N 1
ATOM 2809 C CA . GLN A 1 360 ? 9.908 -0.854 -8.281 1.00 94.25 360 GLN A CA 1
ATOM 2810 C C . GLN A 1 360 ? 10.230 0.026 -7.077 1.00 94.25 360 GLN A C 1
ATOM 2812 O O . GLN A 1 360 ? 9.761 -0.217 -5.962 1.00 94.25 360 GLN A O 1
ATOM 2817 N N . VAL A 1 361 ? 10.909 1.147 -7.321 1.00 94.19 361 VAL A N 1
ATOM 2818 C CA . VAL A 1 361 ? 11.061 2.222 -6.336 1.00 94.19 361 VAL A CA 1
ATOM 2819 C C . VAL A 1 361 ? 9.726 2.960 -6.193 1.00 94.19 361 VAL A C 1
ATOM 2821 O O . VAL A 1 361 ? 9.417 3.924 -6.908 1.00 94.19 361 VAL A O 1
ATOM 2824 N N . ARG A 1 362 ? 8.908 2.495 -5.246 1.00 93.00 362 ARG A N 1
ATOM 2825 C CA . ARG A 1 362 ? 7.571 3.010 -4.931 1.00 93.00 362 ARG A CA 1
ATOM 2826 C C . ARG A 1 362 ? 7.489 3.358 -3.453 1.00 93.00 362 ARG A C 1
ATOM 2828 O O . ARG A 1 362 ? 7.103 2.543 -2.620 1.00 93.00 362 ARG A O 1
ATOM 2835 N N . LYS A 1 363 ? 7.817 4.611 -3.141 1.00 92.56 363 LYS A N 1
ATOM 2836 C CA . LYS A 1 363 ? 7.639 5.169 -1.797 1.00 92.56 363 LYS A CA 1
ATOM 2837 C C . LYS A 1 363 ? 6.178 5.528 -1.558 1.00 92.56 363 LYS A C 1
ATOM 2839 O O . LYS A 1 363 ? 5.545 6.102 -2.453 1.00 92.56 363 LYS A O 1
ATOM 2844 N N . ARG A 1 364 ? 5.664 5.230 -0.366 1.00 92.00 364 ARG A N 1
ATOM 2845 C CA . ARG A 1 364 ? 4.308 5.564 0.093 1.00 92.00 364 ARG A CA 1
ATOM 2846 C C . ARG A 1 364 ? 4.292 5.935 1.564 1.00 92.00 364 ARG A C 1
ATOM 2848 O O . ARG A 1 364 ? 5.115 5.451 2.333 1.00 92.00 364 ARG A O 1
ATOM 2855 N N . VAL A 1 365 ? 3.387 6.842 1.909 1.00 92.12 365 VAL A N 1
ATOM 2856 C CA . VAL A 1 365 ? 3.106 7.266 3.279 1.00 92.12 365 VAL A CA 1
ATOM 2857 C C . VAL A 1 365 ? 2.047 6.334 3.842 1.00 92.12 365 VAL A C 1
ATOM 2859 O O . VAL A 1 365 ? 1.033 6.103 3.192 1.00 92.12 365 VAL A O 1
ATOM 2862 N N . PHE A 1 366 ? 2.272 5.842 5.053 1.00 96.25 366 PHE A N 1
ATOM 2863 C CA . PHE A 1 366 ? 1.314 5.033 5.792 1.00 96.25 366 PHE A CA 1
ATOM 2864 C C . PHE A 1 366 ? 0.989 5.714 7.113 1.00 96.25 366 PHE A C 1
ATOM 2866 O O . PHE A 1 366 ? 1.897 6.053 7.873 1.00 96.25 366 PHE A O 1
ATOM 2873 N N . VAL A 1 367 ? -0.299 5.912 7.379 1.00 97.19 367 VAL A N 1
ATOM 2874 C CA . VAL A 1 367 ? -0.827 6.417 8.648 1.00 97.19 367 VAL A CA 1
ATOM 2875 C C . VAL A 1 367 ? -1.448 5.239 9.384 1.00 97.19 367 VAL A C 1
ATOM 2877 O O . VAL A 1 367 ? -2.437 4.670 8.924 1.00 97.19 367 VAL A O 1
ATOM 2880 N N . LEU A 1 368 ? -0.856 4.874 10.515 1.00 98.50 368 LEU A N 1
ATOM 2881 C CA . LEU A 1 368 ? -1.238 3.706 11.302 1.00 98.50 368 LEU A CA 1
ATOM 2882 C C . LEU A 1 368 ? -1.687 4.149 12.690 1.00 98.50 368 LEU A C 1
ATOM 2884 O O . LEU A 1 368 ? -0.986 4.924 13.350 1.00 98.50 368 LEU A O 1
ATOM 2888 N N . GLY A 1 369 ? -2.831 3.641 13.144 1.00 98.44 369 GLY A N 1
ATOM 2889 C CA . GLY A 1 369 ? -3.349 3.931 14.474 1.00 98.44 369 GLY A CA 1
ATOM 2890 C C . GLY A 1 369 ? -3.947 2.724 15.182 1.00 98.44 369 GLY A C 1
ATOM 2891 O O . GLY A 1 369 ? -4.694 1.958 14.585 1.00 98.44 369 GLY A O 1
ATOM 2892 N N . PHE A 1 370 ? -3.663 2.608 16.483 1.00 98.56 370 PHE A N 1
ATOM 2893 C CA . PHE A 1 370 ? -4.207 1.569 17.368 1.00 98.56 370 PHE A CA 1
ATOM 2894 C C . PHE A 1 370 ? -5.152 2.176 18.408 1.00 98.56 370 PHE A C 1
ATOM 2896 O O . PHE A 1 370 ? -4.788 3.136 19.101 1.00 98.56 370 PHE A O 1
ATOM 2903 N N . ARG A 1 371 ? -6.365 1.627 18.523 1.00 98.25 371 ARG A N 1
ATOM 2904 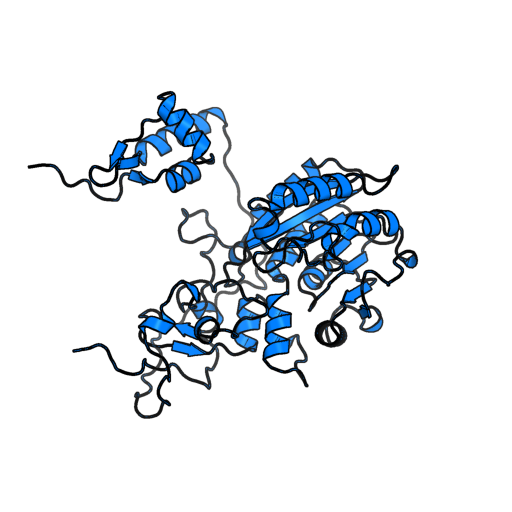C CA . ARG A 1 371 ? -7.420 2.113 19.422 1.00 98.25 371 ARG A CA 1
ATOM 2905 C C . ARG A 1 371 ? -6.999 1.964 20.879 1.00 98.25 371 ARG A C 1
ATOM 2907 O O . ARG A 1 371 ? -6.579 0.892 21.299 1.00 98.25 371 ARG A O 1
ATOM 2914 N N . ASN A 1 372 ? -7.161 3.026 21.666 1.00 97.00 372 ASN A N 1
ATOM 2915 C CA . ASN A 1 372 ? -6.829 3.067 23.097 1.00 97.00 372 ASN A CA 1
ATOM 2916 C C . ASN A 1 372 ? -5.376 2.661 23.414 1.00 97.00 372 ASN A C 1
ATOM 2918 O O . ASN A 1 372 ? -5.103 2.078 24.460 1.00 97.00 372 ASN A O 1
ATOM 2922 N N . GLN A 1 373 ? -4.438 2.975 22.518 1.00 96.81 373 GLN A N 1
ATOM 2923 C CA . GLN A 1 373 ? -3.012 2.696 22.697 1.00 96.81 373 GLN A CA 1
ATOM 2924 C C . GLN A 1 373 ? -2.155 3.954 22.546 1.00 96.81 373 GLN A C 1
ATOM 2926 O O . GLN A 1 373 ? -2.573 4.909 21.889 1.00 96.81 373 GLN A O 1
ATOM 2931 N N . PRO A 1 374 ? -0.937 3.975 23.118 1.00 93.25 374 PRO A N 1
ATOM 2932 C CA . PRO A 1 374 ? 0.027 5.031 22.847 1.00 93.25 374 PRO A CA 1
ATOM 2933 C C . PRO A 1 374 ? 0.608 4.904 21.433 1.00 93.25 37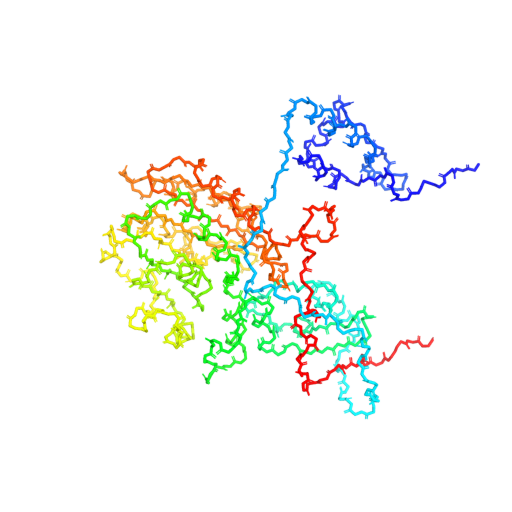4 PRO A C 1
ATOM 2935 O O . PRO A 1 374 ? 0.704 3.812 20.870 1.00 93.25 374 PRO A O 1
ATOM 2938 N N . GLY A 1 375 ? 1.084 6.024 20.879 1.00 88.94 375 GLY A N 1
ATOM 2939 C CA . GLY A 1 375 ? 1.740 6.047 19.565 1.00 88.94 375 GLY A CA 1
ATOM 2940 C C . GLY A 1 375 ? 2.992 5.163 19.470 1.00 88.94 375 GLY A C 1
ATOM 2941 O O . GLY A 1 375 ? 3.326 4.698 18.385 1.00 88.94 375 GLY A O 1
ATOM 2942 N N . SER A 1 376 ? 3.642 4.848 20.597 1.00 90.62 376 SER A N 1
ATOM 2943 C CA . SER A 1 376 ? 4.776 3.915 20.633 1.00 90.62 376 SER A CA 1
ATOM 2944 C C . SER A 1 376 ? 4.426 2.514 20.125 1.00 90.62 376 SER A C 1
ATOM 2946 O O . SER A 1 376 ? 5.310 1.824 19.631 1.00 90.62 376 SER A O 1
ATOM 2948 N N . ARG A 1 377 ? 3.151 2.098 20.167 1.00 92.56 377 ARG A N 1
ATOM 2949 C CA . ARG A 1 377 ? 2.725 0.834 19.546 1.00 92.56 377 ARG A CA 1
ATOM 2950 C C . ARG A 1 377 ? 2.834 0.879 18.023 1.00 92.56 377 ARG A C 1
ATOM 2952 O O . ARG A 1 377 ? 3.376 -0.038 17.422 1.00 92.56 377 ARG A O 1
ATOM 2959 N N . ALA A 1 378 ? 2.383 1.970 17.407 1.00 92.19 378 ALA A N 1
ATOM 2960 C CA . ALA A 1 378 ? 2.531 2.161 15.969 1.00 92.19 378 ALA A CA 1
ATOM 2961 C C . ALA A 1 378 ? 4.005 2.331 15.557 1.00 92.19 378 ALA A C 1
ATOM 2963 O O . ALA A 1 378 ? 4.390 1.849 14.497 1.00 92.19 378 ALA A O 1
ATOM 2964 N N . ALA A 1 379 ? 4.843 2.935 16.409 1.00 90.56 379 ALA A N 1
ATOM 2965 C CA . ALA A 1 379 ? 6.289 2.997 16.182 1.00 90.56 379 ALA A CA 1
ATOM 2966 C C . ALA A 1 379 ? 6.929 1.597 16.124 1.00 90.56 379 ALA A C 1
ATOM 2968 O O . ALA A 1 379 ? 7.564 1.276 15.124 1.00 90.56 379 ALA A O 1
ATOM 2969 N N . ARG A 1 380 ? 6.672 0.735 17.120 1.00 93.12 380 ARG A N 1
ATOM 2970 C CA . ARG A 1 380 ? 7.158 -0.658 17.110 1.00 93.12 380 ARG A CA 1
ATOM 2971 C C . ARG A 1 380 ? 6.656 -1.450 15.909 1.00 93.12 380 ARG A C 1
ATOM 2973 O O . ARG A 1 380 ? 7.401 -2.230 15.331 1.00 93.12 380 ARG A O 1
ATOM 2980 N N . CYS A 1 381 ? 5.407 -1.227 15.499 1.00 94.56 381 CYS A N 1
ATOM 2981 C CA . CYS A 1 381 ? 4.884 -1.845 14.286 1.00 94.56 381 CYS A CA 1
ATOM 2982 C C . CYS A 1 381 ? 5.709 -1.441 13.054 1.00 94.56 381 CYS A C 1
ATOM 2984 O O . CYS A 1 381 ? 6.074 -2.305 12.267 1.00 94.56 381 CYS A O 1
ATOM 2986 N N . PHE A 1 382 ? 6.054 -0.160 12.885 1.00 94.75 382 PHE A N 1
ATOM 2987 C CA . PHE A 1 382 ? 6.904 0.268 11.768 1.00 94.75 382 PHE A CA 1
ATOM 2988 C C . PHE A 1 382 ? 8.344 -0.254 11.867 1.00 94.75 382 PHE A C 1
ATOM 2990 O O . PHE A 1 382 ? 8.931 -0.578 10.836 1.00 94.75 382 PHE A O 1
ATOM 2997 N N . GLU A 1 383 ? 8.900 -0.387 13.073 1.00 91.81 383 GLU A N 1
ATOM 2998 C CA . GLU A 1 383 ? 10.201 -1.038 13.294 1.00 91.81 383 GLU A CA 1
ATOM 2999 C C . GLU A 1 383 ? 10.171 -2.506 12.847 1.00 91.81 383 GLU A C 1
ATOM 3001 O O . GLU A 1 383 ? 11.063 -2.945 12.123 1.00 91.81 383 GLU A O 1
ATOM 3006 N N . ARG A 1 384 ? 9.104 -3.247 13.177 1.00 94.38 384 ARG A N 1
ATOM 3007 C CA . ARG A 1 384 ? 8.900 -4.617 12.680 1.00 94.38 384 ARG A CA 1
ATOM 3008 C C . ARG A 1 384 ? 8.785 -4.674 11.167 1.00 94.38 384 ARG A C 1
ATOM 3010 O O . ARG A 1 384 ? 9.437 -5.504 10.549 1.00 94.38 384 ARG A O 1
ATOM 3017 N N . VAL A 1 385 ? 8.018 -3.768 10.556 1.00 94.44 385 VAL A N 1
ATOM 3018 C CA . VAL A 1 385 ? 7.916 -3.692 9.089 1.00 94.44 385 VAL A CA 1
ATOM 3019 C C . VAL A 1 385 ? 9.291 -3.485 8.456 1.00 94.44 385 VAL A C 1
ATOM 3021 O O . VAL A 1 385 ? 9.602 -4.137 7.466 1.00 94.44 385 VAL A O 1
ATOM 3024 N N . ALA A 1 386 ? 10.140 -2.634 9.037 1.00 91.50 386 ALA A N 1
ATOM 3025 C CA . ALA A 1 386 ? 11.512 -2.461 8.564 1.00 91.50 386 ALA A CA 1
ATOM 3026 C C . ALA A 1 386 ? 12.356 -3.743 8.714 1.00 91.50 386 ALA A C 1
ATOM 3028 O O . ALA A 1 386 ? 13.172 -4.027 7.839 1.00 91.50 386 ALA A O 1
ATOM 3029 N N . GLY A 1 387 ? 12.134 -4.528 9.773 1.00 92.50 387 GLY A N 1
ATOM 3030 C CA . GLY A 1 387 ? 12.754 -5.845 9.968 1.00 92.50 387 GLY A CA 1
ATOM 3031 C C . GLY A 1 387 ? 12.274 -6.925 8.988 1.00 92.50 387 GLY A C 1
ATOM 3032 O O . GLY A 1 387 ? 13.011 -7.866 8.722 1.00 92.50 387 GLY A O 1
ATOM 3033 N N . LEU A 1 388 ? 11.079 -6.772 8.407 1.00 93.62 388 LEU A N 1
ATOM 3034 C CA . LEU A 1 388 ? 10.533 -7.670 7.378 1.00 93.62 388 LEU A CA 1
ATOM 3035 C C . LEU A 1 388 ? 11.026 -7.348 5.956 1.00 93.62 388 LEU A C 1
ATOM 3037 O O . LEU A 1 388 ? 10.679 -8.058 5.011 1.00 93.62 388 LEU A O 1
ATOM 3041 N N . ALA A 1 389 ? 11.794 -6.272 5.769 1.00 94.12 389 ALA A N 1
ATOM 3042 C CA . ALA A 1 389 ? 12.348 -5.932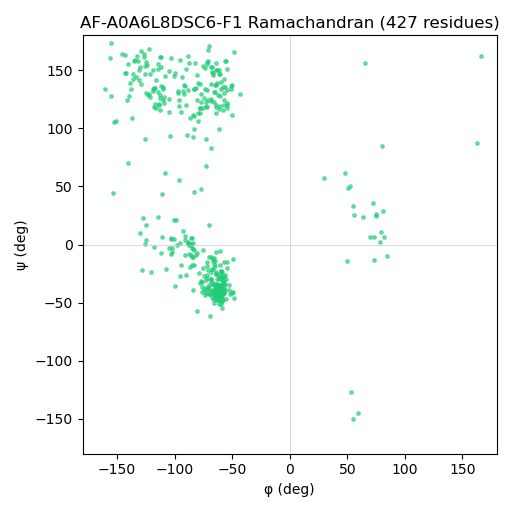 4.466 1.00 94.12 389 ALA A CA 1
ATOM 3043 C C . ALA A 1 389 ? 13.364 -6.995 4.023 1.00 94.12 389 ALA A C 1
ATOM 3045 O O . ALA A 1 389 ? 14.356 -7.252 4.702 1.00 94.12 389 ALA A O 1
ATOM 3046 N N . THR A 1 390 ? 13.124 -7.586 2.858 1.00 96.00 390 THR A N 1
ATOM 3047 C CA . THR A 1 390 ? 13.940 -8.661 2.273 1.00 96.00 390 THR A CA 1
ATOM 3048 C C . THR A 1 390 ? 14.994 -8.137 1.304 1.00 96.00 390 THR A C 1
ATOM 3050 O O . THR A 1 390 ? 15.947 -8.847 0.982 1.00 96.00 390 THR A O 1
ATOM 3053 N N . HIS A 1 391 ? 14.825 -6.898 0.839 1.00 96.94 391 HIS A N 1
ATOM 3054 C CA . HIS A 1 391 ? 15.702 -6.261 -0.129 1.00 96.94 391 HIS A CA 1
ATOM 3055 C C . HIS A 1 391 ? 16.197 -4.901 0.378 1.00 96.94 391 HIS A C 1
ATOM 3057 O O . HIS A 1 391 ? 15.599 -4.294 1.269 1.00 96.94 391 HIS A O 1
ATOM 3063 N N . ARG A 1 392 ? 17.277 -4.398 -0.220 1.00 95.00 392 ARG A N 1
ATOM 3064 C CA . ARG A 1 392 ? 17.882 -3.104 0.101 1.00 95.00 392 ARG A CA 1
ATOM 3065 C C . ARG A 1 392 ? 18.232 -2.290 -1.139 1.00 95.00 392 ARG A C 1
ATOM 3067 O O . ARG A 1 392 ? 18.436 -2.822 -2.230 1.00 95.00 392 ARG A O 1
ATOM 3074 N N . ASP A 1 393 ? 18.367 -0.984 -0.933 1.00 94.00 393 ASP A N 1
ATOM 3075 C CA . ASP A 1 393 ? 18.916 -0.072 -1.933 1.00 94.00 393 ASP A CA 1
ATOM 3076 C C . ASP A 1 393 ? 20.359 -0.499 -2.269 1.00 94.00 393 ASP A C 1
ATOM 3078 O O . ASP A 1 393 ? 21.210 -0.488 -1.374 1.00 94.00 393 ASP A O 1
ATOM 3082 N N . PRO A 1 394 ? 20.672 -0.863 -3.527 1.00 90.50 394 PRO A N 1
ATOM 3083 C CA . PRO A 1 394 ? 22.009 -1.321 -3.904 1.00 90.50 394 PRO A CA 1
ATOM 3084 C C . PRO A 1 394 ? 23.080 -0.224 -3.788 1.00 90.50 394 PRO A C 1
ATOM 3086 O O . PRO A 1 394 ? 24.268 -0.523 -3.862 1.00 90.50 394 PRO A O 1
ATOM 3089 N N . SER A 1 395 ? 22.689 1.044 -3.602 1.00 90.62 395 SER A N 1
ATOM 3090 C CA . SER A 1 395 ? 23.622 2.141 -3.318 1.00 90.62 395 SER A CA 1
ATOM 3091 C C . SER A 1 395 ? 24.049 2.232 -1.848 1.00 90.62 395 SER A C 1
ATOM 3093 O O . SER A 1 395 ? 24.938 3.024 -1.522 1.00 90.62 395 SER A O 1
ATOM 3095 N N . LEU A 1 396 ? 23.419 1.463 -0.955 1.00 88.06 396 LEU A N 1
ATOM 3096 C CA . LEU A 1 396 ? 23.763 1.394 0.464 1.00 88.06 396 LEU A CA 1
ATOM 3097 C C . LEU A 1 396 ? 24.719 0.218 0.753 1.00 88.06 396 LEU A C 1
ATOM 3099 O O . LEU A 1 396 ? 24.789 -0.719 -0.046 1.00 88.06 396 LEU A O 1
ATOM 3103 N N . PRO A 1 397 ? 25.467 0.263 1.878 1.00 91.38 397 PRO A N 1
ATOM 3104 C CA . PRO A 1 397 ? 26.343 -0.831 2.292 1.00 91.38 397 PRO A CA 1
ATOM 3105 C C . PRO A 1 397 ? 25.621 -2.170 2.426 1.00 91.38 397 PRO A C 1
ATOM 3107 O O . PRO A 1 397 ? 24.407 -2.217 2.630 1.00 91.38 397 PRO A O 1
ATOM 3110 N N . ASP A 1 398 ? 26.399 -3.250 2.351 1.00 90.88 398 ASP A N 1
ATOM 3111 C CA . ASP A 1 398 ? 25.860 -4.586 2.540 1.00 90.88 398 ASP A CA 1
ATOM 3112 C C . ASP A 1 398 ? 25.411 -4.830 3.983 1.00 90.88 398 ASP A C 1
ATOM 3114 O O . ASP A 1 398 ? 26.184 -4.652 4.919 1.00 90.88 398 ASP A O 1
ATOM 3118 N N . ASP A 1 399 ? 24.155 -5.232 4.138 1.00 89.75 399 ASP A N 1
ATOM 3119 C CA . ASP A 1 399 ? 23.486 -5.570 5.391 1.00 89.75 399 ASP A CA 1
ATOM 3120 C C . ASP A 1 399 ? 22.870 -6.986 5.375 1.00 89.75 399 ASP A C 1
ATOM 3122 O O . ASP A 1 399 ? 22.005 -7.297 6.191 1.00 89.75 399 ASP A O 1
ATOM 3126 N N . GLY A 1 400 ? 23.282 -7.838 4.429 1.00 93.56 400 GLY A N 1
ATOM 3127 C CA . GLY A 1 400 ? 22.807 -9.215 4.262 1.00 93.56 400 GLY A CA 1
ATOM 3128 C C . GLY A 1 400 ? 21.508 -9.373 3.463 1.00 93.56 400 GLY A C 1
ATOM 3129 O O . GLY A 1 400 ? 21.158 -10.495 3.099 1.00 93.56 400 GLY A O 1
ATOM 3130 N N . ARG A 1 401 ? 20.796 -8.283 3.147 1.00 93.12 401 ARG A N 1
ATOM 3131 C CA . ARG A 1 401 ? 19.582 -8.325 2.310 1.00 93.12 401 ARG A CA 1
ATOM 3132 C C . ARG A 1 401 ? 19.911 -8.340 0.819 1.00 93.12 401 ARG A C 1
ATOM 3134 O O . ARG A 1 401 ? 20.953 -7.846 0.392 1.00 93.12 401 ARG A O 1
ATOM 3141 N N . GLN A 1 402 ? 18.990 -8.859 0.007 1.00 96.31 402 GLN A N 1
ATOM 3142 C CA . GLN A 1 402 ? 19.153 -8.874 -1.452 1.00 96.31 402 GLN A CA 1
ATOM 3143 C C . GLN A 1 402 ? 19.128 -7.437 -2.016 1.00 96.31 402 GLN A C 1
ATOM 3145 O O . GLN A 1 402 ? 18.414 -6.585 -1.486 1.00 96.31 402 GLN A O 1
ATOM 3150 N N . PRO A 1 403 ? 19.874 -7.102 -3.080 1.00 96.50 403 PRO A N 1
ATOM 3151 C CA . PRO A 1 403 ? 19.692 -5.818 -3.756 1.00 96.50 403 PRO A CA 1
ATOM 3152 C C . PRO A 1 403 ? 18.282 -5.730 -4.359 1.00 96.50 403 PRO A C 1
ATOM 3154 O O . PRO A 1 403 ? 17.703 -6.749 -4.725 1.00 96.50 403 PRO A O 1
ATOM 3157 N N . TRP A 1 404 ? 17.709 -4.528 -4.468 1.00 97.25 404 TRP A N 1
ATOM 3158 C CA . TRP A 1 404 ? 16.395 -4.339 -5.096 1.00 97.25 404 TRP A CA 1
ATOM 3159 C C . TRP A 1 404 ? 16.298 -4.990 -6.479 1.00 97.25 404 TRP A C 1
ATOM 3161 O O . TRP A 1 404 ? 17.171 -4.792 -7.324 1.00 97.25 404 TRP A O 1
ATOM 3171 N N . ARG A 1 405 ? 15.171 -5.670 -6.723 1.00 96.44 405 ARG A N 1
ATOM 3172 C CA . ARG A 1 405 ? 14.918 -6.357 -7.991 1.00 96.44 405 ARG A CA 1
ATOM 3173 C C . ARG A 1 405 ? 14.826 -5.392 -9.163 1.00 96.44 405 ARG A C 1
ATOM 3175 O O . ARG A 1 405 ? 14.155 -4.358 -9.086 1.00 96.44 405 ARG A O 1
ATOM 3182 N N . THR A 1 406 ? 15.448 -5.766 -10.266 1.00 95.62 406 THR A N 1
ATOM 3183 C CA . THR A 1 406 ? 15.455 -5.010 -11.518 1.00 95.62 406 THR A CA 1
ATOM 3184 C C . THR A 1 406 ? 14.276 -5.383 -12.414 1.00 95.62 406 THR A C 1
ATOM 3186 O O . THR A 1 406 ? 13.653 -6.433 -12.251 1.00 95.62 406 THR A O 1
ATOM 3189 N N . VAL A 1 407 ? 13.958 -4.532 -13.394 1.00 93.56 407 VAL A N 1
ATOM 3190 C CA . VAL A 1 407 ? 12.956 -4.852 -14.426 1.00 93.56 407 VAL A CA 1
ATOM 3191 C C . VAL A 1 407 ? 13.340 -6.132 -15.175 1.00 93.56 407 VAL A C 1
ATOM 3193 O O . VAL A 1 407 ? 12.484 -6.975 -15.434 1.00 93.56 407 VAL A O 1
ATOM 3196 N N . GLY A 1 408 ? 14.622 -6.298 -15.494 1.00 92.25 408 GLY A N 1
ATOM 3197 C CA . GLY A 1 408 ? 15.131 -7.433 -16.247 1.00 92.25 408 GLY A CA 1
ATOM 3198 C C . GLY A 1 408 ? 15.002 -8.754 -15.504 1.00 92.25 408 GLY A C 1
ATOM 3199 O O . GLY A 1 408 ? 14.529 -9.721 -16.091 1.00 92.25 408 GLY A O 1
ATOM 3200 N N . GLU A 1 409 ? 15.310 -8.789 -14.208 1.00 92.31 409 GLU A N 1
ATOM 3201 C CA . GLU A 1 409 ? 15.142 -9.991 -13.373 1.00 92.31 409 GLU A CA 1
ATOM 3202 C C . GLU A 1 409 ? 13.695 -10.495 -13.323 1.00 92.31 409 GLU A C 1
ATOM 3204 O O . GLU A 1 409 ? 13.462 -11.681 -13.121 1.00 92.31 409 GLU A O 1
ATOM 3209 N N . VAL A 1 410 ? 12.709 -9.609 -13.484 1.00 90.25 410 VAL A N 1
ATOM 3210 C CA . VAL A 1 410 ? 11.287 -9.988 -13.442 1.00 90.25 410 VAL A CA 1
ATOM 3211 C C . VAL A 1 410 ? 10.743 -10.362 -14.819 1.00 90.25 410 VAL A C 1
ATOM 3213 O O . VAL A 1 410 ? 9.783 -11.127 -14.911 1.00 90.25 410 VAL A O 1
ATOM 3216 N N . LEU A 1 411 ? 11.329 -9.829 -15.894 1.00 89.25 411 LEU A N 1
ATOM 3217 C CA . LEU A 1 411 ? 10.782 -9.949 -17.247 1.00 89.25 411 LEU A CA 1
ATOM 3218 C C . LEU A 1 411 ? 11.620 -10.814 -18.200 1.00 89.25 411 LEU A C 1
ATOM 3220 O O . LEU A 1 411 ? 11.153 -11.072 -19.304 1.00 89.25 411 LEU A O 1
ATOM 3224 N N . ALA A 1 412 ? 12.821 -11.261 -17.819 1.00 83.44 412 ALA A N 1
ATOM 3225 C CA . ALA A 1 412 ? 13.745 -11.975 -18.711 1.00 83.44 412 ALA A CA 1
ATOM 3226 C C . ALA A 1 412 ? 13.175 -13.266 -19.320 1.00 83.44 412 ALA A C 1
ATOM 3228 O O . ALA A 1 412 ? 13.472 -13.575 -20.469 1.00 83.44 412 ALA A O 1
ATOM 3229 N N . GLU A 1 413 ? 12.348 -13.997 -18.575 1.00 76.25 413 GLU A N 1
ATOM 3230 C CA . GLU A 1 413 ? 11.765 -15.270 -19.023 1.00 76.25 413 GLU A CA 1
ATOM 3231 C C . GLU A 1 413 ? 10.446 -15.097 -19.787 1.00 76.25 413 GLU A C 1
ATOM 3233 O O . GLU A 1 413 ? 9.819 -16.075 -20.195 1.00 76.25 413 GLU A O 1
ATOM 3238 N N . ARG A 1 414 ? 9.980 -13.856 -19.967 1.00 76.56 414 ARG A N 1
ATOM 3239 C CA . ARG A 1 414 ? 8.718 -13.584 -20.653 1.00 76.56 414 ARG A CA 1
ATOM 3240 C C . ARG A 1 414 ? 8.956 -13.371 -22.136 1.00 76.56 414 ARG A C 1
ATOM 3242 O O . ARG A 1 414 ? 9.842 -12.619 -22.537 1.00 76.56 414 ARG A O 1
ATOM 3249 N N . GLU A 1 415 ? 8.096 -13.976 -22.948 1.00 72.06 415 GLU A N 1
ATOM 3250 C CA . GLU A 1 415 ? 8.023 -13.634 -24.362 1.00 72.06 415 GLU A CA 1
ATOM 3251 C C . GLU A 1 415 ? 7.657 -12.154 -24.521 1.00 72.06 415 GLU A C 1
ATOM 3253 O O . GLU A 1 415 ? 6.668 -11.671 -23.962 1.00 72.06 415 GLU A O 1
ATOM 3258 N N . ASP A 1 416 ? 8.458 -11.442 -25.311 1.00 70.00 416 ASP A N 1
ATOM 3259 C CA . ASP A 1 416 ? 8.148 -10.097 -25.775 1.00 70.00 416 ASP A CA 1
ATOM 3260 C C . ASP A 1 416 ? 7.697 -10.160 -27.242 1.00 70.00 416 ASP A C 1
ATOM 3262 O O . ASP A 1 416 ? 8.533 -10.098 -28.148 1.00 70.00 416 ASP A O 1
ATOM 3266 N N . PRO A 1 417 ? 6.383 -10.252 -27.516 1.00 56.97 417 PRO A N 1
ATOM 3267 C CA . PRO A 1 417 ? 5.880 -10.307 -28.887 1.00 56.97 417 PRO A CA 1
ATOM 3268 C C . PRO A 1 417 ? 6.129 -9.002 -29.661 1.00 56.97 417 PRO A C 1
ATOM 3270 O O . PRO A 1 417 ? 6.022 -8.981 -30.886 1.00 56.97 417 PRO A O 1
ATOM 3273 N N . GLY A 1 418 ? 6.430 -7.895 -28.967 1.00 64.81 418 GLY A N 1
ATOM 3274 C CA . GLY A 1 418 ? 6.696 -6.591 -29.576 1.00 64.81 418 GLY A CA 1
ATOM 3275 C C . GLY A 1 418 ? 8.149 -6.374 -30.002 1.00 64.81 418 GLY A C 1
ATOM 3276 O O . GLY A 1 418 ? 8.387 -5.490 -30.839 1.00 64.81 418 GLY A O 1
ATOM 3277 N N . GLY A 1 419 ? 9.065 -7.167 -29.439 1.00 73.50 419 GLY A N 1
ATOM 3278 C CA . GLY A 1 419 ? 10.509 -7.131 -29.635 1.00 73.50 419 GLY A CA 1
ATOM 3279 C C . GLY A 1 419 ? 11.203 -5.858 -29.129 1.00 73.50 419 GLY A C 1
ATOM 3280 O O . GLY A 1 419 ? 10.640 -4.758 -29.090 1.00 73.50 419 GLY A O 1
ATOM 3281 N N . TRP A 1 420 ? 12.499 -5.993 -28.838 1.00 79.44 420 TRP A N 1
ATOM 3282 C CA . TRP A 1 420 ? 13.418 -4.864 -28.683 1.00 79.44 420 TRP A CA 1
ATOM 3283 C C . TRP A 1 420 ? 13.582 -4.105 -29.998 1.00 79.44 420 TRP A C 1
ATOM 3285 O O . TRP A 1 420 ? 13.759 -4.717 -31.042 1.00 79.44 420 TRP A O 1
ATOM 3295 N N . ARG A 1 421 ? 13.585 -2.772 -29.951 1.00 75.06 421 ARG A N 1
ATOM 3296 C CA . ARG A 1 421 ? 13.702 -1.874 -31.112 1.00 75.06 421 ARG A CA 1
ATOM 3297 C C . ARG A 1 421 ? 14.906 -0.959 -30.971 1.00 75.06 421 ARG A C 1
ATOM 3299 O O . ARG A 1 421 ? 15.212 -0.531 -29.863 1.00 75.06 421 ARG A O 1
ATOM 3306 N N . ARG A 1 422 ? 15.551 -0.612 -32.087 1.00 73.62 422 ARG A N 1
ATOM 3307 C CA . ARG A 1 422 ? 16.611 0.412 -32.142 1.00 73.62 422 ARG A CA 1
ATOM 3308 C C . ARG A 1 422 ? 16.030 1.813 -32.365 1.00 73.62 422 ARG A C 1
ATOM 3310 O O . ARG A 1 422 ? 14.928 1.963 -32.897 1.00 73.62 422 ARG A O 1
ATOM 3317 N N . TRP A 1 423 ? 16.778 2.838 -31.964 1.00 69.69 423 TRP A N 1
ATOM 3318 C CA . TRP A 1 423 ? 16.433 4.247 -32.194 1.00 69.69 423 TRP A CA 1
ATOM 3319 C C . TRP A 1 423 ? 16.350 4.588 -33.693 1.00 69.69 423 TRP A C 1
ATOM 3321 O O . TRP A 1 423 ? 17.112 4.044 -34.493 1.00 69.69 423 TRP A O 1
ATOM 3331 N N . ILE A 1 424 ? 15.456 5.510 -34.090 1.00 58.28 424 ILE A N 1
ATOM 3332 C CA . ILE A 1 424 ? 15.507 6.075 -35.452 1.00 58.28 424 ILE A CA 1
ATOM 3333 C C . ILE A 1 424 ? 16.734 6.982 -35.553 1.00 58.28 424 ILE A C 1
ATOM 3335 O O . ILE A 1 424 ? 16.836 7.944 -34.793 1.00 58.28 424 ILE A O 1
ATOM 3339 N N . GLY A 1 425 ? 17.595 6.704 -36.536 1.00 56.00 425 GLY A N 1
ATOM 3340 C CA . GLY A 1 425 ? 18.806 7.475 -36.816 1.00 56.00 425 GLY A CA 1
ATOM 3341 C C . GLY A 1 425 ? 19.920 7.086 -35.858 1.00 56.00 425 GLY A C 1
ATOM 3342 O O . GLY A 1 425 ? 20.061 7.722 -34.820 1.00 56.00 425 GLY A O 1
ATOM 3343 N N . GLY A 1 426 ? 20.648 6.014 -36.200 1.00 46.78 426 GLY A N 1
ATOM 3344 C CA . GLY A 1 426 ? 21.757 5.467 -35.414 1.00 46.78 426 GLY A CA 1
ATOM 3345 C C . GLY A 1 426 ? 22.766 6.523 -34.959 1.00 46.78 426 GLY A C 1
ATOM 3346 O O . GLY A 1 426 ? 22.741 7.658 -35.437 1.00 46.78 426 GLY A O 1
ATOM 3347 N N . ASP A 1 427 ? 23.623 6.140 -34.007 1.00 45.66 427 ASP A N 1
ATOM 3348 C CA . ASP A 1 427 ? 24.717 6.995 -33.542 1.00 45.66 427 ASP A CA 1
ATOM 3349 C C . ASP A 1 427 ? 25.392 7.668 -34.752 1.00 45.66 427 ASP A C 1
ATOM 3351 O O . ASP A 1 427 ? 25.666 6.972 -35.735 1.00 45.66 427 ASP A O 1
ATOM 3355 N N . PRO A 1 428 ? 25.588 9.003 -34.742 1.00 39.47 428 PRO A N 1
ATOM 3356 C CA . PRO A 1 428 ? 26.402 9.621 -35.772 1.00 39.47 428 PRO A CA 1
ATOM 3357 C C . PRO A 1 428 ? 27.772 8.941 -35.710 1.00 39.47 428 PRO A C 1
ATOM 3359 O O . PRO A 1 428 ? 28.349 8.858 -34.624 1.00 39.47 428 PRO A O 1
ATOM 3362 N N . GLU A 1 429 ? 28.201 8.393 -36.848 1.00 36.12 429 GLU A N 1
ATOM 3363 C CA . GLU A 1 429 ? 29.519 7.772 -37.027 1.00 36.12 429 GLU A CA 1
ATOM 3364 C C . GLU A 1 429 ? 30.661 8.619 -36.453 1.00 36.12 429 GLU A C 1
ATOM 3366 O O . GLU A 1 429 ? 30.602 9.871 -36.566 1.00 36.12 429 GLU A O 1
#

Foldseek 3Di:
DDDDDDPPFKDFLCVLCVLLVHHSVVVVVCCVVVVFPFDADPPPGTTIGTPVSSVVVVVVVCVVPPDDDDDDDDDPPPDDQPPDDPDDPDDDDFPDADADVDFLCVLPPVVLQAAEQFAFGAQQALCQPVDVNSQWYAYPVSFWIDGQQLQLLCLLLQHHSVQWDCPPPDSSLSSNLSRLAHRQLLLLLLVVLVVVLDDFPALEEEEELCRQPSNVSSSVSSRRAYQAYEHQDPSRLVRNCSGDDHHNVRRDNDDPVPDDLLVQAPRHQEYEYAQDQQCQPPPHDNPPPPDPSGPLQCVLVVCVRNVYQKYKYKYAPSCVDPPNVVVNVVSQVCNQDSDPPKGWAKDKDWDAVQQSQNSYRGIMIMIMIGIPDHVVSVVSSVVSSNVNRQEDDPVDDDPPHHHGHGSNSSPVPPDDPNDIHGHDPDDDD